Protein AF-0000000066235191 (afdb_homodimer)

Sequence (638 aa):
MLIFVKSGENMLESILKNTSEIVSIEELTELLKKEEKIAYIGFEPSGRIHMGHYLQIRKMIDLQKAGFKIVILLADLHAYLNQKGTMDEVRALGEENRKVFEAMGLVADYVYGSEFQLKDEYTIDVYKLALSTTLNRARRSMEVIAREDENPKVASVVYPLMQVNDIKHLNADVAVGGMEQRKIHMLSREILPSMGYKAPVCIHNPVLTGLDGEGKMSSSKGNFIAVDDDEATIKKKMKNAFCPMKEVSGNPVLEIAKYYLKYPATVKRPEKFGGDLVLESYEALENAFVEGLHPMDVKNLVSEQLIEILRPIREKMNKMLIFVKSGENMLESILKNTSEIVSIEELTELLKKEEKIAYIGFEPSGRIHMGHYLQIRKMIDLQKAGFKIVILLADLHAYLNQKGTMDEVRALGEENRKVFEAMGLVADYVYGSEFQLKDEYTIDVYKLALSTTLNRARRSMEVIAREDENPKVASVVYPLMQVNDIKHLNADVAVGGMEQRKIHMLSREILPSMGYKAPVCIHNPVLTGLDGEGKMSSSKGNFIAVDDDEATIKKKMKNAFCPMKEVSGNPVLEIAKYYLKYPATVKRPEKFGGDLVLESYEALENAFVEGLHPMDVKNLVSEQLIEILRPIREKMNK

Foldseek 3Di:
DCPPPPDLVVLLVQLPAQFPDKDPSVLVSVQLPDQAAAEEEEDELQDFAFPQNVLQLSSQVSVVVSRHAYEYEHALVVCVVVVSDHSVVRVVSVVVVVLLSVLLVDDHHYDYCVVPCPDPVNVVQLVVLVVVDDPVLLQVLAAPVLNPPPDHDPVSSSVLSSVLSVCVVVVHQEYEEAPNNVSSLVVSQVRQVVVVHHRHIYIHGHFAAFQQLHDGHDVVVVRGHGLQDALVVLLVSLQSGDDDFLDQPSGRLLVLCQSPDDPQFWQADDVVVPGIDTAGHSVSVSVVRNVTPDSVSSSVRSSVRSNVSSVSSNVSSVD/DCPCPPDLVVLLVQLPAQFPDKPPSVLVSVQLPDQAAAEEEEDELQDFAFPQNVLQLSSQVSVVVSRHAYEYEHALVVCVVVVSDHSVVRVVSVVVVVLLSVLLVDDHHYDYCVVPCPDPVNVVQLVVLVVVDDPVLLLVLAAPVLNPPPDHDPVSSSVLSSVLSVCVVVVHQEYEEAPNNVSSLVVSQVRQVVVVHHRHIYIHGHFAAFQQLDDGHDPVVVRGHGLQDALVVLLVSLQSGDDDFLDQPSGRLLVLCQSPDDPQFWQADDVVVPGIDTAGHSVSVSVVRNVTPDSVSSSVRSSVRSNVSSVSSNVSSVD

Radius of gyration: 33.91 Å; Cα contacts (8 Å, |Δi|>4): 1060; chains: 2; bounding box: 52×114×78 Å

Nearest PDB structures (foldseek):
  4pbs-assembly1_A-2  TM=9.588E-01  e=9.202E-43  Methanocaldococcus jannaschii DSM 2661
  4nd7-assembly1_A  TM=9.593E-01  e=6.969E-43  Methanocaldococcus jannaschii DSM 2661
  6wrn-assembly1_A-2  TM=9.573E-01  e=2.646E-42  Methanocaldococcus jannaschii DSM 2661
  2pxh-assembly1_A  TM=9.548E-01  e=1.326E-41  Methanocaldococcus jannaschii
  2cyb-assembly1_A  TM=9.123E-01  e=4.137E-35  Archaeoglobus fulgidus

Organism: Methanococcus maripaludis (strain DSM 14266 / JCM 13030 / NBRC 101832 / S2 / LL) (NCBI:txid267377)

pLDDT: mean 93.49, std 11.71, range [24.53, 98.94]

InterPro domains:
  IPR001412 Aminoacyl-tRNA synthetase, class I, conserved site [PS00178] (45-54)
  IPR002305 Aminoacyl-tRNA synthetase, class Ic [PF00579] (34-310)
  IPR002307 Tyrosine-tRNA ligase [PR01040] (48-70)
  IPR002307 Tyrosine-tRNA ligase [PR01040] (151-166)
  IPR002307 Tyrosine-tRNA ligase [PR01040] (168-190)
  IPR002307 Tyrosine-tRNA ligase [PR01040] (201-213)
  IPR002307 Tyrosine-tRNA ligase [TIGR00234] (9-317)
  IPR002307 Tyrosine-tRNA ligase [cd00805] (39-309)
  IPR014729 Rossmann-like alpha/beta/alpha sandwich fold [G3DSA:3.40.50.620] (7-208)
  IPR023617 Tyrosine-tRNA ligase, archaeal/eukaryotic-type [PIRSF006588] (9-319)
  IPR023684 Tyrosine-tRNA ligase, type 3 [MF_02008] (9-318)
  IPR050489 Tyrosine--tRNA ligase [PTHR46264] (9-318)

Structure (mmCIF, N/CA/C/O backbone):
data_AF-0000000066235191-model_v1
#
loop_
_entity.id
_entity.type
_entity.pdbx_description
1 polymer 'Tyrosine--tRNA ligase'
#
loop_
_atom_site.group_PDB
_atom_site.id
_atom_site.type_symbol
_atom_site.label_atom_id
_atom_site.label_alt_id
_atom_site.label_comp_id
_atom_site.label_asym_id
_atom_site.label_entity_id
_atom_site.label_seq_id
_atom_site.pdbx_PDB_ins_code
_atom_site.Cartn_x
_atom_site.Cartn_y
_atom_site.Cartn_z
_atom_site.occupancy
_atom_site.B_iso_or_equiv
_atom_site.auth_seq_id
_atom_site.auth_comp_id
_atom_site.auth_asym_id
_atom_site.auth_atom_id
_atom_site.pdbx_PDB_model_num
ATOM 1 N N . MET A 1 1 ? -26.453 30.875 36.656 1 24.55 1 MET A N 1
ATOM 2 C CA . MET A 1 1 ? -25.156 30.438 36.094 1 24.55 1 MET A CA 1
ATOM 3 C C . MET A 1 1 ? -25.219 30.312 34.594 1 24.55 1 MET A C 1
ATOM 5 O O . MET A 1 1 ? -25.734 29.328 34.062 1 24.55 1 MET A O 1
ATOM 9 N N . LEU A 1 2 ? -25.719 31.297 33.875 1 27.42 2 LEU A N 1
ATOM 10 C CA . LEU A 1 2 ? -26.328 31.625 32.562 1 27.42 2 LEU A CA 1
ATOM 11 C C . LEU A 1 2 ? -25.359 31.344 31.438 1 27.42 2 LEU A C 1
ATOM 13 O O . LEU A 1 2 ? -24.391 32.062 31.234 1 27.42 2 LEU A O 1
ATOM 17 N N . ILE A 1 3 ? -24.828 30.047 31.281 1 32.41 3 ILE A N 1
ATOM 18 C CA . ILE A 1 3 ? -23.953 29.531 30.234 1 32.41 3 ILE A CA 1
ATOM 19 C C . ILE A 1 3 ? -24.391 30.062 28.875 1 32.41 3 ILE A C 1
ATOM 21 O O . ILE A 1 3 ? -25.5 29.766 28.406 1 32.41 3 ILE A O 1
ATOM 25 N N . PHE A 1 4 ? -24.172 31.328 28.5 1 34.72 4 PHE A N 1
ATOM 26 C CA . PHE A 1 4 ? -24.547 32 27.25 1 34.72 4 PHE A CA 1
ATOM 27 C C . PHE A 1 4 ? -24.375 31.047 26.062 1 34.72 4 PHE A C 1
ATOM 29 O O . PHE A 1 4 ? -23.266 30.609 25.766 1 34.72 4 PHE A O 1
ATOM 36 N N . VAL A 1 5 ? -25.25 30.094 25.859 1 36.16 5 VAL A N 1
ATOM 37 C CA . VAL A 1 5 ? -25.469 29.359 24.625 1 36.16 5 VAL A CA 1
ATOM 38 C C . VAL A 1 5 ? -25.219 30.266 23.422 1 36.16 5 VAL A C 1
ATOM 40 O O . VAL A 1 5 ? -25.969 31.219 23.203 1 36.16 5 VAL A O 1
ATOM 43 N N . LYS A 1 6 ? -24.078 30.641 23.188 1 48.03 6 LYS A N 1
ATOM 44 C CA . LYS A 1 6 ? -23.672 31.438 22.047 1 48.03 6 LYS A CA 1
ATOM 45 C C . LYS A 1 6 ? -24.359 30.969 20.766 1 48.03 6 LYS A C 1
ATOM 47 O O . LYS A 1 6 ? -24.312 29.781 20.422 1 48.03 6 LYS A O 1
ATOM 52 N N . SER A 1 7 ? -25.219 31.672 20.172 1 52.88 7 SER A N 1
ATOM 53 C CA . SER A 1 7 ? -26.031 31.391 18.984 1 52.88 7 SER A CA 1
ATOM 54 C C . SER A 1 7 ? -25.203 30.766 17.875 1 52.88 7 SER A C 1
ATOM 56 O O . SER A 1 7 ? -23.984 30.938 17.828 1 52.88 7 SER A O 1
ATOM 58 N N . GLY A 1 8 ? -25.688 29.578 17.234 1 53.72 8 GLY A N 1
ATOM 59 C CA . GLY A 1 8 ? -25.172 28.891 16.062 1 53.72 8 GLY A CA 1
ATOM 60 C C . GLY A 1 8 ? -24.469 29.812 15.086 1 53.72 8 GLY A C 1
ATOM 61 O O . GLY A 1 8 ? -23.422 29.469 14.547 1 53.72 8 GLY A O 1
ATOM 62 N N . GLU A 1 9 ? -24.859 31.016 14.844 1 57.91 9 GLU A N 1
ATOM 63 C CA . GLU A 1 9 ? -24.297 32 13.922 1 57.91 9 GLU A CA 1
ATOM 64 C C . GLU A 1 9 ? -22.938 32.5 14.414 1 57.91 9 GLU A C 1
ATOM 66 O O . GLU A 1 9 ? -22.016 32.688 13.625 1 57.91 9 GLU A O 1
ATOM 71 N N . ASN A 1 10 ? -22.844 32.625 15.719 1 79.5 10 ASN A N 1
ATOM 72 C CA . ASN A 1 10 ? -21.594 33.125 16.297 1 79.5 10 ASN A CA 1
ATOM 73 C C . ASN A 1 10 ? -20.484 32.062 16.234 1 79.5 10 ASN A C 1
ATOM 75 O O . ASN A 1 10 ? -19.344 32.375 15.922 1 79.5 10 ASN A O 1
ATOM 79 N N . MET A 1 11 ? -20.969 30.844 16.266 1 85.56 11 MET A N 1
ATOM 80 C CA . MET A 1 11 ? -20 29.766 16.219 1 85.56 11 MET A CA 1
ATOM 81 C C . MET A 1 11 ? -19.422 29.609 14.812 1 85.56 11 MET A C 1
ATOM 83 O O . MET A 1 11 ? -18.219 29.438 14.641 1 85.56 11 MET A O 1
ATOM 87 N N . LEU A 1 12 ? -20.234 29.75 13.828 1 91.38 12 LEU A N 1
ATOM 88 C CA . LEU A 1 12 ? -19.797 29.641 12.438 1 91.38 12 LEU A CA 1
ATOM 89 C C . LEU A 1 12 ? -18.844 30.766 12.078 1 91.38 12 LEU A C 1
ATOM 91 O O . LEU A 1 12 ? -17.859 30.547 11.375 1 91.38 12 LEU A O 1
ATOM 95 N N . GLU A 1 13 ? -19.094 31.938 12.555 1 91.75 13 GLU A N 1
ATOM 96 C CA . GLU A 1 13 ? -18.234 33.062 12.273 1 91.75 13 GLU A CA 1
ATOM 97 C C . GLU A 1 13 ? -16.828 32.844 12.82 1 91.75 13 GLU A C 1
ATOM 99 O O . GLU A 1 13 ? -15.844 33.188 12.164 1 91.75 13 GLU A O 1
ATOM 104 N N . SER A 1 14 ? -16.812 32.344 13.984 1 93 14 SER A N 1
ATOM 105 C CA . SER A 1 14 ? -15.508 32.062 14.594 1 93 14 SER A CA 1
ATOM 106 C C . SER A 1 14 ? -14.734 31.016 13.789 1 93 14 SER A C 1
ATOM 108 O O . SER A 1 14 ? -13.516 31.141 13.617 1 93 14 SER A O 1
ATOM 110 N N . ILE A 1 15 ? -15.43 30 13.312 1 95.88 15 ILE A N 1
ATOM 111 C CA . ILE A 1 15 ? -14.789 28.938 12.547 1 95.88 15 ILE A CA 1
ATOM 112 C C . ILE A 1 15 ? -14.336 29.484 11.188 1 95.88 15 ILE A C 1
ATOM 114 O O . ILE A 1 15 ? -13.281 29.094 10.68 1 95.88 15 ILE A O 1
ATOM 118 N N . LEU A 1 16 ? -15.016 30.438 10.648 1 94.75 16 LEU A N 1
ATOM 119 C CA . LEU A 1 16 ? -14.719 31 9.336 1 94.75 16 LEU A CA 1
ATOM 120 C C . LEU A 1 16 ? -13.492 31.922 9.398 1 94.75 16 LEU A C 1
ATOM 122 O O . LEU A 1 16 ? -12.758 32.031 8.422 1 94.75 16 LEU A O 1
ATOM 126 N N . LYS A 1 17 ? -13.297 32.469 10.531 1 92.88 17 LYS A N 1
ATOM 127 C CA . LYS A 1 17 ? -12.172 33.375 10.695 1 92.88 17 LYS A CA 1
ATOM 128 C C . LYS A 1 17 ? -10.852 32.656 10.422 1 92.88 17 LYS A C 1
ATOM 130 O O . LYS A 1 17 ? -10.617 31.562 10.914 1 92.88 17 LYS A O 1
ATOM 135 N N . ASN A 1 18 ? -10.023 33.219 9.609 1 93.62 18 ASN A N 1
ATOM 136 C CA . ASN A 1 18 ? -8.695 32.719 9.266 1 93.62 18 ASN A CA 1
ATOM 137 C C . ASN A 1 18 ? -8.758 31.375 8.57 1 93.62 18 ASN A C 1
ATOM 139 O O . ASN A 1 18 ? -7.871 30.531 8.75 1 93.62 18 ASN A O 1
ATOM 143 N N . THR A 1 19 ? -9.922 31.078 7.98 1 97.06 19 THR A N 1
ATOM 144 C CA . THR A 1 19 ? -10.109 29.859 7.195 1 97.06 19 THR A CA 1
ATOM 145 C C . THR A 1 19 ? -10.031 30.156 5.703 1 97.06 19 THR A C 1
ATOM 147 O O . THR A 1 19 ? -10.602 31.141 5.23 1 97.06 19 THR A O 1
ATOM 150 N N . SER A 1 20 ? -9.266 29.391 4.965 1 97.56 20 SER A N 1
ATOM 151 C CA . SER A 1 20 ? -9.141 29.578 3.525 1 97.56 20 SER A CA 1
ATOM 152 C C . SER A 1 20 ? -10.344 29 2.789 1 97.56 20 SER A C 1
ATOM 154 O O . SER A 1 20 ? -10.844 29.609 1.836 1 97.56 20 SER A O 1
ATOM 156 N N . GLU A 1 21 ? -10.734 27.781 3.234 1 97.75 21 GLU A N 1
ATOM 157 C CA . GLU A 1 21 ? -11.836 27.125 2.547 1 97.75 21 GLU A CA 1
ATOM 158 C C . GLU A 1 21 ? -12.531 26.109 3.459 1 97.75 21 GLU A C 1
ATOM 160 O O . GLU A 1 21 ? -11.898 25.516 4.328 1 97.75 21 GLU A O 1
ATOM 165 N N . ILE A 1 22 ? -13.828 26.078 3.33 1 98.25 22 ILE A N 1
ATOM 166 C CA . ILE A 1 22 ? -14.617 25.031 3.961 1 98.25 22 ILE A CA 1
ATOM 167 C C . ILE A 1 22 ? -15.422 24.281 2.898 1 98.25 22 ILE A C 1
ATOM 169 O O . ILE A 1 22 ? -16.141 24.906 2.111 1 98.25 22 ILE A O 1
ATOM 173 N N . VAL A 1 23 ? -15.312 22.984 2.82 1 98.06 23 VAL A N 1
ATOM 174 C CA . VAL A 1 23 ? -16.078 22.156 1.906 1 98.06 23 VAL A CA 1
ATOM 175 C C . VAL A 1 23 ? -16.906 21.141 2.701 1 98.06 23 VAL A C 1
ATOM 177 O O . VAL A 1 23 ? -16.375 20.141 3.174 1 98.06 23 VAL A O 1
ATOM 180 N N . SER A 1 24 ? -18.203 21.375 2.955 1 95.12 24 SER A N 1
ATOM 181 C CA . SER A 1 24 ? -18.922 22.594 2.562 1 95.12 24 SER A CA 1
ATOM 182 C C . SER A 1 24 ? -19.484 23.312 3.777 1 95.12 24 SER A C 1
ATOM 184 O O . SER A 1 24 ? -19.625 22.719 4.852 1 95.12 24 SER A O 1
ATOM 186 N N . ILE A 1 25 ? -19.766 24.5 3.633 1 96.88 25 ILE A N 1
ATOM 187 C CA . ILE A 1 25 ? -20.328 25.328 4.699 1 96.88 25 ILE A CA 1
ATOM 188 C C . ILE A 1 25 ? -21.703 24.797 5.09 1 96.88 25 ILE A C 1
ATOM 190 O O . ILE A 1 25 ? -22.062 24.797 6.27 1 96.88 25 ILE A O 1
ATOM 194 N N . GLU A 1 26 ? -22.5 24.297 4.133 1 96.69 26 GLU A N 1
ATOM 195 C CA . GLU A 1 26 ? -23.828 23.75 4.395 1 96.69 26 GLU A CA 1
ATOM 196 C C . GLU A 1 26 ? -23.734 22.516 5.293 1 96.69 26 GLU A C 1
ATOM 198 O O . GLU A 1 26 ? -24.484 22.391 6.266 1 96.69 26 GLU A O 1
ATOM 203 N N . GLU A 1 27 ? -22.844 21.672 4.996 1 97.62 27 GLU A N 1
ATOM 204 C CA . GLU A 1 27 ? -22.656 20.453 5.785 1 97.62 27 GLU A CA 1
ATOM 205 C C . GLU A 1 27 ? -22.141 20.766 7.188 1 97.62 27 GLU A C 1
ATOM 207 O O . GLU A 1 27 ? -22.531 20.125 8.164 1 97.62 27 GLU A O 1
ATOM 212 N N . LEU A 1 28 ? -21.234 21.734 7.277 1 97.94 28 LEU A N 1
ATOM 213 C CA . LEU A 1 28 ? -20.734 22.156 8.578 1 97.94 28 LEU A CA 1
ATOM 214 C C . LEU A 1 28 ? -21.875 22.688 9.445 1 97.94 28 LEU A C 1
ATOM 216 O O . LEU A 1 28 ? -21.953 22.375 10.633 1 97.94 28 LEU A O 1
ATOM 220 N N . THR A 1 29 ? -22.719 23.469 8.852 1 96.69 29 THR A N 1
ATOM 221 C CA . THR A 1 29 ? -23.844 24.062 9.57 1 96.69 29 THR A CA 1
ATOM 222 C C . THR A 1 29 ? -24.75 22.984 10.141 1 96.69 29 THR A C 1
ATOM 224 O O . THR A 1 29 ? -25.234 23.094 11.266 1 96.69 29 THR A O 1
ATOM 227 N N . GLU A 1 30 ? -24.969 21.922 9.359 1 96.62 30 GLU A N 1
ATOM 228 C CA . GLU A 1 30 ? -25.766 20.797 9.82 1 96.62 30 GLU A CA 1
ATOM 229 C C . GLU A 1 30 ? -25.078 20.062 10.969 1 96.62 30 GLU A C 1
ATOM 231 O O . GLU A 1 30 ? -25.719 19.625 11.922 1 96.62 30 GLU A O 1
ATOM 236 N N . LEU A 1 31 ? -23.766 19.922 10.875 1 96.69 31 LEU A N 1
ATOM 237 C CA . LEU A 1 31 ? -22.984 19.25 11.906 1 96.69 31 LEU A CA 1
ATOM 238 C C . LEU A 1 31 ? -23.047 20.016 13.227 1 96.69 31 LEU A C 1
ATOM 240 O O . LEU A 1 31 ? -23.047 19.422 14.297 1 96.69 31 LEU A O 1
ATOM 244 N N . LEU A 1 32 ? -23.078 21.359 13.141 1 96.31 32 LEU A N 1
ATOM 245 C CA . LEU A 1 32 ? -23.078 22.219 14.328 1 96.31 32 LEU A CA 1
ATOM 246 C C . LEU A 1 32 ? -24.328 21.984 15.172 1 96.31 32 LEU A C 1
ATOM 248 O O . LEU A 1 32 ? -24.344 22.297 16.359 1 96.31 32 LEU A O 1
ATOM 252 N N . LYS A 1 33 ? -25.344 21.391 14.547 1 95.06 33 LYS A N 1
ATOM 253 C CA . LYS A 1 33 ? -26.594 21.125 15.242 1 95.06 33 LYS A CA 1
ATOM 254 C C . LYS A 1 33 ? -26.562 19.797 15.977 1 95.06 33 LYS A C 1
ATOM 256 O O . LYS A 1 33 ? -27.406 19.516 16.828 1 95.06 33 LYS A O 1
ATOM 261 N N . LYS A 1 34 ? -25.594 19 15.656 1 95.88 34 LYS A N 1
ATOM 262 C CA . LYS A 1 34 ? -25.484 17.672 16.25 1 95.88 34 LYS A CA 1
ATOM 263 C C . LYS A 1 34 ? -24.781 17.734 17.609 1 95.88 34 LYS A C 1
ATOM 265 O O . LYS A 1 34 ? -23.938 18.594 17.844 1 95.88 34 LYS A O 1
ATOM 270 N N . GLU A 1 35 ? -25.125 16.812 18.438 1 95 35 GLU A N 1
ATOM 271 C CA . GLU A 1 35 ? -24.5 16.734 19.75 1 95 35 GLU A CA 1
ATOM 272 C C . GLU A 1 35 ? -23.125 16.078 19.672 1 95 35 GLU A C 1
ATOM 274 O O . GLU A 1 35 ? -22.156 16.609 20.234 1 95 35 GLU A O 1
ATOM 279 N N . GLU A 1 36 ? -23.156 14.93 19.047 1 96.81 36 GLU A N 1
ATOM 280 C CA . GLU A 1 36 ? -21.891 14.219 18.891 1 96.81 36 GLU A CA 1
ATOM 281 C C . GLU A 1 36 ? -21.25 14.516 17.547 1 96.81 36 GLU A C 1
ATOM 283 O O . GLU A 1 36 ? -21.797 14.188 16.5 1 96.81 36 GLU A O 1
ATOM 288 N N . LYS A 1 37 ? -20.109 15.156 17.547 1 98.06 37 LYS A N 1
ATOM 289 C CA . LYS A 1 37 ? -19.328 15.539 16.375 1 98.06 37 LYS A CA 1
ATOM 290 C C . LYS A 1 37 ? -17.844 15.602 16.688 1 98.06 37 LYS A C 1
ATOM 292 O O . LYS A 1 37 ? -17.438 16.062 17.75 1 98.06 37 LYS A O 1
ATOM 297 N N . ILE A 1 38 ? -17.031 15.023 15.742 1 98.81 38 ILE A N 1
ATOM 298 C CA . ILE A 1 38 ? -15.594 14.875 15.961 1 98.81 38 ILE A CA 1
ATOM 299 C C . ILE A 1 38 ? -14.828 15.68 14.906 1 98.81 38 ILE A C 1
ATOM 301 O O . ILE A 1 38 ? -15.117 15.586 13.711 1 98.81 38 ILE A O 1
ATOM 305 N N . ALA A 1 39 ? -13.891 16.531 15.336 1 98.88 39 ALA A N 1
ATOM 306 C CA . ALA A 1 39 ? -12.938 17.203 14.453 1 98.88 39 ALA A CA 1
ATOM 307 C C . ALA A 1 39 ? -11.531 16.641 14.641 1 98.88 39 ALA A C 1
ATOM 309 O O . ALA A 1 39 ? -11.086 16.422 15.773 1 98.88 39 ALA A O 1
ATOM 310 N N . TYR A 1 40 ? -10.906 16.422 13.477 1 98.5 40 TYR A N 1
ATOM 311 C CA . TYR A 1 40 ? -9.602 15.758 13.5 1 98.5 40 TYR A CA 1
ATOM 312 C C . TYR A 1 40 ? -8.562 16.594 12.75 1 98.5 40 TYR A C 1
ATOM 314 O O . TYR A 1 40 ? -8.875 17.234 11.75 1 98.5 40 TYR A O 1
ATOM 322 N N . ILE A 1 41 ? -7.336 16.562 13.234 1 98.75 41 ILE A N 1
ATOM 323 C CA . ILE A 1 41 ? -6.168 17.016 12.484 1 98.75 41 ILE A CA 1
ATOM 324 C C . ILE A 1 41 ? -4.965 16.141 12.82 1 98.75 41 ILE A C 1
ATOM 326 O O . ILE A 1 41 ? -4.812 15.695 13.969 1 98.75 41 ILE A O 1
ATOM 330 N N . GLY A 1 42 ? -4.16 15.82 11.828 1 98.31 42 GLY A N 1
ATOM 331 C CA . GLY A 1 42 ? -2.955 15.023 12.031 1 98.31 42 GLY A CA 1
ATOM 332 C C . GLY A 1 42 ? -1.683 15.852 11.945 1 98.31 42 GLY A C 1
ATOM 333 O O . GLY A 1 42 ? -1.587 16.781 11.141 1 98.31 42 GLY A O 1
ATOM 334 N N . PHE A 1 43 ? -0.739 15.484 12.781 1 97.5 43 PHE A N 1
ATOM 335 C CA . PHE A 1 43 ? 0.593 16.078 12.766 1 97.5 43 PHE A CA 1
ATOM 336 C C . PHE A 1 43 ? 1.667 15 12.727 1 97.5 43 PHE A C 1
ATOM 338 O O . PHE A 1 43 ? 1.576 14 13.453 1 97.5 43 PHE A O 1
ATOM 345 N N . GLU A 1 44 ? 2.572 15.125 11.828 1 96.06 44 GLU A N 1
ATOM 346 C CA . GLU A 1 44 ? 3.781 14.305 11.891 1 96.06 44 GLU A CA 1
ATOM 347 C C . GLU A 1 44 ? 4.773 14.859 12.906 1 96.06 44 GLU A C 1
ATOM 349 O O . GLU A 1 44 ? 5.277 15.969 12.75 1 96.06 44 GLU A O 1
ATOM 354 N N . PRO A 1 45 ? 5.023 14.102 14.016 1 95.88 45 PRO A N 1
ATOM 355 C CA . PRO A 1 45 ? 6.02 14.602 14.969 1 95.88 45 PRO A CA 1
ATOM 356 C C . PRO A 1 45 ? 7.43 14.625 14.383 1 95.88 45 PRO A C 1
ATOM 358 O O . PRO A 1 45 ? 8.109 13.594 14.359 1 95.88 45 PRO A O 1
ATOM 361 N N . SER A 1 46 ? 7.883 15.75 13.93 1 89.94 46 SER A N 1
ATOM 362 C CA . SER A 1 46 ? 9.18 15.812 13.266 1 89.94 46 SER A CA 1
ATOM 363 C C . SER A 1 46 ? 9.984 17.016 13.734 1 89.94 46 SER A C 1
ATOM 365 O O . SER A 1 46 ? 11.055 17.297 13.195 1 89.94 46 SER A O 1
ATOM 367 N N . GLY A 1 47 ? 9.516 17.719 14.719 1 91.69 47 GLY A N 1
ATOM 368 C CA . GLY A 1 47 ? 10.234 18.875 15.219 1 91.69 47 GLY A CA 1
ATOM 369 C C . GLY A 1 47 ? 9.414 19.734 16.172 1 91.69 47 GLY A C 1
ATOM 370 O O . GLY A 1 47 ? 8.383 19.281 16.672 1 91.69 47 GLY A O 1
ATOM 371 N N . ARG A 1 48 ? 9.914 20.922 16.391 1 93.88 48 ARG A N 1
ATOM 372 C CA . ARG A 1 48 ? 9.258 21.844 17.312 1 93.88 48 ARG A CA 1
ATOM 373 C C . ARG A 1 48 ? 7.992 22.422 16.703 1 93.88 48 ARG A C 1
ATOM 375 O O . ARG A 1 48 ? 7.91 22.609 15.484 1 93.88 48 ARG A O 1
ATOM 382 N N . ILE A 1 49 ? 7.109 22.703 17.562 1 97.19 49 ILE A N 1
ATOM 383 C CA . ILE A 1 49 ? 5.852 23.312 17.141 1 97.19 49 ILE A CA 1
ATOM 384 C C . ILE A 1 49 ? 6.074 24.797 16.844 1 97.19 49 ILE A C 1
ATOM 386 O O . ILE A 1 49 ? 6.59 25.531 17.672 1 97.19 49 ILE A O 1
ATOM 390 N N . HIS A 1 50 ? 5.746 25.188 15.602 1 97.5 50 HIS A N 1
ATOM 391 C CA . HIS A 1 50 ? 5.961 26.562 15.188 1 97.5 50 HIS A CA 1
ATOM 392 C C . HIS A 1 50 ? 4.637 27.281 14.93 1 97.5 50 HIS A C 1
ATOM 394 O O . HIS A 1 50 ? 3.566 26.703 15.141 1 97.5 50 HIS A O 1
ATOM 400 N N . MET A 1 51 ? 4.691 28.516 14.461 1 97.31 51 MET A N 1
ATOM 401 C CA . MET A 1 51 ? 3.527 29.375 14.297 1 97.31 51 MET A CA 1
ATOM 402 C C . MET A 1 51 ? 2.562 28.797 13.266 1 97.31 51 MET A C 1
ATOM 404 O O . MET A 1 51 ? 1.35 28.984 13.367 1 97.31 51 MET A O 1
ATOM 408 N N . GLY A 1 52 ? 3.113 28.078 12.281 1 96.5 52 GLY A N 1
ATOM 409 C CA . GLY A 1 52 ? 2.25 27.406 11.32 1 96.5 52 GLY A CA 1
ATOM 410 C C . GLY A 1 52 ? 1.349 26.375 11.961 1 96.5 52 GLY A C 1
ATOM 411 O O . GLY A 1 52 ? 0.157 26.312 11.648 1 96.5 52 GLY A O 1
ATOM 412 N N . HIS A 1 53 ? 1.856 25.578 12.836 1 97.31 53 HIS A N 1
ATOM 413 C CA . HIS A 1 53 ? 1.072 24.609 13.602 1 97.31 53 HIS A CA 1
ATOM 414 C C . HIS A 1 53 ? 0.04 25.312 14.477 1 97.31 53 HIS A C 1
ATOM 416 O O . HIS A 1 53 ? -1.095 24.844 14.602 1 97.31 53 HIS A O 1
ATOM 422 N N . TYR A 1 54 ? 0.5 26.391 15.047 1 97.75 54 TYR A N 1
ATOM 423 C CA . TYR A 1 54 ? -0.352 27.125 15.984 1 97.75 54 TYR A CA 1
ATOM 424 C C . TYR A 1 54 ? -1.624 27.609 15.297 1 97.75 54 TYR A C 1
ATOM 426 O O . TYR A 1 54 ? -2.701 27.609 15.898 1 97.75 54 TYR A O 1
ATOM 434 N N . LEU A 1 55 ? -1.445 28.031 14.086 1 97 55 LEU A N 1
ATOM 435 C CA . LEU A 1 55 ? -2.613 28.469 13.328 1 97 55 LEU A CA 1
ATOM 436 C C . LEU A 1 55 ? -3.637 27.344 13.211 1 97 55 LEU A C 1
ATOM 438 O O . LEU A 1 55 ? -4.84 27.578 13.352 1 97 55 LEU A O 1
ATOM 442 N N . GLN A 1 56 ? -3.215 26.141 13.016 1 98 56 GLN A N 1
ATOM 443 C CA . GLN A 1 56 ? -4.094 24.969 12.93 1 98 56 GLN A CA 1
ATOM 444 C C . GLN A 1 56 ? -4.73 24.672 14.281 1 98 56 GLN A C 1
ATOM 446 O O . GLN A 1 56 ? -5.922 24.359 14.359 1 98 56 GLN A O 1
ATOM 451 N N . ILE A 1 57 ? -3.936 24.781 15.297 1 98.31 57 ILE A N 1
ATOM 452 C CA . ILE A 1 57 ? -4.418 24.453 16.641 1 98.31 57 ILE A CA 1
ATOM 453 C C . ILE A 1 57 ? -5.465 25.484 17.078 1 98.31 57 ILE A C 1
ATOM 455 O O . ILE A 1 57 ? -6.445 25.125 17.734 1 98.31 57 ILE A O 1
ATOM 459 N N . ARG A 1 58 ? -5.297 26.766 16.719 1 97.31 58 ARG A N 1
ATOM 460 C CA . ARG A 1 58 ? -6.309 27.781 17.016 1 97.31 58 ARG A CA 1
ATOM 461 C C . ARG A 1 58 ? -7.648 27.406 16.391 1 97.31 58 ARG A C 1
ATOM 463 O O . ARG A 1 58 ? -8.703 27.625 16.984 1 97.31 58 ARG A O 1
ATOM 470 N N . LYS A 1 59 ? -7.555 26.859 15.156 1 98.38 59 LYS A N 1
ATOM 471 C CA . LYS A 1 59 ? -8.781 26.406 14.508 1 98.38 59 LYS A CA 1
ATOM 472 C C . LYS A 1 59 ? -9.43 25.266 15.289 1 98.38 59 LYS A C 1
ATOM 474 O O . LYS A 1 59 ? -10.648 25.234 15.445 1 98.38 59 LYS A O 1
ATOM 479 N N . MET A 1 60 ? -8.648 24.359 15.781 1 98.69 60 MET A N 1
ATOM 480 C CA . MET A 1 60 ? -9.164 23.266 16.594 1 98.69 60 MET A CA 1
ATOM 481 C C . MET A 1 60 ? -9.82 23.781 17.859 1 98.69 60 MET A C 1
ATOM 483 O O . MET A 1 60 ? -10.828 23.234 18.312 1 98.69 60 MET A O 1
ATOM 487 N N . ILE A 1 61 ? -9.227 24.828 18.453 1 97.88 61 ILE A N 1
ATOM 488 C CA . ILE A 1 61 ? -9.797 25.438 19.641 1 97.88 61 ILE A CA 1
ATOM 489 C C . ILE A 1 61 ? -11.148 26.062 19.312 1 97.88 61 ILE A C 1
ATOM 491 O O . ILE A 1 61 ? -12.102 25.953 20.078 1 97.88 61 ILE A O 1
ATOM 495 N N . ASP A 1 62 ? -11.25 26.766 18.141 1 97.56 62 ASP A N 1
ATOM 496 C CA . ASP A 1 62 ? -12.539 27.297 17.703 1 97.56 62 ASP A CA 1
ATOM 497 C C . ASP A 1 62 ? -13.586 26.203 17.594 1 97.56 62 ASP A C 1
ATOM 499 O O . ASP A 1 62 ? -14.727 26.375 18.016 1 97.56 62 ASP A O 1
ATOM 503 N N . LEU A 1 63 ? -13.195 25.062 17.047 1 98.5 63 LEU A N 1
ATOM 504 C CA . LEU A 1 63 ? -14.102 23.922 16.891 1 98.5 63 LEU A CA 1
ATOM 505 C C . LEU A 1 63 ? -14.469 23.328 18.25 1 98.5 63 LEU A C 1
ATOM 507 O O . LEU A 1 63 ? -15.617 22.938 18.469 1 98.5 63 LEU A O 1
ATOM 511 N N . GLN A 1 64 ? -13.477 23.312 19.109 1 98 64 GLN A N 1
ATOM 512 C CA . GLN A 1 64 ? -13.727 22.859 20.469 1 98 64 GLN A CA 1
ATOM 513 C C . GLN A 1 64 ? -14.797 23.719 21.141 1 98 64 GLN A C 1
ATOM 515 O O . GLN A 1 64 ? -15.727 23.188 21.75 1 98 64 GLN A O 1
ATOM 520 N N . LYS A 1 65 ? -14.75 25.016 20.984 1 96.75 65 LYS A N 1
ATOM 521 C CA . LYS A 1 65 ? -15.719 25.953 21.547 1 96.75 65 LYS A CA 1
ATOM 522 C C . LYS A 1 65 ? -17.094 25.766 20.922 1 96.75 65 LYS A C 1
ATOM 524 O O . LYS A 1 65 ? -18.125 26.031 21.562 1 96.75 65 LYS A O 1
ATOM 529 N N . ALA A 1 66 ? -17.078 25.266 19.734 1 96.94 66 ALA A N 1
ATOM 530 C CA . ALA A 1 66 ? -18.328 25.016 19.016 1 96.94 66 ALA A CA 1
ATOM 531 C C . ALA A 1 66 ? -18.906 23.656 19.391 1 96.94 66 ALA A C 1
ATOM 533 O O . ALA A 1 66 ? -19.906 23.234 18.797 1 96.94 66 ALA A O 1
ATOM 534 N N . GLY A 1 67 ? -18.234 22.906 20.234 1 97.12 67 GLY A N 1
ATOM 535 C CA . GLY A 1 67 ? -18.812 21.688 20.781 1 97.12 67 GLY A CA 1
ATOM 536 C C . GLY A 1 67 ? -18.234 20.422 20.172 1 97.12 67 GLY A C 1
ATOM 537 O O . GLY A 1 67 ? -18.703 19.312 20.469 1 97.12 67 GLY A O 1
ATOM 538 N N . PHE A 1 68 ? -17.234 20.5 19.359 1 98.56 68 PHE A N 1
ATOM 539 C CA . PHE A 1 68 ? -16.625 19.312 18.766 1 98.56 68 PHE A CA 1
ATOM 540 C C . PHE A 1 68 ? -15.727 18.609 19.766 1 98.56 68 PHE A C 1
ATOM 542 O O . PHE A 1 68 ? -15.008 19.25 20.531 1 98.56 68 PHE A O 1
ATOM 549 N N . LYS A 1 69 ? -15.812 17.297 19.734 1 98.81 69 LYS A N 1
ATOM 550 C CA . LYS A 1 69 ? -14.703 16.531 20.297 1 98.81 69 LYS A CA 1
ATOM 551 C C . LYS A 1 69 ? -13.469 16.609 19.406 1 98.81 69 LYS A C 1
ATOM 553 O O . LYS A 1 69 ? -13.547 16.375 18.203 1 98.81 69 LYS A O 1
ATOM 558 N N . ILE A 1 70 ? -12.344 16.969 20 1 98.88 70 ILE A N 1
ATOM 559 C CA . ILE A 1 70 ? -11.133 17.203 19.219 1 98.88 70 ILE A CA 1
ATOM 560 C C . ILE A 1 70 ? -10.234 15.961 19.281 1 98.88 70 ILE A C 1
ATOM 562 O O . ILE A 1 70 ? -9.977 15.438 20.375 1 98.88 70 ILE A O 1
ATOM 566 N N . VAL A 1 71 ? -9.82 15.453 18.125 1 98.94 71 VAL A N 1
ATOM 567 C CA . VAL A 1 71 ? -8.867 14.352 18.031 1 98.94 71 VAL A CA 1
ATOM 568 C C . VAL A 1 71 ? -7.602 14.828 17.328 1 98.94 71 VAL A C 1
ATOM 570 O O . VAL A 1 71 ? -7.664 15.352 16.203 1 98.94 71 VAL A O 1
ATOM 573 N N . ILE A 1 72 ? -6.484 14.719 18 1 98.94 72 ILE A N 1
ATOM 574 C CA . ILE A 1 72 ? -5.18 14.984 17.406 1 98.94 72 ILE A CA 1
ATOM 575 C C . ILE A 1 72 ? -4.477 13.664 17.094 1 98.94 72 ILE A C 1
ATOM 577 O O . ILE A 1 72 ? -4.18 12.883 18 1 98.94 72 ILE A O 1
ATOM 581 N N . LEU A 1 73 ? -4.273 13.438 15.828 1 98.88 73 LEU A N 1
ATOM 582 C CA . LEU A 1 73 ? -3.461 12.289 15.43 1 98.88 73 LEU A CA 1
ATOM 583 C C . LEU A 1 73 ? -1.978 12.648 15.445 1 98.88 73 LEU A C 1
ATOM 585 O O . LEU A 1 73 ? -1.538 13.516 14.695 1 98.88 73 LEU A O 1
ATOM 589 N N . LEU A 1 74 ? -1.289 12.094 16.344 1 98.69 74 LEU A N 1
ATOM 590 C CA . LEU A 1 74 ? 0.168 12.109 16.281 1 98.69 74 LEU A CA 1
ATOM 591 C C . LEU A 1 74 ? 0.684 10.969 15.414 1 98.69 74 LEU A C 1
ATOM 593 O O . LEU A 1 74 ? 0.75 9.82 15.852 1 98.69 74 LEU A O 1
ATOM 597 N N . ALA A 1 75 ? 1.058 11.312 14.219 1 98.12 75 ALA A N 1
ATOM 598 C CA . ALA A 1 75 ? 1.354 10.336 13.172 1 98.12 75 ALA A CA 1
ATOM 599 C C . ALA A 1 75 ? 2.76 9.766 13.336 1 98.12 75 ALA A C 1
ATOM 601 O O . ALA A 1 75 ? 3.617 9.945 12.469 1 98.12 75 ALA A O 1
ATOM 602 N N . ASP A 1 76 ? 2.947 9.008 14.375 1 98.06 76 ASP A N 1
ATOM 603 C CA . ASP A 1 76 ? 4.25 8.461 14.742 1 98.06 76 ASP A CA 1
ATOM 604 C C . ASP A 1 76 ? 4.719 7.426 13.719 1 98.06 76 ASP A C 1
ATOM 606 O O . ASP A 1 76 ? 5.891 7.402 13.344 1 98.06 76 ASP A O 1
ATOM 610 N N . LEU A 1 77 ? 3.826 6.617 13.227 1 97.69 77 LEU A N 1
ATOM 611 C CA . LEU A 1 77 ? 4.199 5.625 12.227 1 97.69 77 LEU A CA 1
ATOM 612 C C . LEU A 1 77 ? 4.691 6.297 10.953 1 97.69 77 LEU A C 1
ATOM 614 O O . LEU A 1 77 ? 5.703 5.887 10.383 1 97.69 77 LEU A O 1
ATOM 618 N N . HIS A 1 78 ? 3.959 7.277 10.523 1 96.81 78 HIS A N 1
ATOM 619 C CA . HIS A 1 78 ? 4.371 8.031 9.344 1 96.81 78 HIS A CA 1
ATOM 620 C C . HIS A 1 78 ? 5.746 8.656 9.539 1 96.81 78 HIS A C 1
ATOM 622 O O . HIS A 1 78 ? 6.598 8.586 8.656 1 96.81 78 HIS A O 1
ATOM 628 N N . ALA A 1 79 ? 5.953 9.289 10.695 1 95.94 79 ALA A N 1
ATOM 629 C CA . ALA A 1 79 ? 7.242 9.898 11.008 1 95.94 79 ALA A CA 1
ATOM 630 C C . ALA A 1 79 ? 8.359 8.859 10.984 1 95.94 79 ALA A C 1
ATOM 632 O O . ALA A 1 79 ? 9.438 9.102 10.422 1 95.94 79 ALA A O 1
ATOM 633 N N . TYR A 1 80 ? 8.094 7.688 11.578 1 96.38 80 TYR A N 1
ATOM 634 C CA . TYR A 1 80 ? 9.055 6.594 11.625 1 96.38 80 TYR A CA 1
ATOM 635 C C . TYR A 1 80 ? 9.422 6.133 10.219 1 96.38 80 TYR A C 1
ATOM 637 O O . TYR A 1 80 ? 10.602 6.027 9.875 1 96.38 80 TYR A O 1
ATOM 645 N N . LEU A 1 81 ? 8.414 5.957 9.359 1 93.94 81 LEU A N 1
ATOM 646 C CA . LEU A 1 81 ? 8.609 5.473 7.996 1 93.94 81 LEU A CA 1
ATOM 647 C C . LEU A 1 81 ? 9.328 6.512 7.152 1 93.94 81 LEU A C 1
ATOM 649 O O . LEU A 1 81 ? 10.109 6.164 6.258 1 93.94 81 LEU A O 1
ATOM 653 N N . ASN A 1 82 ? 9.141 7.762 7.449 1 91.88 82 ASN A N 1
ATOM 654 C CA . ASN A 1 82 ? 9.805 8.852 6.754 1 91.88 82 ASN A CA 1
ATOM 655 C C . ASN A 1 82 ? 11.195 9.117 7.324 1 91.88 82 ASN A C 1
ATOM 657 O O . ASN A 1 82 ? 11.805 10.156 7.047 1 91.88 82 ASN A O 1
ATOM 661 N N . GLN A 1 83 ? 11.641 8.266 8.211 1 91.44 83 GLN A N 1
ATOM 662 C CA . GLN A 1 83 ? 13 8.242 8.75 1 91.44 83 GLN A CA 1
ATOM 663 C C . GLN A 1 83 ? 13.297 9.516 9.539 1 91.44 83 GLN A C 1
ATOM 665 O O . GLN A 1 83 ? 14.391 10.078 9.43 1 91.44 83 GLN A O 1
ATOM 670 N N . LYS A 1 84 ? 12.32 9.969 10.297 1 92 84 LYS A N 1
ATOM 671 C CA . LYS A 1 84 ? 12.516 11.125 11.164 1 92 84 LYS A CA 1
ATOM 672 C C . LYS A 1 84 ? 13.148 10.719 12.492 1 92 84 LYS A C 1
ATOM 674 O O . LYS A 1 84 ? 13.516 11.578 13.297 1 92 84 LYS A O 1
ATOM 679 N N . GLY A 1 85 ? 13.312 9.453 12.734 1 93.38 85 GLY A N 1
ATOM 680 C CA . GLY A 1 85 ? 13.883 8.891 13.953 1 93.38 85 GLY A CA 1
ATOM 681 C C . GLY A 1 85 ? 13.359 7.504 14.266 1 93.38 85 GLY A C 1
ATOM 682 O O . GLY A 1 85 ? 12.516 6.973 13.539 1 93.38 85 GLY A O 1
ATOM 683 N N . THR A 1 86 ? 13.906 6.906 15.328 1 96.06 86 THR A N 1
ATOM 684 C CA . THR A 1 86 ? 13.359 5.648 15.812 1 96.06 86 THR A CA 1
ATOM 685 C C . THR A 1 86 ? 11.945 5.844 16.359 1 96.06 86 THR A C 1
ATOM 687 O O . THR A 1 86 ? 11.516 6.977 16.594 1 96.06 86 THR A O 1
ATOM 690 N N . MET A 1 87 ? 11.227 4.793 16.531 1 95.81 87 MET A N 1
ATOM 691 C CA . MET A 1 87 ? 9.875 4.879 17.078 1 95.81 87 MET A CA 1
ATOM 692 C C . MET A 1 87 ? 9.891 5.547 18.453 1 95.81 87 MET A C 1
ATOM 694 O O . MET A 1 87 ? 9.016 6.359 18.766 1 95.81 87 MET A O 1
ATOM 698 N N . ASP A 1 88 ? 10.906 5.266 19.219 1 96.75 88 ASP A N 1
ATOM 699 C CA . ASP A 1 88 ? 11.023 5.859 20.547 1 96.75 88 ASP A CA 1
ATOM 700 C C . ASP A 1 88 ? 11.258 7.363 20.469 1 96.75 88 ASP A C 1
ATOM 702 O O . ASP A 1 88 ? 10.664 8.133 21.219 1 96.75 88 ASP A O 1
ATOM 706 N N . GLU A 1 89 ? 12.125 7.746 19.578 1 97.12 89 GLU A N 1
ATOM 707 C CA . GLU A 1 89 ? 12.422 9.164 19.391 1 97.12 89 GLU A CA 1
ATOM 708 C C . GLU A 1 89 ? 11.188 9.922 18.891 1 97.12 89 GLU A C 1
ATOM 710 O O . GLU A 1 89 ? 10.906 11.023 19.375 1 97.12 89 GLU A O 1
ATOM 715 N N . VAL A 1 90 ? 10.492 9.328 18 1 97.25 90 VAL A N 1
ATOM 716 C CA . VAL A 1 90 ? 9.297 9.938 17.422 1 97.25 90 VAL A CA 1
ATOM 717 C C . VAL A 1 90 ? 8.219 10.07 18.5 1 97.25 90 VAL A C 1
ATOM 719 O O . VAL A 1 90 ? 7.531 11.086 18.578 1 97.25 90 VAL A O 1
ATOM 722 N N . ARG A 1 91 ? 8.078 9.094 19.328 1 97 91 ARG A N 1
ATOM 723 C CA . ARG A 1 91 ? 7.102 9.125 20.406 1 97 91 ARG A CA 1
ATOM 724 C C . ARG A 1 91 ? 7.445 10.211 21.438 1 97 91 ARG A C 1
ATOM 726 O O . ARG A 1 91 ? 6.555 10.898 21.938 1 97 91 ARG A O 1
ATOM 733 N N . ALA A 1 92 ? 8.711 10.297 21.703 1 97.5 92 ALA A N 1
ATOM 734 C CA . ALA A 1 92 ? 9.148 11.344 22.625 1 97.5 92 ALA A CA 1
ATOM 735 C C . ALA A 1 92 ? 8.805 12.727 22.078 1 97.5 92 ALA A C 1
ATOM 737 O O . ALA A 1 92 ? 8.336 13.594 22.812 1 97.5 92 ALA A O 1
ATOM 738 N N . LEU A 1 93 ? 9.055 12.906 20.859 1 96.75 93 LEU A N 1
ATOM 739 C CA . LEU A 1 93 ? 8.711 14.172 20.219 1 96.75 93 LEU A CA 1
ATOM 740 C C . LEU A 1 93 ? 7.207 14.398 20.203 1 96.75 93 LEU A C 1
ATOM 742 O O . LEU A 1 93 ? 6.738 15.516 20.406 1 96.75 93 LEU A O 1
ATOM 746 N N . GLY A 1 94 ? 6.469 13.32 19.953 1 97.88 94 GLY A N 1
ATOM 747 C CA . GLY A 1 94 ? 5.02 13.398 20.031 1 97.88 94 GLY A CA 1
ATOM 748 C C . GLY A 1 94 ? 4.516 13.867 21.375 1 97.88 94 GLY A C 1
ATOM 749 O O . GLY A 1 94 ? 3.6 14.688 21.453 1 97.88 94 GLY A O 1
ATOM 750 N N . GLU A 1 95 ? 5.125 13.367 22.406 1 97.94 95 GLU A N 1
ATOM 751 C CA . GLU A 1 95 ? 4.75 13.766 23.75 1 97.94 95 GLU A CA 1
ATOM 752 C C . GLU A 1 95 ? 5.059 15.234 24 1 97.94 95 GLU A C 1
ATOM 754 O O . GLU A 1 95 ? 4.281 15.945 24.641 1 97.94 95 GLU A O 1
ATOM 759 N N . GLU A 1 96 ? 6.164 15.648 23.484 1 96.75 96 GLU A N 1
ATOM 760 C CA . GLU A 1 96 ? 6.504 17.062 23.594 1 96.75 96 GLU A CA 1
ATOM 761 C C . GLU A 1 96 ? 5.488 17.922 22.844 1 96.75 96 GLU A C 1
ATOM 763 O O . GLU A 1 96 ? 5.062 18.969 23.359 1 96.75 96 GLU A O 1
ATOM 768 N N . ASN A 1 97 ? 5.133 17.5 21.641 1 97.75 97 ASN A N 1
ATOM 769 C CA . ASN A 1 97 ? 4.121 18.234 20.875 1 97.75 97 ASN A CA 1
ATOM 770 C C . ASN A 1 97 ? 2.799 18.312 21.641 1 97.75 97 ASN A C 1
ATOM 772 O O . ASN A 1 97 ? 2.172 19.375 21.688 1 97.75 97 ASN A O 1
ATOM 776 N N . ARG A 1 98 ? 2.4 17.203 22.219 1 98.06 98 ARG A N 1
ATOM 777 C CA . ARG A 1 98 ? 1.17 17.141 23 1 98.06 98 ARG A CA 1
ATOM 778 C C . ARG A 1 98 ? 1.178 18.188 24.109 1 98.06 98 ARG A C 1
ATOM 780 O O . ARG A 1 98 ? 0.203 18.922 24.297 1 98.06 98 ARG A O 1
ATOM 787 N N . LYS A 1 99 ? 2.289 18.266 24.812 1 97.62 99 LYS A N 1
ATOM 788 C CA . LYS A 1 99 ? 2.406 19.234 25.906 1 97.62 99 LYS A CA 1
ATOM 789 C C . LYS A 1 99 ? 2.25 20.656 25.406 1 97.62 99 LYS A C 1
ATOM 791 O O . LYS A 1 99 ? 1.604 21.484 26.047 1 97.62 99 LYS A O 1
ATOM 796 N N . VAL A 1 100 ? 2.816 20.938 24.297 1 97.81 100 VAL A N 1
ATOM 797 C CA . VAL A 1 100 ? 2.746 22.281 23.719 1 97.81 100 VAL A CA 1
ATOM 798 C C . VAL A 1 100 ? 1.307 22.594 23.312 1 97.81 100 VAL A C 1
ATOM 800 O O . VAL A 1 100 ? 0.811 23.688 23.562 1 97.81 100 VAL A O 1
ATOM 803 N N . PHE A 1 101 ? 0.623 21.594 22.672 1 98.38 101 PHE A N 1
ATOM 804 C CA . PHE A 1 101 ? -0.77 21.781 22.281 1 98.38 101 PHE A CA 1
ATOM 805 C C . PHE A 1 101 ? -1.636 22.062 23.5 1 98.38 101 PHE A C 1
ATOM 807 O O . PHE A 1 101 ? -2.496 22.938 23.469 1 98.38 101 PHE A O 1
ATOM 814 N N . GLU A 1 102 ? -1.356 21.344 24.562 1 97.88 102 GLU A N 1
ATOM 815 C CA . GLU A 1 102 ? -2.104 21.547 25.797 1 97.88 102 GLU A CA 1
ATOM 816 C C . GLU A 1 102 ? -1.804 22.922 26.406 1 97.88 102 GLU A C 1
ATOM 818 O O . GLU A 1 102 ? -2.697 23.578 26.938 1 97.88 102 GLU A O 1
ATOM 823 N N . ALA A 1 103 ? -0.579 23.344 26.281 1 97.56 103 ALA A N 1
ATOM 824 C CA . ALA A 1 103 ? -0.188 24.656 26.781 1 97.56 103 ALA A CA 1
ATOM 825 C C . ALA A 1 103 ? -0.892 25.781 26 1 97.56 103 ALA A C 1
ATOM 827 O O . ALA A 1 103 ? -1.062 26.891 26.516 1 97.56 103 ALA A O 1
ATOM 828 N N . MET A 1 104 ? -1.303 25.484 24.797 1 97.31 104 MET A N 1
ATOM 829 C CA . MET A 1 104 ? -2.016 26.438 23.953 1 97.31 104 MET A CA 1
ATOM 830 C C . MET A 1 104 ? -3.48 26.547 24.375 1 97.31 104 MET A C 1
ATOM 832 O O . MET A 1 104 ? -4.215 27.391 23.859 1 97.31 104 MET A O 1
ATOM 836 N N . GLY A 1 105 ? -3.908 25.625 25.219 1 96.06 105 GLY A N 1
ATOM 837 C CA . GLY A 1 105 ? -5.281 25.641 25.688 1 96.06 105 GLY A CA 1
ATOM 838 C C . GLY A 1 105 ? -6.16 24.594 25.031 1 96.06 105 GLY A C 1
ATOM 839 O O . GLY A 1 105 ? -7.379 24.609 25.203 1 96.06 105 GLY A O 1
ATOM 840 N N . LEU A 1 106 ? -5.543 23.672 24.359 1 98.12 106 LEU A N 1
ATOM 841 C CA . LEU A 1 106 ? -6.297 22.641 23.656 1 98.12 106 LEU A CA 1
ATOM 842 C C . LEU A 1 106 ? -6.59 21.469 24.562 1 98.12 106 LEU A C 1
ATOM 844 O O . LEU A 1 106 ? -5.695 20.969 25.266 1 98.12 106 LEU A O 1
ATOM 848 N N . VAL A 1 107 ? -7.824 21.109 24.609 1 98.12 107 VAL A N 1
ATOM 849 C CA . VAL A 1 107 ? -8.242 19.859 25.219 1 98.12 107 VAL A CA 1
ATOM 850 C C . VAL A 1 107 ? -8.648 18.859 24.125 1 98.12 107 VAL A C 1
ATOM 852 O O . VAL A 1 107 ? -9.648 19.062 23.438 1 98.12 107 VAL A O 1
ATOM 855 N N . ALA A 1 108 ? -7.836 17.781 24.016 1 98.69 108 ALA A N 1
ATOM 856 C CA . ALA A 1 108 ? -8.055 16.875 22.891 1 98.69 108 ALA A CA 1
ATOM 857 C C . ALA A 1 108 ? -7.77 15.422 23.281 1 98.69 108 ALA A C 1
ATOM 859 O O . ALA A 1 108 ? -7.137 15.172 24.312 1 98.69 108 ALA A O 1
ATOM 860 N N . ASP A 1 109 ? -8.344 14.469 22.562 1 98.69 109 ASP A N 1
ATOM 861 C CA . ASP A 1 109 ? -7.879 13.086 22.547 1 98.69 109 ASP A CA 1
ATOM 862 C C . ASP A 1 109 ? -6.684 12.914 21.609 1 98.69 109 ASP A C 1
ATOM 864 O O . ASP A 1 109 ? -6.797 13.141 20.406 1 98.69 109 ASP A O 1
ATOM 868 N N . TYR A 1 110 ? -5.586 12.602 22.219 1 98.75 110 TYR A N 1
ATOM 869 C CA . TYR A 1 110 ? -4.387 12.367 21.422 1 98.75 110 TYR A CA 1
ATOM 870 C C . TYR A 1 110 ? -4.242 10.891 21.094 1 98.75 110 TYR A C 1
ATOM 872 O O . TYR A 1 110 ? -4.297 10.031 21.969 1 98.75 110 TYR A O 1
ATOM 880 N N . VAL A 1 111 ? -4.113 10.617 19.781 1 98.62 111 VAL A N 1
ATOM 881 C CA . VAL A 1 111 ? -4.012 9.242 19.312 1 98.62 111 VAL A CA 1
ATOM 882 C C . VAL A 1 111 ? -2.744 9.078 18.484 1 98.62 111 VAL A C 1
ATOM 884 O O . VAL A 1 111 ? -2.465 9.883 17.594 1 98.62 111 VAL A O 1
ATOM 887 N N . TYR A 1 112 ? -1.977 8.062 18.828 1 98.62 112 TYR A N 1
ATOM 888 C CA . TYR A 1 112 ? -0.821 7.734 18 1 98.62 112 TYR A CA 1
ATOM 889 C C . TYR A 1 112 ? -1.217 6.828 16.844 1 98.62 112 TYR A C 1
ATOM 891 O O . TYR A 1 112 ? -2.023 5.91 17.016 1 98.62 112 TYR A O 1
ATOM 899 N N . GLY A 1 113 ? -0.64 7.098 15.648 1 98.44 113 GLY A N 1
ATOM 900 C CA . GLY A 1 113 ? -0.937 6.277 14.492 1 98.44 113 GLY A CA 1
ATOM 901 C C . GLY A 1 113 ? -0.665 4.801 14.719 1 98.44 113 GLY A C 1
ATOM 902 O O . GLY A 1 113 ? -1.471 3.949 14.336 1 98.44 113 GLY A O 1
ATOM 903 N N . SER A 1 114 ? 0.383 4.473 15.406 1 97.75 114 SER A N 1
ATOM 904 C CA . SER A 1 114 ? 0.814 3.096 15.625 1 97.75 114 SER A CA 1
ATOM 905 C C . SER A 1 114 ? -0.199 2.33 16.469 1 97.75 114 SER A C 1
ATOM 907 O O . SER A 1 114 ? -0.163 1.099 16.531 1 97.75 114 SER A O 1
ATOM 909 N N . GLU A 1 115 ? -1.07 3.049 17.156 1 97.75 115 GLU A N 1
ATOM 910 C CA . GLU A 1 115 ? -2.051 2.408 18.031 1 97.75 115 GLU A CA 1
ATOM 911 C C . GLU A 1 115 ? -3.148 1.727 17.219 1 97.75 115 GLU A C 1
ATOM 913 O O . GLU A 1 115 ? -3.842 0.84 17.719 1 97.75 115 GLU A O 1
ATOM 918 N N . PHE A 1 116 ? -3.338 2.146 15.969 1 98.5 116 PHE A N 1
ATOM 919 C CA . PHE A 1 116 ? -4.457 1.549 15.25 1 98.5 116 PHE A CA 1
ATOM 920 C C . PHE A 1 116 ? -4.09 1.302 13.797 1 98.5 116 PHE A C 1
ATOM 922 O O . PHE A 1 116 ? -4.746 0.514 13.109 1 98.5 116 PHE A O 1
ATOM 929 N N . GLN A 1 117 ? -3.018 1.903 13.227 1 98.62 117 GLN A N 1
ATOM 930 C CA . GLN A 1 117 ? -2.713 1.884 11.797 1 98.62 117 GLN A CA 1
ATOM 931 C C . GLN A 1 117 ? -2.07 0.561 11.391 1 98.62 117 GLN A C 1
ATOM 933 O O . GLN A 1 117 ? -1.87 0.3 10.203 1 98.62 117 GLN A O 1
ATOM 938 N N . LEU A 1 118 ? -1.757 -0.299 12.352 1 98.25 118 LEU A N 1
ATOM 939 C CA . LEU A 1 118 ? -1.154 -1.594 12.055 1 98.25 118 LEU A CA 1
ATOM 940 C C . LEU A 1 118 ? -2.117 -2.729 12.383 1 98.25 118 LEU A C 1
ATOM 942 O O . LEU A 1 118 ? -1.786 -3.902 12.203 1 98.25 118 LEU A O 1
ATOM 946 N N . LYS A 1 119 ? -3.295 -2.391 12.867 1 98.25 119 LYS A N 1
ATOM 947 C CA . LYS A 1 119 ? -4.289 -3.408 13.195 1 98.25 119 LYS A CA 1
ATOM 948 C C . LYS A 1 119 ? -4.844 -4.062 11.93 1 98.25 119 LYS A C 1
ATOM 950 O O . LYS A 1 119 ? -4.836 -3.455 10.859 1 98.25 119 LYS A O 1
ATOM 955 N N . ASP A 1 120 ? -5.395 -5.258 12.055 1 97.75 120 ASP A N 1
ATOM 956 C CA . ASP A 1 120 ? -5.898 -6.039 10.93 1 97.75 120 ASP A CA 1
ATOM 957 C C . ASP A 1 120 ? -6.949 -5.254 10.141 1 97.75 120 ASP A C 1
ATOM 959 O O . ASP A 1 120 ? -6.855 -5.137 8.914 1 97.75 120 ASP A O 1
ATOM 963 N N . GLU A 1 121 ? -7.879 -4.707 10.875 1 97.31 121 GLU A N 1
ATOM 964 C CA . GLU A 1 121 ? -8.984 -4.02 10.219 1 97.31 121 GLU A CA 1
ATOM 965 C C . GLU A 1 121 ? -8.492 -2.811 9.43 1 97.31 121 GLU A C 1
ATOM 967 O O . GLU A 1 121 ? -8.977 -2.545 8.328 1 97.31 121 GLU A O 1
ATOM 972 N N . TYR A 1 122 ? -7.547 -2.07 9.992 1 98.56 122 TYR A N 1
ATOM 973 C CA . TYR A 1 122 ? -6.97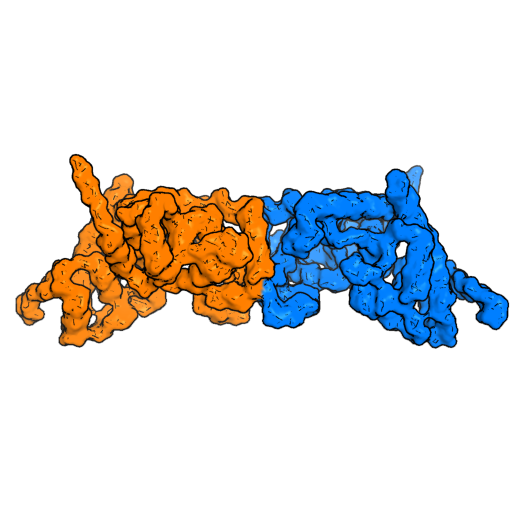7 -0.916 9.312 1 98.56 122 TYR A CA 1
ATOM 974 C C . TYR A 1 122 ? -6.258 -1.337 8.031 1 98.56 122 TYR A C 1
ATOM 976 O O . TYR A 1 122 ? -6.48 -0.757 6.969 1 98.56 122 TYR A O 1
ATOM 984 N N . THR A 1 123 ? -5.445 -2.389 8.148 1 98.5 123 THR A N 1
ATOM 985 C CA . THR A 1 123 ? -4.652 -2.863 7.016 1 98.5 123 THR A CA 1
ATOM 986 C C . THR A 1 123 ? -5.559 -3.367 5.898 1 98.5 123 THR A C 1
ATOM 988 O O . THR A 1 123 ? -5.352 -3.033 4.727 1 98.5 123 THR A O 1
ATOM 991 N N . ILE A 1 124 ? -6.566 -4.09 6.176 1 97.75 124 ILE A N 1
ATOM 992 C CA . ILE A 1 124 ? -7.52 -4.594 5.191 1 97.75 124 ILE A CA 1
ATOM 993 C C . ILE A 1 124 ? -8.195 -3.422 4.477 1 97.75 124 ILE A C 1
ATOM 995 O O . ILE A 1 124 ? -8.336 -3.438 3.254 1 97.75 124 ILE A O 1
ATOM 999 N N . ASP A 1 125 ? -8.523 -2.375 5.234 1 97.5 125 ASP A N 1
ATOM 1000 C CA . ASP A 1 125 ? -9.18 -1.212 4.645 1 97.5 125 ASP A CA 1
ATOM 1001 C C . ASP A 1 125 ? -8.234 -0.46 3.713 1 97.5 125 ASP A C 1
ATOM 1003 O O . ASP A 1 125 ? -8.664 0.094 2.699 1 97.5 125 ASP A O 1
ATOM 1007 N N . VAL A 1 126 ? -6.945 -0.38 4.07 1 98.38 126 VAL A N 1
ATOM 1008 C CA . VAL A 1 126 ? -5.977 0.226 3.164 1 98.38 126 VAL A CA 1
ATOM 1009 C C . VAL A 1 126 ? -5.98 -0.519 1.831 1 98.38 126 VAL A C 1
ATOM 1011 O O . VAL A 1 126 ? -6.004 0.103 0.766 1 98.38 126 VAL A O 1
ATOM 1014 N N . TYR A 1 127 ? -6.016 -1.839 1.913 1 98.19 127 TYR A N 1
ATOM 1015 C CA . TYR A 1 127 ? -5.996 -2.639 0.693 1 98.19 127 TYR A CA 1
ATOM 1016 C C . TYR A 1 127 ? -7.293 -2.467 -0.092 1 98.19 127 TYR A C 1
ATOM 1018 O O . TYR A 1 127 ? -7.273 -2.4 -1.323 1 98.19 127 TYR A O 1
ATOM 1026 N N . LYS A 1 128 ? -8.398 -2.406 0.593 1 97.12 128 LYS A N 1
ATOM 1027 C CA . LYS A 1 128 ? -9.664 -2.16 -0.088 1 97.12 128 LYS A CA 1
ATOM 1028 C C . LYS A 1 128 ? -9.656 -0.808 -0.797 1 97.12 128 LYS A C 1
ATOM 1030 O O . LYS A 1 128 ? -10.125 -0.691 -1.93 1 97.12 128 LYS A O 1
ATOM 1035 N N . LEU A 1 129 ? -9.086 0.181 -0.13 1 97.94 129 LEU A N 1
ATOM 1036 C CA . LEU A 1 129 ? -8.953 1.496 -0.746 1 97.94 129 LEU A CA 1
ATOM 1037 C C . LEU A 1 129 ? -8.039 1.432 -1.967 1 97.94 129 LEU A C 1
ATOM 1039 O O . LEU A 1 129 ? -8.305 2.074 -2.982 1 97.94 129 LEU A O 1
ATOM 1043 N N . ALA A 1 130 ? -6.992 0.674 -1.856 1 97.5 130 ALA A N 1
ATOM 1044 C CA . ALA A 1 130 ? -6.051 0.525 -2.961 1 97.5 130 ALA A CA 1
ATOM 1045 C C . ALA A 1 130 ? -6.715 -0.14 -4.164 1 97.5 130 ALA A C 1
ATOM 1047 O O . ALA A 1 130 ? -6.371 0.157 -5.312 1 97.5 130 ALA A O 1
ATOM 1048 N N . LEU A 1 131 ? -7.668 -1.008 -3.938 1 95.81 131 LEU A N 1
ATOM 1049 C CA . LEU A 1 131 ? -8.398 -1.708 -4.988 1 95.81 131 LEU A CA 1
ATOM 1050 C C . LEU A 1 131 ? -9.406 -0.781 -5.66 1 95.81 131 LEU A C 1
ATOM 1052 O O . LEU A 1 131 ? -9.781 -1.001 -6.812 1 95.81 131 LEU A O 1
ATOM 1056 N N . SER A 1 132 ? -9.773 0.282 -4.969 1 94.75 132 SER A N 1
ATOM 1057 C CA . SER A 1 132 ? -10.875 1.114 -5.449 1 94.75 132 SER A CA 1
ATOM 1058 C C . SER A 1 132 ? -10.359 2.439 -6.008 1 94.75 132 SER A C 1
ATOM 1060 O O . SER A 1 132 ? -11.109 3.188 -6.633 1 94.75 132 SER A O 1
ATOM 1062 N N . THR A 1 133 ? -9.078 2.732 -5.801 1 96.38 133 THR A N 1
ATOM 1063 C CA . THR A 1 133 ? -8.516 4.02 -6.199 1 96.38 133 THR A CA 1
ATOM 1064 C C . THR A 1 133 ? -7.492 3.844 -7.316 1 96.38 133 THR A C 1
ATOM 1066 O O . THR A 1 133 ? -6.609 2.988 -7.223 1 96.38 133 THR A O 1
ATOM 1069 N N . THR A 1 134 ? -7.613 4.625 -8.375 1 95.06 134 THR A N 1
ATOM 1070 C CA . THR A 1 134 ? -6.648 4.543 -9.469 1 95.06 134 THR A CA 1
ATOM 1071 C C . THR A 1 134 ? -5.328 5.191 -9.078 1 95.06 134 THR A C 1
ATOM 1073 O O . THR A 1 134 ? -5.289 6.047 -8.188 1 95.06 134 THR A O 1
ATOM 1076 N N . LEU A 1 135 ? -4.258 4.801 -9.75 1 94.25 135 LEU A N 1
ATOM 1077 C CA . LEU A 1 135 ? -2.945 5.41 -9.555 1 94.25 135 LEU A CA 1
ATOM 1078 C C . LEU A 1 135 ? -2.99 6.906 -9.844 1 94.25 135 LEU A C 1
ATOM 1080 O O . LEU A 1 135 ? -2.461 7.711 -9.078 1 94.25 135 LEU A O 1
ATOM 1084 N N . ASN A 1 136 ? -3.658 7.203 -10.875 1 92.56 136 ASN A N 1
ATOM 1085 C CA . ASN A 1 136 ? -3.742 8.602 -11.273 1 92.56 136 ASN A CA 1
ATOM 1086 C C . ASN A 1 136 ? -4.426 9.453 -10.211 1 92.56 136 ASN A C 1
ATOM 1088 O O . ASN A 1 136 ? -3.939 10.531 -9.867 1 92.56 136 ASN A O 1
ATOM 1092 N N . ARG A 1 137 ? -5.461 8.969 -9.695 1 93.5 137 ARG A N 1
ATOM 1093 C CA . ARG A 1 137 ? -6.223 9.711 -8.703 1 93.5 137 ARG A CA 1
ATOM 1094 C C . ARG A 1 137 ? -5.426 9.875 -7.41 1 93.5 137 ARG A C 1
ATOM 1096 O O . ARG A 1 137 ? -5.406 10.953 -6.82 1 93.5 137 ARG A O 1
ATOM 1103 N N . ALA A 1 138 ? -4.773 8.789 -7.004 1 95.12 138 ALA A N 1
ATOM 1104 C CA . ALA A 1 138 ? -3.949 8.844 -5.801 1 95.12 138 ALA A CA 1
ATOM 1105 C C . ALA A 1 138 ? -2.775 9.797 -5.984 1 95.12 138 ALA A C 1
ATOM 1107 O O . ALA A 1 138 ? -2.49 10.617 -5.105 1 95.12 138 ALA A O 1
ATOM 1108 N N . ARG A 1 139 ? -2.197 9.766 -7.109 1 91.31 139 ARG A N 1
ATOM 1109 C CA . ARG A 1 139 ? -1.034 10.602 -7.391 1 91.31 139 ARG A CA 1
ATOM 1110 C C . ARG A 1 139 ? -1.413 12.078 -7.414 1 91.31 139 ARG A C 1
ATOM 1112 O O . ARG A 1 139 ? -0.668 12.93 -6.914 1 91.31 139 ARG A O 1
ATOM 1119 N N . ARG A 1 140 ? -2.467 12.375 -7.906 1 91.62 140 ARG A N 1
ATOM 1120 C CA . ARG A 1 140 ? -2.924 13.758 -8.023 1 91.62 140 ARG A CA 1
ATOM 1121 C C . ARG A 1 140 ? -3.275 14.336 -6.656 1 91.62 140 ARG A C 1
ATOM 1123 O O . ARG A 1 140 ? -3.373 15.555 -6.5 1 91.62 140 ARG A O 1
ATOM 1130 N N . SER A 1 141 ? -3.502 13.453 -5.75 1 91.25 141 SER A N 1
ATOM 1131 C CA . SER A 1 141 ? -3.893 13.922 -4.426 1 91.25 141 SER A CA 1
ATOM 1132 C C . SER A 1 141 ? -2.676 14.352 -3.611 1 91.25 141 SER A C 1
ATOM 1134 O O . SER A 1 141 ? -2.814 15.008 -2.576 1 91.25 141 SER A O 1
ATOM 1136 N N . MET A 1 142 ? -1.528 13.906 -4.055 1 80.5 142 MET A N 1
ATOM 1137 C CA . MET A 1 142 ? -0.31 14.305 -3.352 1 80.5 142 MET A CA 1
ATOM 1138 C C . MET A 1 142 ? 0.145 15.695 -3.793 1 80.5 142 MET A C 1
ATOM 1140 O O . MET A 1 142 ? -0.235 16.156 -4.867 1 80.5 142 MET A O 1
ATOM 1144 N N . GLU A 1 143 ? 0.78 16.297 -2.77 1 64.06 143 GLU A N 1
ATOM 1145 C CA . GLU A 1 143 ? 1.242 17.656 -3 1 64.06 143 GLU A CA 1
ATOM 1146 C C . GLU A 1 143 ? 2.217 17.719 -4.172 1 64.06 143 GLU A C 1
ATOM 1148 O O . GLU A 1 143 ? 2.828 16.719 -4.531 1 64.06 143 GLU A O 1
ATOM 1153 N N . VAL A 1 144 ? 2.207 18.844 -4.801 1 51.59 144 VAL A N 1
ATOM 1154 C CA . VAL A 1 144 ? 2.885 19.219 -6.039 1 51.59 144 VAL A CA 1
ATOM 1155 C C . VAL A 1 144 ? 4.324 18.719 -6.012 1 51.59 144 VAL A C 1
ATOM 1157 O O . VAL A 1 144 ? 4.82 18.188 -7.008 1 51.59 144 VAL A O 1
ATOM 1160 N N . ILE A 1 145 ? 5.012 18.812 -4.945 1 44.53 145 ILE A N 1
ATOM 1161 C CA . ILE A 1 145 ? 6.43 18.469 -4.941 1 44.53 145 ILE A CA 1
ATOM 1162 C C . ILE A 1 145 ? 6.59 16.953 -5.125 1 44.53 145 ILE A C 1
ATOM 1164 O O . ILE A 1 145 ? 7.48 16.5 -5.852 1 44.53 145 ILE A O 1
ATOM 1168 N N . ALA A 1 146 ? 5.816 16.234 -4.484 1 47.09 146 ALA A N 1
ATOM 1169 C CA . ALA A 1 146 ? 5.883 14.781 -4.656 1 47.09 146 ALA A CA 1
ATOM 1170 C C . ALA A 1 146 ? 5.535 14.391 -6.09 1 47.09 146 ALA A C 1
ATOM 1172 O O . ALA A 1 146 ? 6.102 13.438 -6.633 1 47.09 146 ALA A O 1
ATOM 1173 N N . ARG A 1 147 ? 4.828 15.297 -6.734 1 47.72 147 ARG A N 1
ATOM 1174 C CA . ARG A 1 147 ? 4.352 15.047 -8.094 1 47.72 147 ARG A CA 1
ATOM 1175 C C . ARG A 1 147 ? 5.453 15.297 -9.117 1 47.72 147 ARG A C 1
ATOM 1177 O O . ARG A 1 147 ? 5.43 14.734 -10.211 1 47.72 147 ARG A O 1
ATOM 1184 N N . GLU A 1 148 ? 6.434 16.125 -8.594 1 55.62 148 GLU A N 1
ATOM 1185 C CA . GLU A 1 148 ? 7.477 16.5 -9.539 1 55.62 148 GLU A CA 1
ATOM 1186 C C . GLU A 1 148 ? 8.594 15.461 -9.57 1 55.62 148 GLU A C 1
ATOM 1188 O O . GLU A 1 148 ? 9.531 15.57 -10.367 1 55.62 148 GLU A O 1
ATOM 1193 N N . ASP A 1 149 ? 8.344 14.508 -8.695 1 65.88 149 ASP A N 1
ATOM 1194 C CA . ASP A 1 149 ? 9.352 13.453 -8.711 1 65.88 149 ASP A CA 1
ATOM 1195 C C . ASP A 1 149 ? 9.281 12.641 -10.008 1 65.88 149 ASP A C 1
ATOM 1197 O O . ASP A 1 149 ? 8.219 12.156 -10.383 1 65.88 149 ASP A O 1
ATOM 1201 N N . GLU A 1 150 ? 10.32 12.625 -10.719 1 76.31 150 GLU A N 1
ATOM 1202 C CA . GLU A 1 150 ? 10.406 11.891 -11.977 1 76.31 150 GLU A CA 1
ATOM 1203 C C . GLU A 1 150 ? 10.258 10.391 -11.758 1 76.31 150 GLU A C 1
ATOM 1205 O O . GLU A 1 150 ? 9.797 9.664 -12.641 1 76.31 150 GLU A O 1
ATOM 1210 N N . ASN A 1 151 ? 10.555 10.016 -10.508 1 86.44 151 ASN A N 1
ATOM 1211 C CA . ASN A 1 151 ? 10.461 8.594 -10.188 1 86.44 151 ASN A CA 1
ATOM 1212 C C . ASN A 1 151 ? 9.75 8.359 -8.859 1 86.44 151 ASN A C 1
ATOM 1214 O O . ASN A 1 151 ? 10.367 7.918 -7.891 1 86.44 151 ASN A O 1
ATOM 1218 N N . PRO A 1 152 ? 8.477 8.664 -8.875 1 92.19 152 PRO A N 1
ATOM 1219 C CA . PRO A 1 152 ? 7.734 8.516 -7.621 1 92.19 152 PRO A CA 1
ATOM 1220 C C . PRO A 1 152 ? 7.77 7.09 -7.082 1 92.19 152 PRO A C 1
ATOM 1222 O O . PRO A 1 152 ? 7.809 6.133 -7.859 1 92.19 152 PRO A O 1
ATOM 1225 N N . LYS A 1 153 ? 7.797 6.992 -5.801 1 95.5 153 LYS A N 1
ATOM 1226 C CA . LYS A 1 153 ? 7.777 5.703 -5.117 1 95.5 153 LYS A CA 1
ATOM 1227 C C . LYS A 1 153 ? 6.348 5.203 -4.926 1 95.5 153 LYS A C 1
ATOM 1229 O O . LYS A 1 153 ? 5.398 5.984 -4.984 1 95.5 153 LYS A O 1
ATOM 1234 N N . VAL A 1 154 ? 6.203 3.918 -4.707 1 96.62 154 VAL A N 1
ATOM 1235 C CA . VAL A 1 154 ? 4.895 3.328 -4.457 1 96.62 154 VAL A CA 1
ATOM 1236 C C . VAL A 1 154 ? 4.266 3.973 -3.223 1 96.62 154 VAL A C 1
ATOM 1238 O O . VAL A 1 154 ? 3.049 4.176 -3.174 1 96.62 154 VAL A O 1
ATOM 1241 N N . ALA A 1 155 ? 5.078 4.398 -2.252 1 96.69 155 ALA A N 1
ATOM 1242 C CA . ALA A 1 155 ? 4.598 5.012 -1.016 1 96.69 155 ALA A CA 1
ATOM 1243 C C . ALA A 1 155 ? 3.807 6.285 -1.307 1 96.69 155 ALA A C 1
ATOM 1245 O O . ALA A 1 155 ? 2.881 6.629 -0.567 1 96.69 155 ALA A O 1
ATOM 1246 N N . SER A 1 156 ? 4.109 6.965 -2.404 1 94.88 156 SER A N 1
ATOM 1247 C CA . SER A 1 156 ? 3.465 8.234 -2.738 1 94.88 156 SER A CA 1
ATOM 1248 C C . SER A 1 156 ?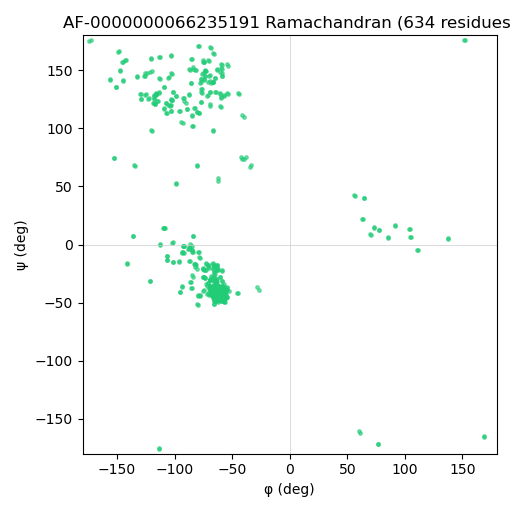 1.985 8.039 -3.049 1 94.88 156 SER A C 1
ATOM 1250 O O . SER A 1 156 ? 1.194 8.977 -2.941 1 94.88 156 SER A O 1
ATOM 1252 N N . VAL A 1 157 ? 1.568 6.809 -3.396 1 96.5 157 VAL A N 1
ATOM 1253 C CA . VAL A 1 157 ? 0.159 6.578 -3.697 1 96.5 157 VAL A CA 1
ATOM 1254 C C . VAL A 1 157 ? -0.496 5.812 -2.553 1 96.5 157 VAL A C 1
ATOM 1256 O O . VAL A 1 157 ? -1.725 5.734 -2.471 1 96.5 157 VAL A O 1
ATOM 1259 N N . VAL A 1 158 ? 0.268 5.273 -1.673 1 97.75 158 VAL A N 1
ATOM 1260 C CA . VAL A 1 158 ? -0.262 4.547 -0.524 1 97.75 158 VAL A CA 1
ATOM 1261 C C . VAL A 1 158 ? -0.574 5.523 0.607 1 97.75 158 VAL A C 1
ATOM 1263 O O . VAL A 1 158 ? -1.613 5.414 1.262 1 97.75 158 VAL A O 1
ATOM 1266 N N . TYR A 1 159 ? 0.23 6.516 0.772 1 95.75 159 TYR A N 1
ATOM 1267 C CA . TYR A 1 159 ? 0.123 7.461 1.876 1 95.75 159 TYR A CA 1
ATOM 1268 C C . TYR A 1 159 ? -1.214 8.195 1.84 1 95.75 159 TYR A C 1
ATOM 1270 O O . TYR A 1 159 ? -1.903 8.289 2.857 1 95.75 159 TYR A O 1
ATOM 1278 N N . PRO A 1 160 ? -1.59 8.695 0.706 1 97 160 PRO A N 1
ATOM 1279 C CA . PRO A 1 160 ? -2.889 9.375 0.68 1 97 160 PRO A CA 1
ATOM 1280 C C . PRO A 1 160 ? -4.039 8.453 1.093 1 97 160 PRO A C 1
ATOM 1282 O O . PRO A 1 160 ? -4.98 8.898 1.757 1 97 160 PRO A O 1
ATOM 1285 N N . LEU A 1 161 ? -3.949 7.199 0.721 1 98.12 161 LEU A N 1
ATOM 1286 C CA . LEU A 1 161 ? -4.992 6.254 1.1 1 98.12 161 LEU A CA 1
ATOM 1287 C C . LEU A 1 161 ? -4.996 6.023 2.607 1 98.12 161 LEU A C 1
ATOM 1289 O O . LEU A 1 161 ? -6.059 5.867 3.213 1 98.12 161 LEU A O 1
ATOM 1293 N N . MET A 1 162 ? -3.816 5.969 3.184 1 98.44 162 MET A N 1
ATOM 1294 C CA . MET A 1 162 ? -3.732 5.816 4.633 1 98.44 162 MET A CA 1
ATOM 1295 C C . MET A 1 162 ? -4.367 7.008 5.344 1 98.44 162 MET A C 1
ATOM 1297 O O . MET A 1 162 ? -5.078 6.84 6.332 1 98.44 162 MET A O 1
ATOM 1301 N N . GLN A 1 163 ? -4.105 8.172 4.828 1 97.94 163 GLN A N 1
ATOM 1302 C CA . GLN A 1 163 ? -4.691 9.359 5.449 1 97.94 163 GLN A CA 1
ATOM 1303 C C . GLN A 1 163 ? -6.211 9.352 5.324 1 97.94 163 GLN A C 1
ATOM 1305 O O . GLN A 1 163 ? -6.918 9.695 6.273 1 97.94 163 GLN A O 1
ATOM 1310 N N . VAL A 1 164 ? -6.715 9 4.125 1 98.31 164 VAL A N 1
ATOM 1311 C CA . VAL A 1 164 ? -8.148 8.82 3.949 1 98.31 164 VAL A CA 1
ATOM 1312 C C . VAL A 1 164 ? -8.68 7.82 4.977 1 98.31 164 VAL A C 1
ATOM 1314 O O . VAL A 1 164 ? -9.703 8.062 5.613 1 98.31 164 VAL A O 1
ATOM 1317 N N . ASN A 1 165 ? -7.945 6.738 5.113 1 98.5 165 ASN A N 1
ATOM 1318 C CA . ASN A 1 165 ? -8.328 5.668 6.031 1 98.5 165 ASN A CA 1
ATOM 1319 C C . ASN A 1 165 ? -8.32 6.141 7.48 1 98.5 165 ASN A C 1
ATOM 1321 O O . ASN A 1 165 ? -9.117 5.676 8.297 1 98.5 165 ASN A O 1
ATOM 1325 N N . ASP A 1 166 ? -7.406 7.07 7.867 1 98.62 166 ASP A N 1
ATOM 1326 C CA . ASP A 1 166 ? -7.383 7.668 9.203 1 98.62 166 ASP A CA 1
ATOM 1327 C C . ASP A 1 166 ? -8.703 8.375 9.508 1 98.62 166 ASP A C 1
ATOM 1329 O O . ASP A 1 166 ? -9.258 8.219 10.602 1 98.62 166 ASP A O 1
ATOM 1333 N N . ILE A 1 167 ? -9.125 9.141 8.547 1 98.62 167 ILE A N 1
ATOM 1334 C CA . ILE A 1 167 ? -10.375 9.883 8.719 1 98.62 167 ILE A CA 1
ATOM 1335 C C . ILE A 1 167 ? -11.516 8.922 9.023 1 98.62 167 ILE A C 1
ATOM 1337 O O . ILE A 1 167 ? -12.32 9.164 9.922 1 98.62 167 ILE A O 1
ATOM 1341 N N . LYS A 1 168 ? -11.539 7.805 8.328 1 98.31 168 LYS A N 1
ATOM 1342 C CA . LYS A 1 168 ? -12.547 6.77 8.555 1 98.31 168 LYS A CA 1
ATOM 1343 C C . LYS A 1 168 ? -12.391 6.145 9.938 1 98.31 168 LYS A C 1
ATOM 1345 O O . LYS A 1 168 ? -13.352 6.086 10.711 1 98.31 168 LYS A O 1
ATOM 1350 N N . HIS A 1 169 ? -11.234 5.715 10.297 1 98.31 169 HIS A N 1
ATOM 1351 C CA . HIS A 1 169 ? -11.016 4.918 11.5 1 98.31 169 HIS A CA 1
ATOM 1352 C C . HIS A 1 169 ? -11.086 5.781 12.758 1 98.31 169 HIS A C 1
ATOM 1354 O O . HIS A 1 169 ? -11.336 5.27 13.852 1 98.31 169 HIS A O 1
ATOM 1360 N N . LEU A 1 170 ? -10.914 7.102 12.641 1 98.44 170 LEU A N 1
ATOM 1361 C CA . LEU A 1 170 ? -11.062 8.023 13.766 1 98.44 170 LEU A CA 1
ATOM 1362 C C . LEU A 1 170 ? -12.484 8.555 13.852 1 98.44 170 LEU A C 1
ATOM 1364 O O . LEU A 1 170 ? -12.797 9.375 14.711 1 98.44 170 LEU A O 1
ATOM 1368 N N . ASN A 1 171 ? -13.328 8.148 12.93 1 97.75 171 ASN A N 1
ATOM 1369 C CA . ASN A 1 171 ? -14.727 8.555 12.859 1 97.75 171 ASN A CA 1
ATOM 1370 C C . ASN A 1 171 ? -14.867 10.07 12.797 1 97.75 171 ASN A C 1
ATOM 1372 O O . ASN A 1 171 ? -15.711 10.648 13.492 1 97.75 171 ASN A O 1
ATOM 1376 N N . ALA A 1 172 ? -14.008 10.727 12 1 98.5 172 ALA A N 1
ATOM 1377 C CA . ALA A 1 172 ? -13.961 12.188 11.938 1 98.5 172 ALA A CA 1
ATOM 1378 C C . ALA A 1 172 ? -15.133 12.734 11.125 1 98.5 172 ALA A C 1
ATOM 1380 O O . ALA A 1 172 ? -15.391 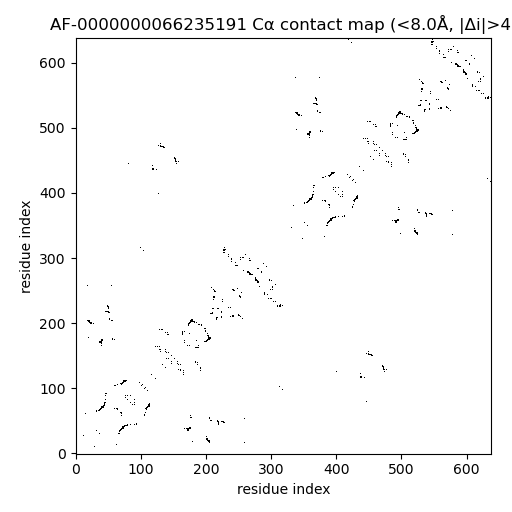12.273 10.016 1 98.5 172 ALA A O 1
ATOM 1381 N N . ASP A 1 173 ? -15.82 13.695 11.672 1 98.75 173 ASP A N 1
ATOM 1382 C CA . ASP A 1 173 ? -16.844 14.438 10.93 1 98.75 173 ASP A CA 1
ATOM 1383 C C . ASP A 1 173 ? -16.219 15.602 10.172 1 98.75 173 ASP A C 1
ATOM 1385 O O . ASP A 1 173 ? -16.719 15.992 9.109 1 98.75 173 ASP A O 1
ATOM 1389 N N . VAL A 1 174 ? -15.156 16.156 10.75 1 98.88 174 VAL A N 1
ATOM 1390 C CA . VAL A 1 174 ? -14.445 17.281 10.156 1 98.88 174 VAL A CA 1
ATOM 1391 C C . VAL A 1 174 ? -12.953 16.984 10.094 1 98.88 174 VAL A C 1
ATOM 1393 O O . VAL A 1 174 ? -12.359 16.562 11.086 1 98.88 174 VAL A O 1
ATOM 1396 N N . ALA A 1 175 ? -12.422 17.094 8.906 1 98.88 175 ALA A N 1
ATOM 1397 C CA . ALA A 1 175 ? -10.969 17.031 8.727 1 98.88 175 ALA A CA 1
ATOM 1398 C C . ALA A 1 175 ? -10.383 18.422 8.523 1 98.88 175 ALA A C 1
ATOM 1400 O O . ALA A 1 175 ? -10.781 19.141 7.613 1 98.88 175 ALA A O 1
ATOM 1401 N N . VAL A 1 176 ? -9.43 18.766 9.367 1 98.81 176 VAL A N 1
ATOM 1402 C CA . VAL A 1 176 ? -8.82 20.094 9.352 1 98.81 176 VAL A CA 1
ATOM 1403 C C . VAL A 1 176 ? -7.359 19.984 8.914 1 98.81 176 VAL A C 1
ATOM 1405 O O . VAL A 1 176 ? -6.688 19 9.219 1 98.81 176 VAL A O 1
ATOM 1408 N N . GLY A 1 177 ? -6.883 20.875 8.188 1 97.25 177 GLY A N 1
ATOM 1409 C CA . GLY A 1 177 ? -5.484 20.953 7.797 1 97.25 177 GLY A CA 1
ATOM 1410 C C . GLY A 1 177 ? -5.145 22.234 7.047 1 97.25 177 GLY A C 1
ATOM 1411 O O . GLY A 1 177 ? -6.012 23.094 6.836 1 97.25 177 GLY A O 1
ATOM 1412 N N . GLY A 1 178 ? -3.869 22.406 6.738 1 96.19 178 GLY A N 1
ATOM 1413 C CA . GLY A 1 178 ? -3.49 23.469 5.805 1 96.19 178 GLY A CA 1
ATOM 1414 C C . GLY A 1 178 ? -3.951 23.188 4.387 1 96.19 178 GLY A C 1
ATOM 1415 O O . GLY A 1 178 ? -4.379 22.078 4.066 1 96.19 178 GLY A O 1
ATOM 1416 N N . MET A 1 179 ? -3.816 24.188 3.604 1 95.44 179 MET A N 1
ATOM 1417 C CA . MET A 1 179 ? -4.238 24.094 2.209 1 95.44 179 MET A CA 1
ATOM 1418 C C . MET A 1 179 ? -3.494 22.969 1.499 1 95.44 179 MET A C 1
ATOM 1420 O O . MET A 1 179 ? -3.996 22.406 0.524 1 95.44 179 MET A O 1
ATOM 1424 N N . GLU A 1 180 ? -2.375 22.578 1.973 1 91.62 180 GLU A N 1
ATOM 1425 C CA . GLU A 1 180 ? -1.58 21.531 1.337 1 91.62 180 GLU A CA 1
ATOM 1426 C C . GLU A 1 180 ? -2.236 20.156 1.495 1 91.62 180 GLU A C 1
ATOM 1428 O O . GLU A 1 180 ? -1.902 19.219 0.774 1 91.62 180 GLU A O 1
ATOM 1433 N N . GLN A 1 181 ? -3.184 20.016 2.441 1 95.12 181 GLN A N 1
ATOM 1434 C CA . GLN A 1 181 ? -3.871 18.766 2.684 1 95.12 181 GLN A CA 1
ATOM 1435 C C . GLN A 1 181 ? -5.164 18.672 1.879 1 95.12 181 GLN A C 1
ATOM 1437 O O . GLN A 1 181 ? -5.848 17.641 1.898 1 95.12 181 GLN A O 1
ATOM 1442 N N . ARG A 1 182 ? -5.48 19.703 1.133 1 96.5 182 ARG A N 1
ATOM 1443 C CA . ARG A 1 182 ? -6.781 19.812 0.486 1 96.5 182 ARG A CA 1
ATOM 1444 C C . ARG A 1 182 ? -7.047 18.641 -0.443 1 96.5 182 ARG A C 1
ATOM 1446 O O . ARG A 1 182 ? -8.125 18.047 -0.4 1 96.5 182 ARG A O 1
ATOM 1453 N N . LYS A 1 183 ? -6.102 18.328 -1.23 1 96.69 183 LYS A N 1
ATOM 1454 C CA . LYS A 1 183 ? -6.32 17.297 -2.248 1 96.69 183 LYS A CA 1
ATOM 1455 C C . LYS A 1 183 ? -6.602 15.945 -1.611 1 96.69 183 LYS A C 1
ATOM 1457 O O . LYS A 1 183 ? -7.461 15.195 -2.086 1 96.69 183 LYS A O 1
ATOM 1462 N N . ILE A 1 184 ? -5.93 15.594 -0.58 1 97.06 184 ILE A N 1
ATOM 1463 C CA . ILE A 1 184 ? -6.172 14.32 0.102 1 97.06 184 ILE A CA 1
ATOM 1464 C C . ILE A 1 184 ? -7.543 14.352 0.773 1 97.06 184 ILE A C 1
ATOM 1466 O O . ILE A 1 184 ? -8.266 13.352 0.765 1 97.06 184 ILE A O 1
ATOM 1470 N N . HIS A 1 185 ? -7.895 15.5 1.372 1 97.88 185 HIS A N 1
ATOM 1471 C CA . HIS A 1 185 ? -9.211 15.633 1.977 1 97.88 185 HIS A CA 1
ATOM 1472 C C . HIS A 1 185 ? -10.312 15.492 0.932 1 97.88 185 HIS A C 1
ATOM 1474 O O . HIS A 1 185 ? -11.328 14.828 1.178 1 97.88 185 HIS A O 1
ATOM 1480 N N . MET A 1 186 ? -10.078 16.078 -0.247 1 97.56 186 MET A N 1
ATOM 1481 C CA . MET A 1 186 ? -11.055 15.93 -1.321 1 97.56 186 MET A CA 1
ATOM 1482 C C . MET A 1 186 ? -11.156 14.469 -1.771 1 97.56 186 MET A C 1
ATOM 1484 O O . MET A 1 186 ? -12.25 13.984 -2.062 1 97.56 186 MET A O 1
ATOM 1488 N N . LEU A 1 187 ? -10.031 13.82 -1.819 1 97.5 187 LEU A N 1
ATOM 1489 C CA . LEU A 1 187 ? -10.031 12.398 -2.129 1 97.5 187 LEU A CA 1
ATOM 1490 C C . LEU A 1 187 ? -10.891 11.625 -1.134 1 97.5 187 LEU A C 1
ATOM 1492 O O . LEU A 1 187 ? -11.648 10.734 -1.522 1 97.5 187 LEU A O 1
ATOM 1496 N N . SER A 1 188 ? -10.797 11.961 0.132 1 98 188 SER A N 1
ATOM 1497 C CA . SER A 1 188 ? -11.594 11.297 1.16 1 98 188 SER A CA 1
ATOM 1498 C C . SER A 1 188 ? -13.086 11.5 0.916 1 98 188 SER A C 1
ATOM 1500 O O . SER A 1 188 ? -13.875 10.57 1.078 1 98 188 SER A O 1
ATOM 1502 N N . ARG A 1 189 ? -13.453 12.703 0.527 1 98.19 189 ARG A N 1
ATOM 1503 C CA . ARG A 1 189 ? -14.859 13 0.268 1 98.19 189 ARG A CA 1
ATOM 1504 C C . ARG A 1 189 ? -15.383 12.195 -0.92 1 98.19 189 ARG A C 1
ATOM 1506 O O . ARG A 1 189 ? -16.562 11.828 -0.962 1 98.19 189 ARG A O 1
ATOM 1513 N N . GLU A 1 190 ? -14.508 11.914 -1.811 1 97.19 190 GLU A N 1
ATOM 1514 C CA . GLU A 1 190 ? -14.875 11.18 -3.02 1 97.19 190 GLU A CA 1
ATOM 1515 C C . GLU A 1 190 ? -14.977 9.688 -2.746 1 97.19 190 GLU A C 1
ATOM 1517 O O . GLU A 1 190 ? -15.938 9.039 -3.176 1 97.19 190 GLU A O 1
ATOM 1522 N N . ILE A 1 191 ? -14.07 9.102 -2.037 1 96.62 191 ILE A N 1
ATOM 1523 C CA . ILE A 1 191 ? -13.867 7.656 -2.002 1 96.62 191 ILE A CA 1
ATOM 1524 C C . ILE A 1 191 ? -14.656 7.055 -0.844 1 96.62 191 ILE A C 1
ATOM 1526 O O . ILE A 1 191 ? -15.227 5.969 -0.972 1 96.62 191 ILE A O 1
ATOM 1530 N N . LEU A 1 192 ? -14.758 7.723 0.292 1 96.94 192 LEU A N 1
ATOM 1531 C CA . LEU A 1 192 ? -15.32 7.133 1.501 1 96.94 192 LEU A CA 1
ATOM 1532 C C . LEU A 1 192 ? -16.797 6.801 1.308 1 96.94 192 LEU A C 1
ATOM 1534 O O . LEU A 1 192 ? -17.25 5.711 1.668 1 96.94 192 LEU A O 1
ATOM 1538 N N . PRO A 1 193 ? -17.594 7.699 0.614 1 96.31 193 PRO A N 1
ATOM 1539 C CA . PRO A 1 193 ? -19 7.352 0.405 1 96.31 193 PRO A CA 1
ATOM 1540 C C . PRO A 1 193 ? -19.188 6.094 -0.442 1 96.31 193 PRO A C 1
ATOM 1542 O O . PRO A 1 193 ? -20.109 5.309 -0.2 1 96.31 193 PRO A O 1
ATOM 1545 N N . SER A 1 194 ? -18.312 5.883 -1.4 1 91.62 194 SER A N 1
ATOM 1546 C CA . SER A 1 194 ? -18.406 4.703 -2.252 1 91.62 194 SER A CA 1
ATOM 1547 C C . SER A 1 194 ? -18.141 3.428 -1.46 1 91.62 194 SER A C 1
ATOM 1549 O O . SER A 1 194 ? -18.516 2.334 -1.886 1 91.62 194 SER A O 1
ATOM 1551 N N . MET A 1 195 ? -17.578 3.596 -0.314 1 90.31 195 MET A N 1
ATOM 1552 C CA . MET A 1 195 ? -17.281 2.465 0.563 1 90.31 195 MET A CA 1
ATOM 1553 C C . MET A 1 195 ? -18.312 2.371 1.686 1 90.31 195 MET A C 1
ATOM 1555 O O . MET A 1 195 ? -18.156 1.572 2.611 1 90.31 195 MET A O 1
ATOM 1559 N N . GLY A 1 196 ? -19.297 3.271 1.672 1 93.44 196 GLY A N 1
ATOM 1560 C CA . GLY A 1 196 ? -20.359 3.227 2.654 1 93.44 196 GLY A CA 1
ATOM 1561 C C . GLY A 1 196 ? -20.078 4.062 3.887 1 93.44 196 GLY A C 1
ATOM 1562 O O . GLY A 1 196 ? -20.734 3.906 4.918 1 93.44 196 GLY A O 1
ATOM 1563 N N . TYR A 1 197 ? -19.109 4.938 3.738 1 95.06 197 TYR A N 1
ATOM 1564 C CA . TYR A 1 197 ? -18.75 5.781 4.875 1 95.06 197 TYR A CA 1
ATOM 1565 C C . TYR A 1 197 ? -19.094 7.238 4.598 1 95.06 197 TYR A C 1
ATOM 1567 O O . TYR A 1 197 ? -19.312 7.625 3.449 1 95.06 197 TYR A O 1
ATOM 1575 N N . LYS A 1 198 ? -19.172 7.98 5.617 1 94.38 198 LYS A N 1
ATOM 1576 C CA . LYS A 1 198 ? -19.531 9.391 5.488 1 94.38 198 LYS A CA 1
ATOM 1577 C C . LYS A 1 198 ? -18.344 10.211 4.988 1 94.38 198 LYS A C 1
ATOM 1579 O O . LYS A 1 198 ? -17.203 9.977 5.383 1 94.38 198 LYS A O 1
ATOM 1584 N N . ALA A 1 199 ? -18.719 11.188 4.125 1 97.62 199 ALA A N 1
ATOM 1585 C CA . ALA A 1 199 ? -17.719 12.172 3.719 1 97.62 199 ALA A CA 1
ATOM 1586 C C . ALA A 1 199 ? -17.469 13.195 4.824 1 97.62 199 ALA A C 1
ATOM 1588 O O . ALA A 1 199 ? -18.422 13.719 5.41 1 97.62 199 ALA A O 1
ATOM 1589 N N . PRO A 1 200 ? -16.25 13.477 5.098 1 98.75 200 PRO A N 1
ATOM 1590 C CA . PRO A 1 200 ? -15.977 14.523 6.09 1 98.75 200 PRO A CA 1
ATOM 1591 C C . PRO A 1 200 ? -16.203 15.93 5.539 1 98.75 200 PRO A C 1
ATOM 1593 O O . PRO A 1 200 ? -16.016 16.156 4.344 1 98.75 200 PRO A O 1
ATOM 1596 N N . VAL A 1 201 ? -16.641 16.828 6.426 1 98.81 201 VAL A N 1
ATOM 1597 C CA . VAL A 1 201 ? -16.438 18.25 6.133 1 98.81 201 VAL A CA 1
ATOM 1598 C C . VAL A 1 201 ? -14.945 18.578 6.191 1 98.81 201 VAL A C 1
ATOM 1600 O O . VAL A 1 201 ? -14.219 18.047 7.035 1 98.81 201 VAL A O 1
ATOM 1603 N N . CYS A 1 202 ? -14.484 19.391 5.262 1 98.81 202 CYS A N 1
ATOM 1604 C CA . CYS A 1 202 ? -13.07 19.734 5.223 1 98.81 202 CYS A CA 1
ATOM 1605 C C . CYS A 1 202 ? -12.859 21.219 5.469 1 98.81 202 CYS A C 1
ATOM 1607 O O . CYS A 1 202 ? -13.523 22.047 4.859 1 98.81 202 CYS A O 1
ATOM 1609 N N . ILE A 1 203 ? -11.984 21.516 6.402 1 98.81 203 ILE A N 1
ATOM 1610 C CA . ILE A 1 203 ? -11.602 22.891 6.699 1 98.81 203 ILE A CA 1
ATOM 1611 C C . ILE A 1 203 ? -10.109 23.078 6.43 1 98.81 203 ILE A C 1
ATOM 1613 O O . ILE A 1 203 ? -9.273 22.375 7.012 1 98.81 203 ILE A O 1
ATOM 1617 N N . HIS A 1 204 ? -9.805 23.984 5.578 1 98.38 204 HIS A N 1
ATOM 1618 C CA . HIS A 1 204 ? -8.414 24.25 5.227 1 98.38 204 HIS A CA 1
ATOM 1619 C C . HIS A 1 204 ? -8 25.656 5.629 1 98.38 204 HIS A C 1
ATOM 1621 O O . HIS A 1 204 ? -8.68 26.641 5.289 1 98.38 204 HIS A O 1
ATOM 1627 N N . ASN A 1 205 ? -6.902 25.719 6.309 1 97.88 205 ASN A N 1
ATOM 1628 C CA . ASN A 1 205 ? -6.34 26.984 6.773 1 97.88 205 ASN A CA 1
ATOM 1629 C C . ASN A 1 205 ? -5.156 27.406 5.91 1 97.88 205 ASN A C 1
ATOM 1631 O O . ASN A 1 205 ? -4.621 26.609 5.137 1 97.88 205 ASN A O 1
ATOM 1635 N N . PRO A 1 206 ? -4.852 28.703 6.051 1 96.62 206 PRO A N 1
ATOM 1636 C CA . PRO A 1 206 ? -3.643 29.141 5.355 1 96.62 206 PRO A CA 1
ATOM 1637 C C . PRO A 1 206 ? -2.377 28.469 5.871 1 96.62 206 PRO A C 1
ATOM 1639 O O . PRO A 1 206 ? -2.338 28.016 7.023 1 96.62 206 PRO A O 1
ATOM 1642 N N . VAL A 1 207 ? -1.425 28.344 4.984 1 95.75 207 VAL A N 1
ATOM 1643 C CA . VAL A 1 207 ? -0.09 27.875 5.332 1 95.75 207 VAL A CA 1
ATOM 1644 C C . VAL A 1 207 ? 0.882 29.047 5.379 1 95.75 207 VAL A C 1
ATOM 1646 O O . VAL A 1 207 ? 1.008 29.797 4.41 1 95.75 207 VAL A O 1
ATOM 1649 N N . LEU A 1 208 ? 1.553 29.234 6.449 1 96.56 208 LEU A N 1
ATOM 1650 C CA . LEU A 1 208 ? 2.434 30.375 6.617 1 96.56 208 LEU A CA 1
ATOM 1651 C C . LEU A 1 208 ? 3.715 30.203 5.805 1 96.56 208 LEU A C 1
ATOM 1653 O O . LEU A 1 208 ? 4.277 29.109 5.75 1 96.56 208 LEU A O 1
ATOM 1657 N N . THR A 1 209 ? 4.145 31.328 5.273 1 96.75 209 THR A N 1
ATOM 1658 C CA . THR A 1 209 ? 5.426 31.359 4.574 1 96.75 209 THR A CA 1
ATOM 1659 C C . THR A 1 209 ? 6.582 31.297 5.562 1 96.75 209 THR A C 1
ATOM 1661 O O . THR A 1 209 ? 6.5 31.859 6.66 1 96.75 209 THR A O 1
ATOM 1664 N N . GLY A 1 210 ? 7.637 30.641 5.164 1 97.5 210 GLY A N 1
ATOM 1665 C CA . GLY A 1 210 ? 8.836 30.641 5.988 1 97.5 210 GLY A CA 1
ATOM 1666 C C . GLY A 1 210 ? 9.391 32.031 6.223 1 97.5 210 GLY A C 1
ATOM 1667 O O . GLY A 1 210 ? 9.234 32.938 5.383 1 97.5 210 GLY A O 1
ATOM 1668 N N . LEU A 1 211 ? 10.133 32.219 7.316 1 98.12 211 LEU A N 1
ATOM 1669 C CA . LEU A 1 211 ? 10.656 33.531 7.672 1 98.12 211 LEU A CA 1
ATOM 1670 C C . LEU A 1 211 ? 11.641 34.031 6.621 1 98.12 211 LEU A C 1
ATOM 1672 O O . LEU A 1 211 ? 11.938 35.219 6.559 1 98.12 211 LEU A O 1
ATOM 1676 N N . ASP A 1 212 ? 12.133 33.125 5.832 1 97.12 212 ASP A N 1
ATOM 1677 C CA . ASP A 1 212 ? 13.078 33.469 4.777 1 97.12 212 ASP A CA 1
ATOM 1678 C C . ASP A 1 212 ? 12.352 33.844 3.49 1 97.12 212 ASP A C 1
ATOM 1680 O O . ASP A 1 212 ? 12.984 34.188 2.484 1 97.12 212 ASP A O 1
ATOM 1684 N N . GLY A 1 213 ? 11.008 33.719 3.541 1 96.19 213 GLY A N 1
ATOM 1685 C CA . GLY A 1 213 ? 10.219 34.094 2.379 1 96.19 213 GLY A CA 1
ATOM 1686 C C . GLY A 1 213 ? 10.094 32.969 1.361 1 96.19 213 GLY A C 1
ATOM 1687 O O . GLY A 1 213 ? 9.57 33.188 0.262 1 96.19 213 GLY A O 1
ATOM 1688 N N . GLU A 1 214 ? 10.594 31.875 1.728 1 93.31 214 GLU A N 1
ATOM 1689 C CA . GLU A 1 214 ? 10.609 30.766 0.782 1 93.31 214 GLU A CA 1
ATOM 1690 C C . GLU A 1 214 ? 9.781 29.578 1.304 1 93.31 214 GLU A C 1
ATOM 1692 O O . GLU A 1 214 ? 10.031 29.094 2.406 1 93.31 214 GLU A O 1
ATOM 1697 N N . GLY A 1 215 ? 8.852 29.172 0.487 1 91.19 215 GLY A N 1
ATOM 1698 C CA . GLY A 1 215 ? 8.094 27.984 0.843 1 91.19 215 GLY A CA 1
ATOM 1699 C C . GLY A 1 215 ? 7.324 28.141 2.141 1 91.19 215 GLY A C 1
ATOM 1700 O O . GLY A 1 215 ? 7.062 29.25 2.588 1 91.19 215 GLY A O 1
ATOM 1701 N N . LYS A 1 216 ? 6.957 27.062 2.664 1 92.5 216 LYS A N 1
ATOM 1702 C CA . LYS A 1 216 ? 6.18 27.047 3.9 1 92.5 216 LYS A CA 1
ATOM 1703 C C . LYS A 1 216 ? 7.094 27.078 5.125 1 92.5 216 LYS A C 1
ATOM 1705 O O . LYS A 1 216 ? 8.266 26.688 5.043 1 92.5 216 LYS A O 1
ATOM 1710 N N . MET A 1 217 ? 6.594 27.656 6.172 1 93.88 217 MET A N 1
ATOM 1711 C CA . MET A 1 217 ? 7.293 27.594 7.449 1 93.88 217 MET A CA 1
ATOM 1712 C C . MET A 1 217 ? 7.477 26.141 7.902 1 93.88 217 MET A C 1
ATOM 1714 O O . MET A 1 217 ? 6.531 25.359 7.867 1 93.88 217 MET A O 1
ATOM 1718 N N . SER A 1 218 ? 8.734 25.797 8.203 1 90.88 218 SER A N 1
ATOM 1719 C CA . SER A 1 218 ? 9.008 24.422 8.586 1 90.88 218 SER A CA 1
ATOM 1720 C C . SER A 1 218 ? 10.148 24.328 9.594 1 90.88 218 SER A C 1
ATOM 1722 O O . SER A 1 218 ? 11.094 25.125 9.531 1 90.88 218 SER A O 1
ATOM 1724 N N . SER A 1 219 ? 10.039 23.359 10.383 1 86.25 219 SER A N 1
ATOM 1725 C CA . SER A 1 219 ? 11.094 23.109 11.359 1 86.25 219 SER A CA 1
ATOM 1726 C C . SER A 1 219 ? 12.359 22.594 10.688 1 86.25 219 SER A C 1
ATOM 1728 O O . SER A 1 219 ? 13.469 22.938 11.102 1 86.25 219 SER A O 1
ATOM 1730 N N . SER A 1 220 ? 12.242 21.875 9.672 1 84.44 220 SER A N 1
ATOM 1731 C CA . SER A 1 220 ? 13.375 21.25 9 1 84.44 220 SER A CA 1
ATOM 1732 C C . SER A 1 220 ? 14.273 22.297 8.336 1 84.44 220 SER A C 1
ATOM 1734 O O . SER A 1 220 ? 15.484 22.109 8.242 1 84.44 220 SER A O 1
ATOM 1736 N N . LYS A 1 221 ? 13.758 23.406 7.949 1 87.88 221 LYS A N 1
ATOM 1737 C CA . LYS A 1 221 ? 14.523 24.453 7.258 1 87.88 221 LYS A CA 1
ATOM 1738 C C . LYS A 1 221 ? 15.016 25.516 8.234 1 87.88 221 LYS A C 1
ATOM 1740 O O . LYS A 1 221 ? 15.789 26.391 7.855 1 87.88 221 LYS A O 1
ATOM 1745 N N . GLY A 1 222 ? 14.438 25.469 9.391 1 91.75 222 GLY A N 1
ATOM 1746 C CA . GLY A 1 222 ? 14.844 26.422 10.414 1 91.75 222 GLY A CA 1
ATOM 1747 C C . GLY A 1 222 ? 14.266 27.812 10.195 1 91.75 222 GLY A C 1
ATOM 1748 O O . GLY A 1 222 ? 14.703 28.766 10.828 1 91.75 222 GLY A O 1
ATOM 1749 N N . ASN A 1 223 ? 13.328 27.969 9.328 1 94.88 223 ASN A N 1
ATOM 1750 C CA . ASN A 1 223 ? 12.734 29.25 8.984 1 94.88 223 ASN A CA 1
ATOM 1751 C C . ASN A 1 223 ? 11.414 29.469 9.711 1 94.88 223 ASN A C 1
ATOM 1753 O O . ASN A 1 223 ? 10.406 29.828 9.094 1 94.88 223 ASN A O 1
ATOM 1757 N N . PHE A 1 224 ? 11.484 29.312 10.992 1 96.75 224 PHE A N 1
ATOM 1758 C CA . PHE A 1 224 ? 10.25 29.344 11.758 1 96.75 224 PHE A CA 1
ATOM 1759 C C . PHE A 1 224 ? 10.461 30.031 13.102 1 96.75 224 PHE A C 1
ATOM 1761 O O . PHE A 1 224 ? 11.602 30.281 13.5 1 96.75 224 PHE A O 1
ATOM 1768 N N . ILE A 1 225 ? 9.398 30.516 13.711 1 97.62 225 ILE A N 1
ATOM 1769 C CA . ILE A 1 225 ? 9.336 30.859 15.133 1 97.62 225 ILE A CA 1
ATOM 1770 C C . ILE A 1 225 ? 8.578 29.766 15.891 1 97.62 225 ILE A C 1
ATOM 1772 O O . ILE A 1 225 ? 7.434 29.453 15.57 1 97.62 225 ILE A O 1
ATOM 1776 N N . ALA A 1 226 ? 9.289 29.156 16.859 1 97.25 226 ALA A N 1
ATOM 1777 C CA . ALA A 1 226 ? 8.617 28.172 17.719 1 97.25 226 ALA A CA 1
ATOM 1778 C C . ALA A 1 226 ? 7.695 28.859 18.719 1 97.25 226 ALA A C 1
ATOM 1780 O O . ALA A 1 226 ? 7.973 29.969 19.172 1 97.25 226 ALA A O 1
ATOM 1781 N N . VAL A 1 227 ? 6.648 28.188 19.078 1 97.56 227 VAL A N 1
ATOM 1782 C CA . VAL A 1 227 ? 5.648 28.812 19.938 1 97.56 227 VAL A CA 1
ATOM 1783 C C . VAL A 1 227 ? 6.199 28.938 21.359 1 97.56 227 VAL A C 1
ATOM 1785 O O . VAL A 1 227 ? 5.656 29.688 22.188 1 97.56 227 VAL A O 1
ATOM 1788 N N . ASP A 1 228 ? 7.266 28.188 21.609 1 95.88 228 ASP A N 1
ATOM 1789 C CA . ASP A 1 228 ? 7.859 28.25 22.938 1 95.88 228 ASP A CA 1
ATOM 1790 C C . ASP A 1 228 ? 9.211 28.969 22.906 1 95.88 228 ASP A C 1
ATOM 1792 O O . ASP A 1 228 ? 10.016 28.828 23.828 1 95.88 228 ASP A O 1
ATOM 1796 N N . ASP A 1 229 ? 9.578 29.688 21.844 1 96.62 229 ASP A N 1
ATOM 1797 C CA . ASP A 1 229 ? 10.797 30.484 21.781 1 96.62 229 ASP A CA 1
ATOM 1798 C C . ASP A 1 229 ? 10.805 31.562 22.859 1 96.62 229 ASP A C 1
ATOM 1800 O O . ASP A 1 229 ? 9.758 32.156 23.172 1 96.62 229 ASP A O 1
ATOM 1804 N N . ASP A 1 230 ? 11.984 31.891 23.344 1 96.94 230 ASP A N 1
ATOM 1805 C CA . ASP A 1 230 ? 12.078 32.969 24.312 1 96.94 230 ASP A CA 1
ATOM 1806 C C . ASP A 1 230 ? 12.023 34.344 23.609 1 96.94 230 ASP A C 1
ATOM 1808 O O . ASP A 1 230 ? 12.086 34.406 22.391 1 96.94 230 ASP A O 1
ATOM 1812 N N . GLU A 1 231 ? 11.906 35.375 24.406 1 98 231 GLU A N 1
ATOM 1813 C CA . GLU A 1 231 ? 11.703 36.719 23.875 1 98 231 GLU A CA 1
ATOM 1814 C C . GLU A 1 231 ? 12.859 37.125 22.969 1 98 231 GLU A C 1
ATOM 1816 O O . GLU A 1 231 ? 12.633 37.656 21.891 1 98 231 GLU A O 1
ATOM 1821 N N . ALA A 1 232 ? 14.062 36.875 23.438 1 98.31 232 ALA A N 1
ATOM 1822 C CA . ALA A 1 232 ? 15.242 37.25 22.672 1 98.31 232 ALA A CA 1
ATOM 1823 C C . ALA A 1 232 ? 15.281 36.531 21.328 1 98.31 232 ALA A C 1
ATOM 1825 O O . ALA A 1 232 ? 15.617 37.156 20.297 1 98.31 232 ALA A O 1
ATOM 1826 N N . THR A 1 233 ? 14.945 35.312 21.359 1 98.19 233 THR A N 1
ATOM 1827 C CA . THR A 1 233 ? 14.93 34.531 20.141 1 98.19 233 THR A CA 1
ATOM 1828 C C . THR A 1 233 ? 13.867 35.031 19.172 1 98.19 233 THR A C 1
ATOM 1830 O O . THR A 1 233 ? 14.125 35.156 17.969 1 98.19 233 THR A O 1
ATOM 1833 N N . ILE A 1 234 ? 12.695 35.344 19.625 1 98.5 234 ILE A N 1
ATOM 1834 C CA . ILE A 1 234 ? 11.617 35.875 18.781 1 98.5 234 ILE A CA 1
ATOM 1835 C C . ILE A 1 234 ? 12.055 37.188 18.125 1 98.5 234 ILE A C 1
ATOM 1837 O O . ILE A 1 234 ? 11.898 37.344 16.922 1 98.5 234 ILE A O 1
ATOM 1841 N N . LYS A 1 235 ? 12.641 38.062 18.906 1 98.31 235 LYS A N 1
ATOM 1842 C CA . LYS A 1 235 ? 13.094 39.344 18.391 1 98.31 235 LYS A CA 1
ATOM 1843 C C . LYS A 1 235 ? 14.164 39.188 17.312 1 98.31 235 LYS A C 1
ATOM 1845 O O . LYS A 1 235 ? 14.125 39.844 16.281 1 98.31 235 LYS A O 1
ATOM 1850 N N . LYS A 1 236 ? 15.07 38.281 17.625 1 98.38 236 LYS A N 1
ATOM 1851 C CA . LYS A 1 236 ? 16.156 38.031 16.688 1 98.38 236 LYS A CA 1
ATOM 1852 C C . LYS A 1 236 ? 15.641 37.469 15.375 1 98.38 236 LYS A C 1
ATOM 1854 O O . LYS A 1 236 ? 16 37.938 14.297 1 98.38 236 LYS A O 1
ATOM 1859 N N . LYS A 1 237 ? 14.797 36.469 15.469 1 98.38 237 LYS A N 1
ATOM 1860 C CA . LYS A 1 237 ? 14.258 35.812 14.273 1 98.38 237 LYS A CA 1
ATOM 1861 C C . LYS A 1 237 ? 13.398 36.781 13.469 1 98.38 237 LYS A C 1
ATOM 1863 O O . LYS A 1 237 ? 13.477 36.844 12.242 1 98.38 237 LYS A O 1
ATOM 1868 N N . MET A 1 238 ? 12.602 37.625 14.125 1 98.38 238 MET A N 1
ATOM 1869 C CA . MET A 1 238 ? 11.758 38.625 13.453 1 98.38 238 MET A CA 1
ATOM 1870 C C . MET A 1 238 ? 12.609 39.688 12.773 1 98.38 238 MET A C 1
ATOM 1872 O O . MET A 1 238 ? 12.32 40.094 11.648 1 98.38 238 MET A O 1
ATOM 1876 N N . LYS A 1 239 ? 13.617 40.094 13.469 1 97.88 239 LYS A N 1
ATOM 1877 C CA . LYS A 1 239 ? 14.523 41.094 12.914 1 97.88 239 LYS A CA 1
ATOM 1878 C C . LYS A 1 239 ? 15.109 40.625 11.586 1 97.88 239 LYS A C 1
ATOM 1880 O O . LYS A 1 239 ? 15.258 41.406 10.656 1 97.88 239 LYS A O 1
ATOM 1885 N N . ASN A 1 240 ? 15.375 39.375 11.5 1 97.75 240 ASN A N 1
ATOM 1886 C CA . ASN A 1 240 ? 16.047 38.812 10.328 1 97.75 240 ASN A CA 1
ATOM 1887 C C . ASN A 1 240 ? 15.039 38.312 9.289 1 97.75 240 ASN A C 1
ATOM 1889 O O . ASN A 1 240 ? 15.43 37.906 8.195 1 97.75 240 ASN A O 1
ATOM 1893 N N . ALA A 1 241 ? 13.773 38.312 9.594 1 98.44 241 ALA A N 1
ATOM 1894 C CA . ALA A 1 241 ? 12.734 37.75 8.734 1 98.44 241 ALA A CA 1
ATOM 1895 C C . ALA A 1 241 ? 12.625 38.531 7.426 1 98.44 241 ALA A C 1
ATOM 1897 O O . ALA A 1 241 ? 12.828 39.75 7.406 1 98.44 241 ALA A O 1
ATOM 1898 N N . PHE A 1 242 ? 12.359 37.844 6.324 1 98.31 242 PHE A N 1
ATOM 1899 C CA . PHE A 1 242 ? 12.133 38.406 5.008 1 98.31 242 PHE A CA 1
ATOM 1900 C C . PHE A 1 242 ? 10.93 39.375 5.031 1 98.31 242 PHE A C 1
ATOM 1902 O O . PHE A 1 242 ? 9.82 38.938 5.371 1 98.31 242 PHE A O 1
ATOM 1909 N N . CYS A 1 243 ? 11.148 40.656 4.715 1 98.25 243 CYS A N 1
ATOM 1910 C CA . CYS A 1 243 ? 10.109 41.656 4.695 1 98.25 243 CYS A CA 1
ATOM 1911 C C . CYS A 1 243 ? 10.453 42.781 3.709 1 98.25 243 CYS A C 1
ATOM 1913 O O . CYS A 1 243 ? 10.742 43.906 4.113 1 98.25 243 CYS A O 1
ATOM 1915 N N . PRO A 1 244 ? 10.312 42.469 2.418 1 97.75 244 PRO A N 1
ATOM 1916 C CA . PRO A 1 244 ? 10.641 43.5 1.425 1 97.75 244 PRO A CA 1
ATOM 1917 C C . PRO A 1 244 ? 9.688 44.688 1.459 1 97.75 244 PRO A C 1
ATOM 1919 O O . PRO A 1 244 ? 8.469 44.5 1.575 1 97.75 244 PRO A O 1
ATOM 1922 N N . MET A 1 245 ? 10.258 45.812 1.302 1 95.94 245 MET A N 1
ATOM 1923 C CA . MET A 1 245 ? 9.492 47.062 1.399 1 95.94 245 MET A CA 1
ATOM 1924 C C . MET A 1 245 ? 8.344 47.062 0.402 1 95.94 245 MET A C 1
ATOM 1926 O O . MET A 1 245 ? 8.523 46.75 -0.77 1 95.94 245 MET A O 1
ATOM 1930 N N . LYS A 1 246 ? 7.168 47.344 0.895 1 96.75 246 LYS A N 1
ATOM 1931 C CA . LYS A 1 246 ? 5.965 47.625 0.111 1 96.75 246 LYS A CA 1
ATOM 1932 C C . LYS A 1 246 ? 5.457 46.344 -0.571 1 96.75 246 LYS A C 1
ATOM 1934 O O . LYS A 1 246 ? 4.578 46.406 -1.432 1 96.75 246 LYS A O 1
ATOM 1939 N N . GLU A 1 247 ? 5.988 45.25 -0.271 1 96.75 247 GLU A N 1
ATOM 1940 C CA . GLU A 1 247 ? 5.555 43.969 -0.832 1 96.75 247 GLU A CA 1
ATOM 1941 C C . GLU A 1 247 ? 4.75 43.188 0.187 1 96.75 247 GLU A C 1
ATOM 1943 O O . GLU A 1 247 ? 5.277 42.781 1.228 1 96.75 247 GLU A O 1
ATOM 1948 N N . VAL A 1 248 ? 3.52 42.875 -0.139 1 96.75 248 VAL A N 1
ATOM 1949 C CA . VAL A 1 248 ? 2.623 42.188 0.8 1 96.75 248 VAL A CA 1
ATOM 1950 C C . VAL A 1 248 ? 2.646 40.688 0.558 1 96.75 248 VAL A C 1
ATOM 1952 O O . VAL A 1 248 ? 2.697 39.906 1.505 1 96.75 248 VAL A O 1
ATOM 1955 N N . SER A 1 249 ? 2.668 40.281 -0.764 1 94.56 249 SER A N 1
ATOM 1956 C CA . SER A 1 249 ? 2.582 38.875 -1.139 1 94.56 249 SER A CA 1
ATOM 1957 C C . SER A 1 249 ? 3.848 38.125 -0.747 1 94.56 249 SER A C 1
ATOM 1959 O O . SER A 1 249 ? 4.957 38.594 -1.022 1 94.56 249 SER A O 1
ATOM 1961 N N . GLY A 1 250 ? 3.613 36.969 -0.08 1 94.81 250 GLY A N 1
ATOM 1962 C CA . GLY A 1 250 ? 4.75 36.125 0.281 1 94.81 250 GLY A CA 1
ATOM 1963 C C . GLY A 1 250 ? 5.57 36.719 1.419 1 94.81 250 GLY A C 1
ATOM 1964 O O . GLY A 1 250 ? 6.734 36.344 1.596 1 94.81 250 GLY A O 1
ATOM 1965 N N . ASN A 1 251 ? 5.027 37.688 2.111 1 97.75 251 ASN A N 1
ATOM 1966 C CA . ASN A 1 251 ? 5.699 38.344 3.229 1 97.75 251 ASN A CA 1
ATOM 1967 C C . ASN A 1 251 ? 5.324 37.719 4.562 1 97.75 251 ASN A C 1
ATOM 1969 O O . ASN A 1 251 ? 4.23 37.938 5.082 1 97.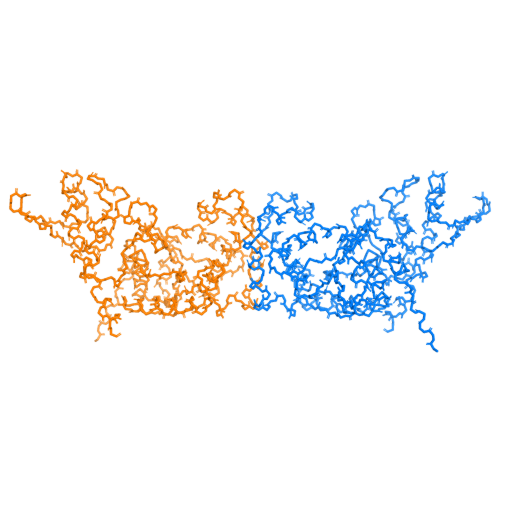75 251 ASN A O 1
ATOM 1973 N N . PRO A 1 252 ? 6.266 36.938 5.117 1 98.25 252 PRO A N 1
ATOM 1974 C CA . PRO A 1 252 ? 5.902 36.188 6.328 1 98.25 252 PRO A CA 1
ATOM 1975 C C . PRO A 1 252 ? 5.578 37.094 7.508 1 98.25 252 PRO A C 1
ATOM 1977 O O . PRO A 1 252 ? 4.77 36.75 8.367 1 98.25 252 PRO A O 1
ATOM 1980 N N . VAL A 1 253 ? 6.164 38.25 7.594 1 98.56 253 VAL A N 1
ATOM 1981 C CA . VAL A 1 253 ? 5.914 39.188 8.68 1 98.56 253 VAL A CA 1
ATOM 1982 C C . VAL A 1 253 ? 4.473 39.688 8.602 1 98.56 253 VAL A C 1
ATOM 1984 O O . VAL A 1 253 ? 3.76 39.719 9.609 1 98.56 253 VAL A O 1
ATOM 1987 N N . LEU A 1 254 ? 4.078 40.031 7.43 1 98.44 254 LEU A N 1
ATOM 1988 C CA . LEU A 1 254 ? 2.713 40.5 7.238 1 98.44 254 LEU A CA 1
ATOM 1989 C C . LEU A 1 254 ? 1.712 39.375 7.43 1 98.44 254 LEU A C 1
ATOM 1991 O O . LEU A 1 254 ? 0.599 39.594 7.91 1 98.44 254 LEU A O 1
ATOM 1995 N N . GLU A 1 255 ? 2.062 38.156 7.031 1 98 255 GLU A N 1
ATOM 1996 C CA . GLU A 1 255 ? 1.187 37 7.266 1 98 255 GLU A CA 1
ATOM 1997 C C . GLU A 1 255 ? 0.953 36.781 8.758 1 98 255 GLU A C 1
ATOM 1999 O O . GLU A 1 255 ? -0.18 36.562 9.188 1 98 255 GLU A O 1
ATOM 2004 N N . ILE A 1 256 ? 2.016 36.844 9.492 1 98.31 256 ILE A N 1
ATOM 2005 C CA . ILE A 1 256 ? 1.887 36.688 10.938 1 98.31 256 ILE A CA 1
ATOM 2006 C C . ILE A 1 256 ? 1.028 37.812 11.508 1 98.31 256 ILE A C 1
ATOM 2008 O O . ILE A 1 256 ? 0.165 37.562 12.352 1 98.31 256 ILE A O 1
ATOM 2012 N N . ALA A 1 257 ? 1.239 39.031 11.039 1 98.31 257 ALA A N 1
ATOM 2013 C CA . ALA A 1 257 ? 0.428 40.156 11.484 1 98.31 257 ALA A CA 1
ATOM 2014 C C . ALA A 1 257 ? -1.049 39.938 11.18 1 98.31 257 ALA A C 1
ATOM 2016 O O . ALA A 1 257 ? -1.916 40.281 11.992 1 98.31 257 ALA A O 1
ATOM 2017 N N . LYS A 1 258 ? -1.305 39.406 10.055 1 97.94 258 LYS A N 1
ATOM 2018 C CA . LYS A 1 258 ? -2.668 39.188 9.586 1 97.94 258 LYS A CA 1
ATOM 2019 C C . LYS A 1 258 ? -3.391 38.156 10.453 1 97.94 258 LYS A C 1
ATOM 2021 O O . LYS A 1 258 ? -4.535 38.375 10.859 1 97.94 258 LYS A O 1
ATOM 2026 N N . TYR A 1 259 ? -2.715 37.125 10.82 1 97.56 259 TYR A N 1
ATOM 2027 C CA . TYR A 1 259 ? -3.426 35.969 11.367 1 97.56 259 TYR A CA 1
ATOM 2028 C C . TYR A 1 259 ? -3.318 35.938 12.883 1 97.56 259 TYR A C 1
ATOM 2030 O O . TYR A 1 259 ? -4.086 35.219 13.547 1 97.56 259 TYR A O 1
ATOM 2038 N N . TYR A 1 260 ? -2.414 36.688 13.484 1 97.44 260 TYR A N 1
ATOM 2039 C CA . TYR A 1 260 ? -2.193 36.5 14.914 1 97.44 260 TYR A CA 1
ATOM 2040 C C . TYR A 1 260 ? -2.443 37.781 15.688 1 97.44 260 TYR A C 1
ATOM 2042 O O . TYR A 1 260 ? -2.869 37.75 16.844 1 97.44 260 TYR A O 1
ATOM 2050 N N . LEU A 1 261 ? -2.189 38.938 15.094 1 97.44 261 LEU A N 1
ATOM 2051 C CA . LEU A 1 261 ? -2.232 40.156 15.875 1 97.44 261 LEU A CA 1
ATOM 2052 C C . LEU A 1 261 ? -3.672 40.562 16.156 1 97.44 261 LEU A C 1
ATOM 2054 O O . LEU A 1 261 ? -4.594 40.156 15.445 1 97.44 261 LEU A O 1
ATOM 2058 N N . LYS A 1 262 ? -3.736 41.344 17.188 1 95.69 262 LYS A N 1
ATOM 2059 C CA . LYS A 1 262 ? -5 42 17.516 1 95.69 262 LYS A CA 1
ATOM 2060 C C . LYS A 1 262 ? -4.984 43.469 17.094 1 95.69 262 LYS A C 1
ATOM 2062 O O . LYS A 1 262 ? -3.941 44.125 17.141 1 95.69 262 LYS A O 1
ATOM 2067 N N . TYR A 1 263 ? -6.043 43.875 16.766 1 96.31 263 TYR A N 1
ATOM 2068 C CA . TYR A 1 263 ? -6.211 45.281 16.359 1 96.31 263 TYR A CA 1
ATOM 2069 C C . TYR A 1 263 ? -7.301 45.938 17.172 1 96.31 263 TYR A C 1
ATOM 2071 O O . TYR A 1 263 ? -8.258 45.312 17.609 1 96.31 263 TYR A O 1
ATOM 2079 N N . PRO A 1 264 ? -7.223 47.188 17.453 1 97.19 264 PRO A N 1
ATOM 2080 C CA . PRO A 1 264 ? -6.215 48.094 16.938 1 97.19 264 PRO A CA 1
ATOM 2081 C C . PRO A 1 264 ? -4.824 47.844 17.5 1 97.19 264 PRO A C 1
ATOM 2083 O O . PRO A 1 264 ? -4.695 47.375 18.641 1 97.19 264 PRO A O 1
ATOM 2086 N N . ALA A 1 265 ? -3.84 48.062 16.656 1 96.69 265 ALA A N 1
ATOM 2087 C CA . ALA A 1 265 ? -2.434 47.938 17.031 1 96.69 265 ALA A CA 1
ATOM 2088 C C . ALA A 1 265 ? -1.691 49.25 16.844 1 96.69 265 ALA A C 1
ATOM 2090 O O . ALA A 1 265 ? -2.006 50.031 15.93 1 96.69 265 ALA A O 1
ATOM 2091 N N . THR A 1 266 ? -0.694 49.469 17.656 1 95.44 266 THR A N 1
ATOM 2092 C CA . THR A 1 266 ? 0.058 50.719 17.594 1 95.44 266 THR A CA 1
ATOM 2093 C C . THR A 1 266 ? 1.503 50.469 17.172 1 95.44 266 THR A C 1
ATOM 2095 O O . THR A 1 266 ? 2.217 49.719 17.828 1 95.44 266 THR A O 1
ATOM 2098 N N . VAL A 1 267 ? 1.88 51.094 16.156 1 93.88 267 VAL A N 1
ATOM 2099 C CA . VAL A 1 267 ? 3.277 51.094 15.727 1 93.88 267 VAL A CA 1
ATOM 2100 C C . VAL A 1 267 ? 4.012 52.25 16.406 1 93.88 267 VAL A C 1
ATOM 2102 O O . VAL A 1 267 ? 3.682 53.438 16.188 1 93.88 267 VAL A O 1
ATOM 2105 N N . LYS A 1 268 ? 4.941 51.906 17.188 1 89.5 268 LYS A N 1
ATOM 2106 C CA . LYS A 1 268 ? 5.73 52.906 17.859 1 89.5 268 LYS A CA 1
ATOM 2107 C C . LYS A 1 268 ? 6.855 53.438 16.969 1 89.5 268 LYS A C 1
ATOM 2109 O O . LYS A 1 268 ? 7.691 52.656 16.5 1 89.5 268 LYS A O 1
ATOM 2114 N N . ARG A 1 269 ? 6.805 54.625 16.688 1 86.81 269 ARG A N 1
ATOM 2115 C CA . ARG A 1 269 ? 7.832 55.281 15.875 1 86.81 269 ARG A CA 1
ATOM 2116 C C . ARG A 1 269 ? 8.289 56.594 16.516 1 86.81 269 ARG A C 1
ATOM 2118 O O . ARG A 1 269 ? 7.512 57.25 17.203 1 86.81 269 ARG A O 1
ATOM 2125 N N . PRO A 1 270 ? 9.539 56.875 16.375 1 84.62 270 PRO A N 1
ATOM 2126 C CA . PRO A 1 270 ? 9.992 58.188 16.875 1 84.62 270 PRO A CA 1
ATOM 2127 C C . PRO A 1 270 ? 9.203 59.344 16.297 1 84.62 270 PRO A C 1
ATOM 2129 O O . PRO A 1 270 ? 8.68 59.25 15.18 1 84.62 270 PRO A O 1
ATOM 2132 N N . GLU A 1 271 ? 9.219 60.406 17.062 1 85.38 271 GLU A N 1
ATOM 2133 C CA . GLU A 1 271 ? 8.492 61.594 16.641 1 85.38 271 GLU A CA 1
ATOM 2134 C C . GLU A 1 271 ? 8.992 62.094 15.289 1 85.38 271 GLU A C 1
ATOM 2136 O O . GLU A 1 271 ? 8.203 62.594 14.469 1 85.38 271 GLU A O 1
ATOM 2141 N N . LYS A 1 272 ? 10.266 61.969 15.102 1 85 272 LYS A N 1
ATOM 2142 C CA . LYS A 1 272 ? 10.891 62.438 13.875 1 85 272 LYS A CA 1
ATOM 2143 C C . LYS A 1 272 ? 10.359 61.656 12.664 1 85 272 LYS A C 1
ATOM 2145 O O . LYS A 1 272 ? 10.438 62.156 11.531 1 85 272 LYS A O 1
ATOM 2150 N N . PHE A 1 273 ? 9.781 60.562 12.898 1 79.31 273 PHE A N 1
ATOM 2151 C CA . PHE A 1 273 ? 9.266 59.75 11.797 1 79.31 273 PHE A CA 1
ATOM 2152 C C . PHE A 1 273 ? 7.746 59.75 11.781 1 79.31 273 PHE A C 1
ATOM 2154 O O . PHE A 1 273 ? 7.125 58.844 11.242 1 79.31 273 PHE A O 1
ATOM 2161 N N . GLY A 1 274 ? 7.051 60.719 12.555 1 80.81 274 GLY A N 1
ATOM 2162 C CA . GLY A 1 274 ? 5.605 60.875 12.484 1 80.81 274 GLY A CA 1
ATOM 2163 C C . GLY A 1 274 ? 4.895 60.438 13.75 1 80.81 274 GLY A C 1
ATOM 2164 O O . GLY A 1 274 ? 3.672 60.562 13.852 1 80.81 274 GLY A O 1
ATOM 2165 N N . GLY A 1 275 ? 5.672 59.875 14.742 1 86.69 275 GLY A N 1
ATOM 2166 C CA . GLY A 1 275 ? 5.062 59.438 15.992 1 86.69 275 GLY A CA 1
ATOM 2167 C C . GLY A 1 275 ? 4.305 58.125 15.867 1 86.69 275 GLY A C 1
ATOM 2168 O O . GLY A 1 275 ? 4.344 57.469 14.82 1 86.69 275 GLY A O 1
ATOM 2169 N N . ASP A 1 276 ? 3.613 57.781 16.906 1 92.19 276 ASP A N 1
ATOM 2170 C CA . ASP A 1 276 ? 2.902 56.531 17 1 92.19 276 ASP A CA 1
ATOM 2171 C C . ASP A 1 276 ? 1.778 56.438 15.969 1 92.19 276 ASP A C 1
ATOM 2173 O O . ASP A 1 276 ? 1.084 57.438 15.727 1 92.19 276 ASP A O 1
ATOM 2177 N N . LEU A 1 277 ? 1.731 55.375 15.289 1 94.31 277 LEU A N 1
ATOM 2178 C CA . LEU A 1 277 ? 0.694 55.125 14.297 1 94.31 277 LEU A CA 1
ATOM 2179 C C . LEU A 1 277 ? -0.265 54.031 14.789 1 94.31 277 LEU A C 1
ATOM 2181 O O . LEU A 1 277 ? 0.155 52.938 15.094 1 94.31 277 LEU A O 1
ATOM 2185 N N . VAL A 1 278 ? -1.519 54.375 14.969 1 96.25 278 VAL A N 1
ATOM 2186 C CA . VAL A 1 278 ? -2.531 53.438 15.391 1 96.25 278 VAL A CA 1
ATOM 2187 C C . VAL A 1 278 ? -3.188 52.781 14.156 1 96.25 278 VAL A C 1
ATOM 2189 O O . VAL A 1 278 ? -3.711 53.5 13.297 1 96.25 278 VAL A O 1
ATOM 2192 N N . LEU A 1 279 ? -3.139 51.562 14.062 1 97.31 279 LEU A N 1
ATOM 2193 C CA . LEU A 1 279 ? -3.727 50.781 12.969 1 97.31 279 LEU A CA 1
ATOM 2194 C C . LEU A 1 279 ? -4.969 50.031 13.43 1 97.31 279 LEU A C 1
ATOM 2196 O O . LEU A 1 279 ? -4.879 49.125 14.266 1 97.31 279 LEU A O 1
ATOM 2200 N N . GLU A 1 280 ? -6.117 50.219 12.852 1 97 280 GLU A N 1
ATOM 2201 C CA . GLU A 1 280 ? -7.402 49.719 13.336 1 97 280 GLU A CA 1
ATOM 2202 C C . GLU A 1 280 ? -7.652 48.312 12.875 1 97 280 GLU A C 1
ATOM 2204 O O . GLU A 1 280 ? -8.492 47.594 13.445 1 97 280 GLU A O 1
ATOM 2209 N N . SER A 1 281 ? -7.078 47.938 11.812 1 97.62 281 SER A N 1
ATOM 2210 C CA . SER A 1 281 ? -7.27 46.625 11.227 1 97.62 281 SER A CA 1
ATOM 2211 C C . SER A 1 281 ? -6.02 46.156 10.484 1 97.62 281 SER A C 1
ATOM 2213 O O . SER A 1 281 ? -5.066 46.938 10.328 1 97.62 281 SER A O 1
ATOM 2215 N N . TYR A 1 282 ? -6 44.906 10.18 1 97.5 282 TYR A N 1
ATOM 2216 C CA . TYR A 1 282 ? -4.902 44.438 9.344 1 97.5 282 TYR A CA 1
ATOM 2217 C C . TYR A 1 282 ? -4.863 45.188 8.016 1 97.5 282 TYR A C 1
ATOM 2219 O O . TYR A 1 282 ? -3.785 45.469 7.488 1 97.5 282 TYR A O 1
ATOM 2227 N N . GLU A 1 283 ? -6.008 45.438 7.395 1 97.88 283 GLU A N 1
ATOM 2228 C CA . GLU A 1 283 ? -6.062 46.219 6.148 1 97.88 283 GLU A CA 1
ATOM 2229 C C . GLU A 1 283 ? -5.359 47.562 6.285 1 97.88 283 GLU A C 1
ATOM 2231 O O . GLU A 1 283 ? -4.656 48 5.375 1 97.88 283 GLU A O 1
ATOM 2236 N N . ALA A 1 284 ? -5.559 48.156 7.434 1 97.94 284 ALA A N 1
ATOM 2237 C CA . ALA A 1 284 ? -4.887 49.406 7.703 1 97.94 284 ALA A CA 1
ATOM 2238 C C . ALA A 1 284 ? -3.371 49.219 7.742 1 97.94 284 ALA A C 1
ATOM 2240 O O . ALA A 1 284 ? -2.627 50.094 7.25 1 97.94 284 ALA A O 1
ATOM 2241 N N . LEU A 1 285 ? -2.951 48.156 8.328 1 97.81 285 LEU A N 1
ATOM 2242 C CA . LEU A 1 285 ? -1.522 47.875 8.375 1 97.81 285 LEU A CA 1
ATOM 2243 C C . LEU A 1 285 ? -0.969 47.656 6.969 1 97.81 285 LEU A C 1
ATOM 2245 O O . LEU A 1 285 ? 0.083 48.188 6.617 1 97.81 285 LEU A O 1
ATOM 2249 N N . GLU A 1 286 ? -1.666 46.812 6.191 1 97.94 286 GLU A N 1
ATOM 2250 C CA . GLU A 1 286 ? -1.243 46.531 4.82 1 97.94 286 GLU A CA 1
ATOM 2251 C C . GLU A 1 286 ? -1.134 47.844 4.008 1 97.94 286 GLU A C 1
ATOM 2253 O O . GLU A 1 286 ? -0.156 48.031 3.283 1 97.94 286 GLU A O 1
ATOM 2258 N N . ASN A 1 287 ? -2.102 48.688 4.098 1 97.69 287 ASN A N 1
ATOM 2259 C CA . ASN A 1 287 ? -2.096 49.969 3.385 1 97.69 287 ASN A CA 1
ATOM 2260 C C . ASN A 1 287 ? -0.917 50.844 3.809 1 97.69 287 ASN A C 1
ATOM 2262 O O . ASN A 1 287 ? -0.226 51.406 2.963 1 97.69 287 ASN A O 1
ATOM 2266 N N . ALA A 1 288 ? -0.731 50.938 5.109 1 96.44 288 ALA A N 1
ATOM 2267 C CA . ALA A 1 288 ? 0.393 51.719 5.617 1 96.44 288 ALA A CA 1
ATOM 2268 C C . ALA A 1 288 ? 1.72 51.188 5.098 1 96.44 288 ALA A C 1
ATOM 2270 O O . ALA A 1 288 ? 2.631 51.938 4.773 1 96.44 288 ALA A O 1
ATOM 2271 N N . PHE A 1 289 ? 1.818 49.844 5.027 1 97.5 289 PHE A N 1
ATOM 2272 C CA . PHE A 1 289 ? 3.039 49.219 4.57 1 97.5 289 PHE A CA 1
ATOM 2273 C C . PHE A 1 289 ? 3.307 49.531 3.104 1 97.5 289 PHE A C 1
ATOM 2275 O O . PHE A 1 289 ? 4.426 49.875 2.734 1 97.5 289 PHE A O 1
ATOM 2282 N N . VAL A 1 290 ? 2.285 49.406 2.256 1 97.69 290 VAL A N 1
ATOM 2283 C CA . VAL A 1 290 ? 2.406 49.688 0.829 1 97.69 290 VAL A CA 1
ATOM 2284 C C . VAL A 1 290 ? 2.719 51.156 0.608 1 97.69 290 VAL A C 1
ATOM 2286 O O . VAL A 1 290 ? 3.443 51.531 -0.323 1 97.69 290 VAL A O 1
ATOM 2289 N N . GLU A 1 291 ? 2.271 52.031 1.497 1 95.25 291 GLU A N 1
ATOM 2290 C CA . GLU A 1 291 ? 2.475 53.469 1.381 1 95.25 291 GLU A CA 1
ATOM 2291 C C . GLU A 1 291 ? 3.854 53.875 1.894 1 95.25 291 GLU A C 1
ATOM 2293 O O . GLU A 1 291 ? 4.305 55 1.661 1 95.25 291 GLU A O 1
ATOM 2298 N N . GLY A 1 292 ? 4.461 52.969 2.658 1 93.44 292 GLY A N 1
ATOM 2299 C CA . GLY A 1 292 ? 5.848 53.312 2.945 1 93.44 292 GLY A CA 1
ATOM 2300 C C . GLY A 1 292 ? 6.234 53.062 4.391 1 93.44 292 GLY A C 1
ATOM 2301 O O . GLY A 1 292 ? 7.328 53.438 4.82 1 93.44 292 GLY A O 1
ATOM 2302 N N . LEU A 1 293 ? 5.348 52.5 5.16 1 94.31 293 LEU A N 1
ATOM 2303 C CA . LEU A 1 293 ? 5.746 52.094 6.504 1 94.31 293 LEU A CA 1
ATOM 2304 C C . LEU A 1 293 ? 6.969 51.188 6.461 1 94.31 293 LEU A C 1
ATOM 2306 O O . LEU A 1 293 ? 7.004 50.219 5.688 1 94.31 293 LEU A O 1
ATOM 2310 N N . HIS A 1 294 ? 7.961 51.5 7.266 1 94.62 294 HIS A N 1
ATOM 2311 C CA . HIS A 1 294 ? 9.234 50.812 7.199 1 94.62 294 HIS A CA 1
ATOM 2312 C C . HIS A 1 294 ? 9.102 49.375 7.73 1 94.62 294 HIS A C 1
ATOM 2314 O O . HIS A 1 294 ? 8.43 49.156 8.742 1 94.62 294 HIS A O 1
ATOM 2320 N N . PRO A 1 295 ? 9.75 48.406 7.09 1 96.62 295 PRO A N 1
ATOM 2321 C CA . PRO A 1 295 ? 9.68 47.031 7.512 1 96.62 295 PRO A CA 1
ATOM 2322 C C . PRO A 1 295 ? 10.062 46.812 8.977 1 96.62 295 PRO A C 1
ATOM 2324 O O . PRO A 1 295 ? 9.453 46 9.672 1 96.62 295 PRO A O 1
ATOM 2327 N N . MET A 1 296 ? 11.039 47.594 9.398 1 95.56 296 MET A N 1
ATOM 2328 C CA . MET A 1 296 ? 11.5 47.406 10.773 1 95.56 296 MET A CA 1
ATOM 2329 C C . MET A 1 296 ? 10.406 47.781 11.766 1 95.56 296 MET A C 1
ATOM 2331 O O . MET A 1 296 ? 10.297 47.188 12.836 1 95.56 296 MET A O 1
ATOM 2335 N N . ASP A 1 297 ? 9.586 48.75 11.43 1 95.5 297 ASP A N 1
ATOM 2336 C CA . ASP A 1 297 ? 8.469 49.125 12.281 1 95.5 297 ASP A CA 1
ATOM 2337 C C . ASP A 1 297 ? 7.449 48 12.398 1 95.5 297 ASP A C 1
ATOM 2339 O O . ASP A 1 297 ? 6.945 47.719 13.492 1 95.5 297 ASP A O 1
ATOM 2343 N N . VAL A 1 298 ? 7.191 47.375 11.297 1 97 298 VAL A N 1
ATOM 2344 C CA . VAL A 1 298 ? 6.246 46.281 11.281 1 97 298 VAL A CA 1
ATOM 2345 C C . VAL A 1 298 ? 6.824 45.094 12.055 1 97 298 VAL A C 1
ATOM 2347 O O . VAL A 1 298 ? 6.125 44.469 12.852 1 97 298 VAL A O 1
ATOM 2350 N N . LYS A 1 299 ? 8.094 44.812 11.82 1 98 299 LYS A N 1
ATOM 2351 C CA . LYS A 1 299 ? 8.773 43.719 12.523 1 98 299 LYS A CA 1
ATOM 2352 C C . LYS A 1 299 ? 8.711 43.906 14.039 1 98 299 LYS A C 1
ATOM 2354 O O . LYS A 1 299 ? 8.469 42.969 14.789 1 98 299 LYS A O 1
ATOM 2359 N N . ASN A 1 300 ? 8.938 45.125 14.445 1 96.81 300 ASN A N 1
ATOM 2360 C CA . ASN A 1 300 ? 8.898 45.438 15.867 1 96.81 300 ASN A CA 1
ATOM 2361 C C . ASN A 1 300 ? 7.496 45.25 16.438 1 96.81 300 ASN A C 1
ATOM 2363 O O . ASN A 1 300 ? 7.336 44.688 17.516 1 96.81 300 ASN A O 1
ATOM 2367 N N . LEU A 1 301 ? 6.539 45.75 15.75 1 97.38 301 LEU A N 1
ATOM 2368 C CA . LEU A 1 301 ? 5.152 45.562 16.172 1 97.38 301 LEU A CA 1
ATOM 2369 C C . LEU A 1 301 ? 4.816 44.062 16.312 1 97.38 301 LEU A C 1
ATOM 2371 O O . LEU A 1 301 ? 4.285 43.656 17.344 1 97.38 301 LEU A O 1
ATOM 2375 N N . VAL A 1 302 ? 5.156 43.281 15.289 1 98.38 302 VAL A N 1
ATOM 2376 C CA . VAL A 1 302 ? 4.84 41.875 15.273 1 98.38 302 VAL A CA 1
ATOM 2377 C C . VAL A 1 302 ? 5.59 41.156 16.391 1 98.38 302 VAL A C 1
ATOM 2379 O O . VAL A 1 302 ? 5.02 40.312 17.109 1 98.38 302 VAL A O 1
ATOM 2382 N N . SER A 1 303 ? 6.859 41.5 16.562 1 98.19 303 SER A N 1
ATOM 2383 C CA . SER A 1 303 ? 7.672 40.875 17.609 1 98.19 303 SER A CA 1
ATOM 2384 C C . SER A 1 303 ? 7.055 41.094 19 1 98.19 303 SER A C 1
ATOM 2386 O O . SER A 1 303 ? 6.918 40.156 19.781 1 98.19 303 SER A O 1
ATOM 2388 N N . GLU A 1 304 ? 6.688 42.312 19.25 1 97.38 304 GLU A N 1
ATOM 2389 C CA . GLU A 1 304 ? 6.137 42.688 20.562 1 97.38 304 GLU A CA 1
ATOM 2390 C C . GLU A 1 304 ? 4.828 41.938 20.828 1 97.38 304 GLU A C 1
ATOM 2392 O O . GLU A 1 304 ? 4.629 41.406 21.906 1 97.38 304 GLU A O 1
ATOM 2397 N N . GLN A 1 305 ? 3.984 41.938 19.906 1 97.69 305 GLN A N 1
ATOM 2398 C CA . GLN A 1 305 ? 2.699 41.281 20.094 1 97.69 305 GLN A CA 1
ATOM 2399 C C . GLN A 1 305 ? 2.871 39.75 20.172 1 97.69 305 GLN A C 1
ATOM 2401 O O . GLN A 1 305 ? 2.188 39.094 20.953 1 97.69 305 GLN A O 1
ATOM 2406 N N . LEU A 1 306 ? 3.768 39.25 19.344 1 98 306 LEU A N 1
ATOM 2407 C CA . LEU A 1 306 ? 4.008 37.812 19.375 1 98 306 LEU A CA 1
ATOM 2408 C C . LEU A 1 306 ? 4.527 37.375 20.734 1 98 306 LEU A C 1
ATOM 2410 O O . LEU A 1 306 ? 4.164 36.281 21.234 1 98 306 LEU A O 1
ATOM 2414 N N . ILE A 1 307 ? 5.43 38.156 21.297 1 98.06 307 ILE A N 1
ATOM 2415 C CA . ILE A 1 307 ? 5.973 37.875 22.625 1 98.06 307 ILE A CA 1
ATOM 2416 C C . ILE A 1 307 ? 4.836 37.75 23.641 1 98.06 307 ILE A C 1
ATOM 2418 O O . ILE A 1 307 ? 4.816 36.844 24.453 1 98.06 307 ILE A O 1
ATOM 2422 N N . GLU A 1 308 ? 3.869 38.656 23.516 1 97.62 308 GLU A N 1
ATOM 2423 C CA . GLU A 1 308 ? 2.732 38.625 24.438 1 97.62 308 GLU A CA 1
ATOM 2424 C C . GLU A 1 308 ? 1.824 37.438 24.172 1 97.62 308 GLU A C 1
ATOM 2426 O O . GLU A 1 308 ? 1.364 36.781 25.109 1 97.62 308 GLU A O 1
ATOM 2431 N N . ILE A 1 309 ? 1.589 37.156 22.938 1 97.31 309 ILE A N 1
ATOM 2432 C CA . ILE A 1 309 ? 0.696 36.094 22.531 1 97.31 309 ILE A CA 1
ATOM 2433 C C . ILE A 1 309 ? 1.265 34.75 23 1 97.31 309 ILE A C 1
ATOM 2435 O O . ILE A 1 309 ? 0.52 33.875 23.438 1 97.31 309 ILE A O 1
ATOM 2439 N N . LEU A 1 310 ? 2.596 34.562 22.953 1 98 310 LEU A N 1
ATOM 2440 C CA . LEU A 1 310 ? 3.23 33.25 23.203 1 98 310 LEU A CA 1
ATOM 2441 C C . LEU A 1 310 ? 3.637 33.125 24.656 1 98 310 LEU A C 1
ATOM 2443 O O . LEU A 1 310 ? 4.023 32.031 25.094 1 98 310 LEU A O 1
ATOM 2447 N N . ARG A 1 311 ? 3.506 34.188 25.422 1 97.38 311 ARG A N 1
ATOM 2448 C CA . ARG A 1 311 ? 3.947 34.219 26.812 1 97.38 311 ARG A CA 1
ATOM 2449 C C . ARG A 1 311 ? 3.273 33.125 27.625 1 97.38 311 ARG A C 1
ATOM 2451 O O . ARG A 1 311 ? 3.945 32.344 28.312 1 97.38 311 ARG A O 1
ATOM 2458 N N . PRO A 1 312 ? 1.932 32.969 27.531 1 96.25 312 PRO A N 1
ATOM 2459 C CA . PRO A 1 312 ? 1.287 31.938 28.328 1 96.25 312 PRO A CA 1
ATOM 2460 C C . PRO A 1 312 ? 1.789 30.531 27.969 1 96.25 312 PRO A C 1
ATOM 2462 O O . PRO A 1 312 ? 1.853 29.672 28.844 1 96.25 312 PRO A O 1
ATOM 2465 N N . ILE A 1 313 ? 2.092 30.266 26.719 1 97.12 313 ILE A N 1
ATOM 2466 C CA . ILE A 1 313 ? 2.596 28.969 26.281 1 97.12 313 ILE A CA 1
ATOM 2467 C C . ILE A 1 313 ? 3.977 28.719 26.891 1 97.12 313 ILE A C 1
ATOM 2469 O O . ILE A 1 313 ? 4.223 27.672 27.484 1 97.12 313 ILE A O 1
ATOM 2473 N N . ARG A 1 314 ? 4.863 29.734 26.812 1 95.62 314 ARG A N 1
ATOM 2474 C CA . ARG A 1 314 ? 6.211 29.641 27.359 1 95.62 314 ARG A CA 1
ATOM 2475 C C . ARG A 1 314 ? 6.168 29.391 28.859 1 95.62 314 ARG A C 1
ATOM 2477 O O . ARG A 1 314 ? 6.938 28.578 29.391 1 95.62 314 ARG A O 1
ATOM 2484 N N . GLU A 1 315 ? 5.344 30.109 29.5 1 95.81 315 GLU A N 1
ATOM 2485 C CA . GLU A 1 315 ? 5.25 29.984 30.953 1 95.81 315 GLU A CA 1
ATOM 2486 C C . GLU A 1 315 ? 4.801 28.594 31.375 1 95.81 315 GLU A C 1
ATOM 2488 O O . GLU A 1 315 ? 5.301 28.047 32.344 1 95.81 315 GLU A O 1
ATOM 2493 N N . LYS A 1 316 ? 3.904 28.031 30.641 1 94.75 316 LYS A N 1
ATOM 2494 C CA . LYS A 1 316 ? 3.42 26.688 30.938 1 94.75 316 LYS A CA 1
ATOM 2495 C C . LYS A 1 316 ? 4.473 25.641 30.609 1 94.75 316 LYS A C 1
ATOM 2497 O O . LYS A 1 316 ? 4.57 24.609 31.281 1 94.75 316 LYS A O 1
ATOM 2502 N N . MET A 1 317 ? 5.234 25.844 29.578 1 93.19 317 MET A N 1
ATOM 2503 C CA . MET A 1 317 ? 6.246 24.891 29.141 1 93.19 317 MET A CA 1
ATOM 2504 C C . MET A 1 317 ? 7.441 24.906 30.094 1 93.19 317 MET A C 1
ATOM 2506 O O . MET A 1 317 ? 8.172 23.906 30.188 1 93.19 317 MET A O 1
ATOM 2510 N N . ASN A 1 318 ? 7.77 25.969 30.75 1 86.81 318 ASN A N 1
ATOM 2511 C CA . ASN A 1 318 ? 8.883 26.094 31.688 1 86.81 318 ASN A CA 1
ATOM 2512 C C . ASN A 1 318 ? 8.508 25.625 33.094 1 86.81 318 ASN A C 1
ATOM 2514 O O . ASN A 1 318 ? 9.352 25.562 33.969 1 86.81 318 ASN A O 1
ATOM 2518 N N . LYS A 1 319 ? 7.324 25.281 33.312 1 75.19 319 LYS A N 1
ATOM 2519 C CA . LYS A 1 319 ? 6.93 24.656 34.594 1 75.19 319 LYS A CA 1
ATOM 2520 C C . LYS A 1 319 ? 7.066 23.141 34.531 1 75.19 319 LYS A C 1
ATOM 2522 O O . LYS A 1 319 ? 6.902 22.547 33.469 1 75.19 319 LYS A O 1
ATOM 2527 N N . MET B 1 1 ? 20.125 -50.688 4.953 1 24.53 1 MET B N 1
ATOM 2528 C CA . MET B 1 1 ? 19.031 -49.75 4.676 1 24.53 1 MET B CA 1
ATOM 2529 C C . MET B 1 1 ? 19.531 -48.594 3.824 1 24.53 1 MET B C 1
ATOM 2531 O O . MET B 1 1 ? 20.156 -47.656 4.336 1 24.53 1 MET B O 1
ATOM 2535 N N . LEU B 1 2 ? 20.203 -48.812 2.717 1 27.52 2 LEU B N 1
ATOM 2536 C CA . LEU B 1 2 ? 21.125 -48.219 1.762 1 27.52 2 LEU B CA 1
ATOM 2537 C C . LEU B 1 2 ? 20.484 -47 1.093 1 27.52 2 LEU B C 1
ATOM 2539 O O . LEU B 1 2 ? 19.609 -47.156 0.239 1 27.52 2 LEU B O 1
ATOM 2543 N N . ILE B 1 3 ? 20 -46 1.877 1 33 3 ILE B N 1
ATOM 2544 C CA . ILE B 1 3 ? 19.406 -44.719 1.473 1 33 3 ILE B CA 1
ATOM 2545 C C . ILE B 1 3 ? 20.203 -44.125 0.33 1 33 3 ILE B C 1
ATOM 2547 O O . ILE B 1 3 ? 21.375 -43.75 0.507 1 33 3 ILE B O 1
ATOM 2551 N N . PHE B 1 4 ? 20.141 -44.562 -0.94 1 35.38 4 PHE B N 1
ATOM 2552 C CA . PHE B 1 4 ? 20.828 -44.125 -2.146 1 35.38 4 PHE B CA 1
ATOM 2553 C C . PHE B 1 4 ? 20.922 -42.594 -2.18 1 35.38 4 PHE B C 1
ATOM 2555 O O . PHE B 1 4 ? 19.906 -41.906 -2.275 1 35.38 4 PHE B O 1
ATOM 2562 N N . VAL B 1 5 ? 21.766 -42 -1.381 1 36.56 5 VAL B N 1
ATOM 2563 C CA . VAL B 1 5 ? 22.234 -40.625 -1.532 1 36.56 5 VAL B CA 1
ATOM 2564 C C . VAL B 1 5 ? 22.359 -40.281 -3.014 1 36.56 5 VAL B C 1
ATOM 2566 O O . VAL B 1 5 ? 23.219 -40.844 -3.709 1 36.56 5 VAL B O 1
ATOM 2569 N N . LYS B 1 6 ? 21.328 -40.219 -3.682 1 48.84 6 LYS B N 1
ATOM 2570 C CA . LYS B 1 6 ? 21.281 -39.812 -5.086 1 48.84 6 LYS B CA 1
ATOM 2571 C C . LYS B 1 6 ? 22.219 -38.656 -5.363 1 48.84 6 LYS B C 1
ATOM 2573 O O . LYS B 1 6 ? 22.141 -37.625 -4.699 1 48.84 6 LYS B O 1
ATOM 2578 N N . SER B 1 7 ? 23.281 -38.75 -6.047 1 52.88 7 SER B N 1
ATOM 2579 C CA . SER B 1 7 ? 24.328 -37.781 -6.371 1 52.88 7 SER B CA 1
ATOM 2580 C C . SER B 1 7 ? 23.734 -36.438 -6.766 1 52.88 7 SER B C 1
ATOM 2582 O O . SER B 1 7 ? 22.578 -36.375 -7.215 1 52.88 7 SER B O 1
ATOM 2584 N N . GLY B 1 8 ? 24.203 -35.25 -6.145 1 53.22 8 GLY B N 1
ATOM 2585 C CA . GLY B 1 8 ? 23.922 -33.844 -6.461 1 53.22 8 GLY B CA 1
ATOM 2586 C C . GLY B 1 8 ? 23.562 -33.625 -7.922 1 53.22 8 GLY B C 1
ATOM 2587 O O . GLY B 1 8 ? 22.656 -32.875 -8.234 1 53.22 8 GLY B O 1
ATOM 2588 N N . GLU B 1 9 ? 24.141 -34.25 -8.875 1 57.59 9 GLU B N 1
ATOM 2589 C CA . GLU B 1 9 ? 23.938 -34.125 -10.312 1 57.59 9 GLU B CA 1
ATOM 2590 C C . GLU B 1 9 ? 22.562 -34.656 -10.727 1 57.59 9 GLU B C 1
ATOM 2592 O O . GLU B 1 9 ? 21.875 -34.062 -11.555 1 57.59 9 GLU B O 1
ATOM 2597 N N . ASN B 1 10 ? 22.172 -35.719 -10.031 1 79.44 10 ASN B N 1
ATOM 2598 C CA . ASN B 1 10 ? 20.875 -36.344 -10.352 1 79.44 10 ASN B CA 1
ATOM 2599 C C . ASN B 1 10 ? 19.719 -35.5 -9.844 1 79.44 10 ASN B C 1
ATOM 2601 O O . ASN B 1 10 ? 18.703 -35.344 -10.539 1 79.44 10 ASN B O 1
ATOM 2605 N N . MET B 1 11 ? 20.031 -34.781 -8.805 1 85.44 11 MET B N 1
ATOM 2606 C CA . MET B 1 11 ? 18.984 -33.938 -8.234 1 85.44 11 MET B CA 1
ATOM 2607 C C . MET B 1 11 ? 18.75 -32.719 -9.109 1 85.44 11 MET B C 1
ATOM 2609 O O . MET B 1 11 ? 17.609 -32.344 -9.367 1 85.44 11 MET B O 1
ATOM 2613 N N . LEU B 1 12 ? 19.781 -32.156 -9.625 1 91.31 12 LEU B N 1
ATOM 2614 C CA . LEU B 1 12 ? 19.688 -30.984 -10.484 1 91.31 12 LEU B CA 1
ATOM 2615 C C . LEU B 1 12 ? 18.969 -31.312 -11.781 1 91.31 12 LEU B C 1
ATOM 2617 O O . LEU B 1 12 ? 18.156 -30.531 -12.273 1 91.31 12 LEU B O 1
ATOM 2621 N N . GLU B 1 13 ? 19.219 -32.469 -12.305 1 91.75 13 GLU B N 1
ATOM 2622 C CA . GLU B 1 13 ? 18.594 -32.875 -13.547 1 91.75 13 GLU B CA 1
ATOM 2623 C C . GLU B 1 13 ? 17.078 -33 -13.383 1 91.75 13 GLU B C 1
ATOM 2625 O O . GLU B 1 13 ? 16.312 -32.594 -14.258 1 91.75 13 GLU B O 1
ATOM 2630 N N . SER B 1 14 ? 16.719 -33.531 -12.281 1 93.06 14 SER B N 1
ATOM 2631 C CA . SER B 1 14 ? 15.289 -33.688 -12 1 93.06 14 SER B CA 1
ATOM 2632 C C . SER B 1 14 ? 14.617 -32.312 -11.891 1 93.06 14 SER B C 1
ATOM 2634 O O . SER B 1 14 ? 13.5 -32.125 -12.375 1 93.06 14 SER B O 1
ATOM 2636 N N . ILE B 1 15 ? 15.297 -31.391 -11.25 1 95.88 15 ILE B N 1
ATOM 2637 C CA . ILE B 1 15 ? 14.742 -30.047 -11.055 1 95.88 15 ILE B CA 1
ATOM 2638 C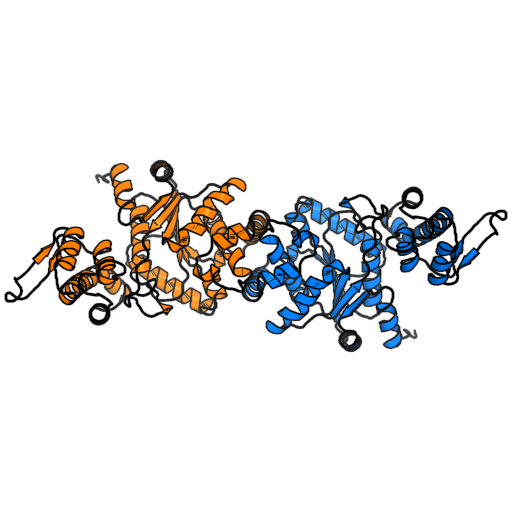 C . ILE B 1 15 ? 14.688 -29.312 -12.398 1 95.88 15 ILE B C 1
ATOM 2640 O O . ILE B 1 15 ? 13.75 -28.562 -12.656 1 95.88 15 ILE B O 1
ATOM 2644 N N . LEU B 1 16 ? 15.57 -29.594 -13.289 1 94.69 16 LEU B N 1
ATOM 2645 C CA . LEU B 1 16 ? 15.656 -28.938 -14.586 1 94.69 16 LEU B CA 1
ATOM 2646 C C . LEU B 1 16 ? 14.555 -29.438 -15.523 1 94.69 16 LEU B C 1
ATOM 2648 O O . LEU B 1 16 ? 14.094 -28.703 -16.391 1 94.69 16 LEU B O 1
ATOM 2652 N N . LYS B 1 17 ? 14.156 -30.625 -15.297 1 92.88 17 LYS B N 1
ATOM 2653 C CA . LYS B 1 17 ? 13.133 -31.203 -16.156 1 92.88 17 LYS B CA 1
ATOM 2654 C C . LYS B 1 17 ? 11.836 -30.391 -16.094 1 92.88 17 LYS B C 1
ATOM 2656 O O . LYS B 1 17 ? 11.375 -30.031 -15.008 1 92.88 17 LYS B O 1
ATOM 2661 N N . ASN B 1 18 ? 11.289 -30.031 -17.219 1 93.81 18 ASN B N 1
ATOM 2662 C CA . ASN B 1 18 ? 10.031 -29.312 -17.359 1 93.81 18 ASN B CA 1
ATOM 2663 C C . ASN B 1 18 ? 10.109 -27.922 -16.734 1 93.81 18 ASN B C 1
ATOM 2665 O O . ASN B 1 18 ? 9.125 -27.422 -16.172 1 93.81 18 ASN B O 1
ATOM 2669 N N . THR B 1 19 ? 11.344 -27.406 -16.594 1 97.12 19 THR B N 1
ATOM 2670 C CA . THR B 1 19 ? 11.578 -26.047 -16.094 1 97.12 19 THR B CA 1
ATOM 2671 C C . THR B 1 19 ? 11.891 -25.094 -17.234 1 97.12 19 THR B C 1
ATOM 2673 O O . THR B 1 19 ? 12.664 -25.438 -18.141 1 97.12 19 THR B O 1
ATOM 2676 N N . SER B 1 20 ? 11.234 -23.953 -17.281 1 97.56 20 SER B N 1
ATOM 2677 C CA . SER B 1 20 ? 11.469 -22.969 -18.328 1 97.56 20 SER B CA 1
ATOM 2678 C C . SER B 1 20 ? 12.75 -22.172 -18.047 1 97.56 20 SER B C 1
ATOM 2680 O O . SER B 1 20 ? 13.516 -21.891 -18.969 1 97.56 20 SER B O 1
ATOM 2682 N N . GLU B 1 21 ? 12.891 -21.781 -16.766 1 97.81 21 GLU B N 1
ATOM 2683 C CA . GLU B 1 21 ? 14.047 -20.969 -16.406 1 97.81 21 GLU B CA 1
ATOM 2684 C C . GLU B 1 21 ? 14.383 -21.094 -14.93 1 97.81 21 GLU B C 1
ATOM 2686 O O . GLU B 1 21 ? 13.492 -21.297 -14.102 1 97.81 21 GLU B O 1
ATOM 2691 N N . ILE B 1 22 ? 15.664 -21.109 -14.68 1 98.25 22 ILE B N 1
ATOM 2692 C CA . ILE B 1 22 ? 16.156 -21.016 -13.312 1 98.25 22 ILE B CA 1
ATOM 2693 C C . ILE B 1 22 ? 17.109 -19.812 -13.195 1 98.25 22 ILE B C 1
ATOM 2695 O O . ILE B 1 22 ? 18.062 -19.688 -13.969 1 98.25 22 ILE B O 1
ATOM 2699 N N . VAL B 1 23 ? 16.859 -18.906 -12.281 1 98.12 23 VAL B N 1
ATOM 2700 C CA . VAL B 1 23 ? 17.719 -17.75 -12.016 1 98.12 23 VAL B CA 1
ATOM 2701 C C . VAL B 1 23 ? 18.219 -17.797 -10.57 1 98.12 23 VAL B C 1
ATOM 2703 O O . VAL B 1 23 ? 17.484 -17.453 -9.641 1 98.12 23 VAL B O 1
ATOM 2706 N N . SER B 1 24 ? 19.453 -18.297 -10.289 1 95.25 24 SER B N 1
ATOM 2707 C CA . SER B 1 24 ? 20.375 -18.844 -11.281 1 95.25 24 SER B CA 1
ATOM 2708 C C . SER B 1 24 ? 20.719 -20.297 -10.961 1 95.25 24 SER B C 1
ATOM 2710 O O . SER B 1 24 ? 20.547 -20.75 -9.828 1 95.25 24 SER B O 1
ATOM 2712 N N . ILE B 1 25 ? 21.156 -20.984 -11.875 1 96.88 25 ILE B N 1
ATOM 2713 C CA . ILE B 1 25 ? 21.531 -22.391 -11.727 1 96.88 25 ILE B CA 1
ATOM 2714 C C . ILE B 1 25 ? 22.719 -22.516 -10.773 1 96.88 25 ILE B C 1
ATOM 2716 O O . ILE B 1 25 ? 22.781 -23.438 -9.969 1 96.88 25 ILE B O 1
ATOM 2720 N N . GLU B 1 26 ? 23.641 -21.547 -10.781 1 96.69 26 GLU B N 1
ATOM 2721 C CA . GLU B 1 26 ? 24.797 -21.531 -9.883 1 96.69 26 GLU B CA 1
ATOM 2722 C C . GLU B 1 26 ? 24.359 -21.422 -8.422 1 96.69 26 GLU B C 1
ATOM 2724 O O . GLU B 1 26 ? 24.844 -22.172 -7.566 1 96.69 26 GLU B O 1
ATOM 2729 N N . GLU B 1 27 ? 23.469 -20.547 -8.172 1 97.62 27 GLU B N 1
ATOM 2730 C CA . GLU B 1 27 ? 22.984 -20.359 -6.809 1 97.62 27 GLU B CA 1
ATOM 2731 C C . GLU B 1 27 ? 22.188 -21.578 -6.328 1 97.62 27 GLU B C 1
ATOM 2733 O O . GLU B 1 27 ? 22.266 -21.953 -5.156 1 97.62 27 GLU B O 1
ATOM 2738 N N . LEU B 1 28 ? 21.406 -22.156 -7.23 1 98 28 LEU B N 1
ATOM 2739 C CA . LEU B 1 28 ? 20.656 -23.359 -6.875 1 98 28 LEU B CA 1
ATOM 2740 C C . LEU B 1 28 ? 21.609 -24.5 -6.492 1 98 28 LEU B C 1
ATOM 2742 O O . LEU B 1 28 ? 21.375 -25.203 -5.508 1 98 28 LEU B O 1
ATOM 2746 N N . THR B 1 29 ? 22.656 -24.625 -7.254 1 96.69 29 THR B N 1
ATOM 2747 C CA . THR B 1 29 ? 23.641 -25.672 -7 1 96.69 29 THR B CA 1
ATOM 2748 C C . THR B 1 29 ? 24.266 -25.516 -5.617 1 96.69 29 THR B C 1
ATOM 2750 O O . THR B 1 29 ? 24.469 -26.5 -4.906 1 96.69 29 THR B O 1
ATOM 2753 N N . GLU B 1 30 ? 24.531 -24.266 -5.234 1 96.56 30 GLU B N 1
ATOM 2754 C CA . GLU B 1 30 ? 25.062 -24 -3.902 1 96.56 30 GLU B CA 1
ATOM 2755 C C . GLU B 1 30 ? 24.047 -24.312 -2.818 1 96.56 30 GLU B C 1
ATOM 2757 O O . GLU B 1 30 ? 24.406 -24.844 -1.759 1 96.56 30 GLU B O 1
ATOM 2762 N N . LEU B 1 31 ? 22.797 -24.016 -3.086 1 96.69 31 LEU B N 1
ATOM 2763 C CA . LEU B 1 31 ? 21.734 -24.281 -2.129 1 96.69 31 LEU B CA 1
ATOM 2764 C C . LEU B 1 31 ? 21.562 -25.781 -1.898 1 96.69 31 LEU B C 1
ATOM 2766 O O . LEU B 1 31 ? 21.234 -26.219 -0.791 1 96.69 31 LEU B O 1
ATOM 2770 N N . LEU B 1 32 ? 21.766 -26.594 -2.961 1 96.31 32 LEU B N 1
ATOM 2771 C CA . LEU B 1 32 ? 21.578 -28.031 -2.895 1 96.31 32 LEU B CA 1
ATOM 2772 C C . LEU B 1 32 ? 22.562 -28.672 -1.915 1 96.31 32 LEU B C 1
ATOM 2774 O O . LEU B 1 32 ? 22.328 -29.766 -1.426 1 96.31 32 LEU B O 1
ATOM 2778 N N . LYS B 1 33 ? 23.625 -27.906 -1.595 1 95 33 LYS B N 1
ATOM 2779 C CA . LYS B 1 33 ? 24.641 -28.422 -0.68 1 95 33 LYS B CA 1
ATOM 2780 C C . LYS B 1 33 ? 24.266 -28.125 0.771 1 95 33 LYS B C 1
ATOM 2782 O O . LYS B 1 33 ? 24.859 -28.672 1.694 1 95 33 LYS B O 1
ATOM 2787 N N . LYS B 1 34 ? 23.328 -27.266 0.951 1 95.81 34 LYS B N 1
ATOM 2788 C CA . LYS B 1 34 ? 22.938 -26.859 2.301 1 95.81 34 LYS B CA 1
ATOM 2789 C C . LYS B 1 34 ? 21.953 -27.844 2.904 1 95.81 34 LYS B C 1
ATOM 2791 O O . LYS B 1 34 ? 21.172 -28.484 2.184 1 95.81 34 LYS B O 1
ATOM 2796 N N . GLU B 1 35 ? 21.953 -27.922 4.184 1 94.88 35 GLU B N 1
ATOM 2797 C CA . GLU B 1 35 ? 21.031 -28.812 4.898 1 94.88 35 GLU B CA 1
ATOM 2798 C C . GLU B 1 35 ? 19.656 -28.172 5.02 1 94.88 35 GLU B C 1
ATOM 2800 O O . GLU B 1 35 ? 18.641 -28.812 4.711 1 94.88 35 GLU B O 1
ATOM 2805 N N . GLU B 1 36 ? 19.719 -26.953 5.512 1 96.81 36 GLU B N 1
ATOM 2806 C CA . GLU B 1 36 ? 18.453 -26.234 5.664 1 96.81 36 GLU B CA 1
ATOM 2807 C C . GLU B 1 36 ? 18.188 -25.328 4.465 1 96.81 36 GLU B C 1
ATOM 2809 O O . GLU B 1 36 ? 18.938 -24.391 4.207 1 96.81 36 GLU B O 1
ATOM 2814 N N . LYS B 1 37 ? 17.156 -25.625 3.713 1 98.06 37 LYS B N 1
ATOM 2815 C CA . LYS B 1 37 ? 16.734 -24.891 2.523 1 98.06 37 LYS B CA 1
ATOM 2816 C C . LYS B 1 37 ? 15.227 -25 2.314 1 98.06 37 LYS B C 1
ATOM 2818 O O . LYS B 1 37 ? 14.641 -26.062 2.521 1 98.06 37 LYS B O 1
ATOM 2823 N N . ILE B 1 38 ? 14.594 -23.828 1.986 1 98.81 38 ILE B N 1
ATOM 2824 C CA . ILE B 1 38 ? 13.141 -23.734 1.892 1 98.81 38 ILE B CA 1
ATOM 2825 C C . ILE B 1 38 ? 12.742 -23.359 0.466 1 98.81 38 ILE B C 1
ATOM 2827 O O . ILE B 1 38 ? 13.297 -22.438 -0.12 1 98.81 38 ILE B O 1
ATOM 2831 N N . ALA B 1 39 ? 11.828 -24.141 -0.142 1 98.88 39 ALA B N 1
ATOM 2832 C CA . ALA B 1 39 ? 11.195 -23.781 -1.409 1 98.88 39 ALA B CA 1
ATOM 2833 C C . ALA B 1 39 ? 9.727 -23.406 -1.201 1 98.88 39 ALA B C 1
ATOM 2835 O O . ALA B 1 39 ? 9.008 -24.078 -0.466 1 98.88 39 ALA B O 1
ATOM 2836 N N . TYR B 1 40 ? 9.375 -22.312 -1.88 1 98.5 40 TYR B N 1
ATOM 2837 C CA . TYR B 1 40 ? 8.039 -21.766 -1.674 1 98.5 40 TYR B CA 1
ATOM 2838 C C . TYR B 1 40 ? 7.305 -21.609 -3 1 98.5 40 TYR B C 1
ATOM 2840 O O . TYR B 1 40 ? 7.922 -21.297 -4.023 1 98.5 40 TYR B O 1
ATOM 2848 N N . ILE B 1 41 ? 5.996 -21.828 -2.982 1 98.81 41 ILE B N 1
ATOM 2849 C CA . ILE B 1 41 ? 5.098 -21.391 -4.055 1 98.81 41 ILE B CA 1
ATOM 2850 C C . ILE B 1 41 ? 3.76 -20.969 -3.465 1 98.81 41 ILE B C 1
ATOM 2852 O O . ILE B 1 41 ? 3.295 -21.531 -2.475 1 98.81 41 ILE B O 1
ATOM 2856 N N . GLY B 1 42 ? 3.188 -19.906 -4.016 1 98.31 42 GLY B N 1
ATOM 2857 C CA . GLY B 1 42 ? 1.89 -19.422 -3.576 1 98.31 42 GLY B CA 1
ATOM 2858 C C . GLY B 1 42 ? 0.771 -19.75 -4.551 1 98.31 42 GLY B C 1
ATOM 2859 O O . GLY B 1 42 ? 0.971 -19.703 -5.766 1 98.31 42 GLY B O 1
ATOM 2860 N N . PHE B 1 43 ? -0.383 -20.031 -3.986 1 97.5 43 PHE B N 1
ATOM 2861 C CA . PHE B 1 43 ? -1.599 -20.25 -4.762 1 97.5 43 PHE B CA 1
ATOM 2862 C C . PHE B 1 43 ? -2.748 -19.422 -4.215 1 97.5 43 PHE B C 1
ATOM 2864 O O . PHE B 1 43 ? -2.939 -19.328 -2.998 1 97.5 43 PHE B O 1
ATOM 2871 N N . GLU B 1 44 ? -3.395 -18.719 -5.074 1 96.12 44 GLU B N 1
ATOM 2872 C CA . GLU B 1 44 ? -4.668 -18.109 -4.703 1 96.12 44 GLU B CA 1
ATOM 2873 C C . GLU B 1 44 ? -5.801 -19.125 -4.738 1 96.12 44 GLU B C 1
ATOM 2875 O O . GLU B 1 44 ? -6.133 -19.656 -5.797 1 96.12 44 GLU B O 1
ATOM 2880 N N . PRO B 1 45 ? -6.391 -19.453 -3.562 1 95.88 45 PRO B N 1
ATOM 2881 C CA . PRO B 1 45 ? -7.523 -20.375 -3.596 1 95.88 45 PRO B CA 1
ATOM 2882 C C . PRO B 1 45 ? -8.742 -19.797 -4.293 1 95.88 45 PRO B C 1
ATOM 2884 O O . PRO B 1 45 ? -9.508 -19.031 -3.682 1 95.88 45 PRO B O 1
ATOM 2887 N N . SER B 1 46 ? -8.945 -20.109 -5.535 1 89.88 46 SER B N 1
ATOM 2888 C CA . SER B 1 46 ? -10.039 -19.5 -6.289 1 89.88 46 SER B CA 1
ATOM 2889 C C . SER B 1 46 ? -10.789 -20.531 -7.113 1 89.88 46 SER B C 1
ATOM 2891 O O . SER B 1 46 ? -11.672 -20.188 -7.902 1 89.88 46 SER B O 1
ATOM 2893 N N . GLY B 1 47 ? -10.484 -21.781 -6.938 1 91.62 47 GLY B N 1
ATOM 2894 C CA . GLY B 1 47 ? -11.164 -22.828 -7.695 1 91.62 47 GLY B CA 1
ATOM 2895 C C . GLY B 1 47 ? -10.5 -24.188 -7.578 1 91.62 47 GLY B C 1
ATOM 2896 O O . GLY B 1 47 ? -9.672 -24.406 -6.695 1 91.62 47 GLY B O 1
ATOM 2897 N N . ARG B 1 48 ? -10.914 -25.062 -8.469 1 93.81 48 ARG B N 1
ATOM 2898 C CA . ARG B 1 48 ? -10.398 -26.438 -8.453 1 93.81 48 ARG B CA 1
ATOM 2899 C C . ARG B 1 48 ? -8.961 -26.484 -8.969 1 93.81 48 ARG B C 1
ATOM 2901 O O . ARG B 1 48 ? -8.578 -25.688 -9.828 1 93.81 48 ARG B O 1
ATOM 2908 N N . ILE B 1 49 ? -8.289 -27.422 -8.438 1 97.25 49 ILE B N 1
ATOM 2909 C CA . ILE B 1 49 ? -6.906 -27.625 -8.859 1 97.25 49 ILE B CA 1
ATOM 2910 C C . ILE B 1 49 ? -6.887 -28.328 -10.227 1 97.25 49 ILE B C 1
ATOM 2912 O O . ILE B 1 49 ? -7.5 -29.375 -10.398 1 97.25 49 ILE B O 1
ATOM 2916 N N . HIS B 1 50 ? -6.23 -27.672 -11.188 1 97.5 50 HIS B N 1
ATOM 2917 C CA . HIS B 1 50 ? -6.188 -28.219 -12.539 1 97.5 50 HIS B CA 1
ATOM 2918 C C . HIS B 1 50 ? -4.77 -28.625 -12.922 1 97.5 50 HIS B C 1
ATOM 2920 O O . HIS B 1 50 ? -3.854 -28.547 -12.102 1 97.5 50 HIS B O 1
ATOM 2926 N N . MET B 1 51 ? -4.578 -29.047 -14.156 1 97.38 51 MET B N 1
ATOM 2927 C CA . MET B 1 51 ? -3.32 -29.594 -14.633 1 97.38 51 MET B CA 1
ATOM 2928 C C . MET B 1 51 ? -2.209 -28.562 -14.586 1 97.38 51 MET B C 1
ATOM 2930 O O . MET B 1 51 ? -1.043 -28.891 -14.375 1 97.38 51 MET B O 1
ATOM 2934 N N . GLY B 1 52 ? -2.58 -27.281 -14.781 1 96.62 52 GLY B N 1
ATOM 2935 C CA . GLY B 1 52 ? -1.595 -26.234 -14.641 1 96.62 52 GLY B CA 1
ATOM 2936 C C . GLY B 1 52 ? -0.991 -26.156 -13.25 1 96.62 52 GLY B C 1
ATOM 2937 O O . GLY B 1 52 ? 0.225 -26.016 -13.102 1 96.62 52 GLY B O 1
ATOM 2938 N N . HIS B 1 53 ? -1.78 -26.25 -12.242 1 97.38 53 HIS B N 1
ATOM 2939 C CA . HIS B 1 53 ? -1.312 -26.312 -10.859 1 97.38 53 HIS B CA 1
ATOM 2940 C C . HIS B 1 53 ? -0.45 -27.547 -10.617 1 97.38 53 HIS B C 1
ATOM 2942 O O . HIS B 1 53 ? 0.567 -27.469 -9.922 1 97.38 53 HIS B O 1
ATOM 2948 N N . TYR B 1 54 ? -0.908 -28.609 -11.203 1 97.81 54 TYR B N 1
ATOM 2949 C CA . TYR B 1 54 ? -0.228 -29.875 -10.992 1 97.81 54 TYR B CA 1
ATOM 2950 C C . TYR B 1 54 ? 1.215 -29.812 -11.477 1 97.81 54 TYR B C 1
ATOM 2952 O O . TYR B 1 54 ? 2.111 -30.391 -10.852 1 97.81 54 TYR B O 1
ATOM 2960 N N . LEU B 1 55 ? 1.383 -29.156 -12.57 1 97.12 55 LEU B N 1
ATOM 2961 C CA . LEU B 1 55 ? 2.738 -28.984 -13.086 1 97.12 55 LEU B CA 1
ATOM 2962 C C . LEU B 1 55 ? 3.629 -28.297 -12.062 1 97.12 55 LEU B C 1
ATOM 2964 O O . LEU B 1 55 ? 4.781 -28.688 -11.867 1 97.12 55 LEU B O 1
ATOM 2968 N N . GLN B 1 56 ? 3.133 -27.328 -11.367 1 98 56 GLN B N 1
ATOM 2969 C CA . GLN B 1 56 ? 3.873 -26.609 -10.328 1 98 56 GLN B CA 1
ATOM 2970 C C . GLN B 1 56 ? 4.133 -27.516 -9.125 1 98 56 GLN B C 1
ATOM 2972 O O . GLN B 1 56 ? 5.23 -27.516 -8.562 1 98 56 GLN B O 1
ATOM 2977 N N . ILE B 1 57 ? 3.143 -28.266 -8.773 1 98.38 57 ILE B N 1
ATOM 2978 C CA . ILE B 1 57 ? 3.256 -29.141 -7.605 1 98.38 57 ILE B CA 1
ATOM 2979 C C . ILE B 1 57 ? 4.277 -30.234 -7.875 1 98.38 57 ILE B C 1
ATOM 2981 O O . ILE B 1 57 ? 5.031 -30.625 -6.98 1 98.38 57 ILE B O 1
ATOM 2985 N N . ARG B 1 58 ? 4.336 -30.781 -9.102 1 97.31 58 ARG B N 1
ATOM 2986 C CA . ARG B 1 58 ? 5.355 -31.766 -9.453 1 97.31 58 ARG B CA 1
ATOM 2987 C C . ARG B 1 58 ? 6.754 -31.203 -9.242 1 97.31 58 ARG B C 1
ATOM 2989 O O . ARG B 1 58 ? 7.652 -31.906 -8.789 1 97.31 58 ARG B O 1
ATOM 2996 N N . LYS B 1 59 ? 6.898 -29.906 -9.594 1 98.38 59 LYS B N 1
ATOM 2997 C CA . LYS B 1 59 ? 8.18 -29.25 -9.359 1 98.38 59 LYS B CA 1
ATOM 2998 C C . LYS B 1 59 ? 8.5 -29.188 -7.863 1 98.38 59 LYS B C 1
ATOM 3000 O O . LYS B 1 59 ? 9.633 -29.438 -7.453 1 98.38 59 LYS B O 1
ATOM 3005 N N . MET B 1 60 ? 7.531 -28.906 -7.055 1 98.69 60 MET B N 1
ATOM 3006 C CA . MET B 1 60 ? 7.723 -28.859 -5.609 1 98.69 60 MET B CA 1
ATOM 3007 C C . MET B 1 60 ? 8.109 -30.234 -5.074 1 98.69 60 MET B C 1
ATOM 3009 O O . MET B 1 60 ? 8.922 -30.344 -4.16 1 98.69 60 MET B O 1
ATOM 3013 N N . ILE B 1 61 ? 7.516 -31.281 -5.656 1 97.88 61 ILE B N 1
ATOM 3014 C CA . ILE B 1 61 ? 7.852 -32.656 -5.262 1 97.88 61 ILE B CA 1
ATOM 3015 C C . ILE B 1 61 ? 9.305 -32.938 -5.621 1 97.88 61 ILE B C 1
ATOM 3017 O O . ILE B 1 61 ? 10.031 -33.562 -4.844 1 97.88 61 ILE B O 1
ATOM 3021 N N . ASP B 1 62 ? 9.758 -32.5 -6.848 1 97.56 62 ASP B N 1
ATOM 3022 C CA . ASP B 1 62 ? 11.164 -32.656 -7.219 1 97.56 62 ASP B CA 1
ATOM 3023 C C . ASP B 1 62 ? 12.078 -32 -6.203 1 97.56 62 ASP B C 1
ATOM 3025 O O . ASP B 1 62 ? 13.102 -32.562 -5.812 1 97.56 62 ASP B O 1
ATOM 3029 N N . LEU B 1 63 ? 11.695 -30.812 -5.746 1 98.5 63 LEU B N 1
ATOM 3030 C CA . LEU B 1 63 ? 12.492 -30.078 -4.77 1 98.5 63 LEU B CA 1
ATOM 3031 C C . LEU B 1 63 ? 12.461 -30.766 -3.41 1 98.5 63 LEU B C 1
ATOM 3033 O O . LEU B 1 63 ? 13.469 -30.812 -2.705 1 98.5 63 LEU B O 1
ATOM 3037 N N . GLN B 1 64 ? 11.297 -31.297 -3.107 1 98 64 GLN B N 1
ATOM 3038 C CA . GLN B 1 64 ? 11.172 -32.062 -1.881 1 98 64 GLN B CA 1
ATOM 3039 C C . GLN B 1 64 ? 12.141 -33.25 -1.873 1 98 64 GLN B C 1
ATOM 3041 O O . GLN B 1 64 ? 12.836 -33.469 -0.883 1 98 64 GLN B O 1
ATOM 3046 N N . LYS B 1 65 ? 12.273 -33.969 -2.971 1 96.69 65 LYS B N 1
ATOM 3047 C CA . LYS B 1 65 ? 13.18 -35.094 -3.111 1 96.69 65 LYS B CA 1
ATOM 3048 C C . LYS B 1 65 ? 14.633 -34.656 -3.018 1 96.69 65 LYS B C 1
ATOM 3050 O O . LYS B 1 65 ? 15.5 -35.438 -2.598 1 96.69 65 LYS B O 1
ATOM 3055 N N . ALA B 1 66 ? 14.836 -33.406 -3.363 1 96.94 66 ALA B N 1
ATOM 3056 C CA . ALA B 1 66 ? 16.188 -32.875 -3.316 1 96.94 66 ALA B CA 1
ATOM 3057 C C . ALA B 1 66 ? 16.516 -32.344 -1.924 1 96.94 66 ALA B C 1
ATOM 3059 O O . ALA B 1 66 ? 17.562 -31.719 -1.716 1 96.94 66 ALA B O 1
ATOM 3060 N N . GLY B 1 67 ? 15.578 -32.438 -0.993 1 97.12 67 GLY B N 1
ATOM 3061 C CA . GLY B 1 67 ? 15.867 -32.125 0.401 1 97.12 67 GLY B CA 1
ATOM 3062 C C . GLY B 1 67 ? 15.32 -30.797 0.853 1 97.12 67 GLY B C 1
ATOM 3063 O O . GLY B 1 67 ? 15.578 -30.359 1.976 1 97.12 67 GLY B O 1
ATOM 3064 N N . PHE B 1 68 ? 14.555 -30.109 0.08 1 98.56 68 PHE B N 1
ATOM 3065 C CA . PHE B 1 68 ? 13.977 -28.828 0.472 1 98.56 68 PHE B CA 1
ATOM 3066 C C . PHE B 1 68 ? 12.789 -29.031 1.402 1 98.56 68 PHE B C 1
ATOM 3068 O O . PHE B 1 68 ? 11.984 -29.938 1.2 1 98.56 68 PHE B O 1
ATOM 3075 N N . LYS B 1 69 ? 12.727 -28.188 2.402 1 98.81 69 LYS B N 1
ATOM 3076 C CA . LYS B 1 69 ? 11.438 -28 3.064 1 98.81 69 LYS B CA 1
ATOM 3077 C C . LYS B 1 69 ? 10.469 -27.234 2.166 1 98.81 69 LYS B C 1
ATOM 3079 O O . LYS B 1 69 ? 10.797 -26.172 1.643 1 98.81 69 LYS B O 1
ATOM 3084 N N . ILE B 1 70 ? 9.266 -27.797 1.995 1 98.88 70 ILE B N 1
ATOM 3085 C CA . ILE B 1 70 ? 8.305 -27.203 1.064 1 98.88 70 ILE B CA 1
ATOM 3086 C C . ILE B 1 70 ? 7.293 -26.359 1.834 1 98.88 70 ILE B C 1
ATOM 3088 O O . ILE B 1 70 ? 6.723 -26.812 2.828 1 98.88 70 ILE B O 1
ATOM 3092 N N . VAL B 1 71 ? 7.117 -25.109 1.411 1 98.94 71 VAL B N 1
ATOM 3093 C CA . VAL B 1 71 ? 6.098 -24.219 1.966 1 98.94 71 VAL B CA 1
ATOM 3094 C C . VAL B 1 71 ? 5.094 -23.844 0.878 1 98.94 71 VAL B C 1
ATOM 3096 O O . VAL B 1 71 ? 5.477 -23.344 -0.181 1 98.94 71 VAL B O 1
ATOM 3099 N N . ILE B 1 72 ? 3.848 -24.156 1.102 1 98.94 72 ILE B N 1
ATOM 3100 C CA . ILE B 1 72 ? 2.754 -23.734 0.234 1 98.94 72 ILE B CA 1
ATOM 3101 C C . ILE B 1 72 ? 2.002 -22.578 0.883 1 98.94 72 ILE B C 1
ATOM 3103 O O . ILE B 1 72 ? 1.415 -22.734 1.956 1 98.94 72 ILE B O 1
ATOM 3107 N N . LEU B 1 73 ? 2.082 -21.438 0.242 1 98.88 73 LEU B N 1
ATOM 3108 C CA . LEU B 1 73 ? 1.265 -20.312 0.684 1 98.88 73 LEU B CA 1
ATOM 3109 C C . LEU B 1 73 ? -0.131 -20.391 0.072 1 98.88 73 LEU B C 1
ATOM 3111 O O . LEU B 1 73 ? -0.281 -20.328 -1.151 1 98.88 73 LEU B O 1
ATOM 3115 N N . LEU B 1 74 ? -1.066 -20.641 0.874 1 98.69 74 LEU B N 1
ATOM 3116 C CA . LEU B 1 74 ? -2.459 -20.438 0.488 1 98.69 74 LEU B CA 1
ATOM 3117 C C . LEU B 1 74 ? -2.875 -18.984 0.7 1 98.69 74 LEU B C 1
ATOM 3119 O O . LEU B 1 74 ? -3.17 -18.578 1.826 1 98.69 74 LEU B O 1
ATOM 3123 N N . ALA B 1 75 ? -2.914 -18.266 -0.373 1 98.12 75 ALA B N 1
ATOM 3124 C CA . ALA B 1 75 ? -3.062 -16.812 -0.337 1 98.12 75 ALA B CA 1
ATOM 3125 C C . ALA B 1 75 ? -4.52 -16.406 -0.13 1 98.12 75 ALA B C 1
ATOM 3127 O O . ALA B 1 75 ? -5.121 -15.758 -0.989 1 98.12 75 ALA B O 1
ATOM 3128 N N . ASP B 1 76 ? -5.035 -16.688 1.03 1 98.06 76 ASP B N 1
ATOM 3129 C CA . ASP B 1 76 ? -6.441 -16.469 1.36 1 98.06 76 ASP B CA 1
ATOM 3130 C C . ASP B 1 76 ? -6.762 -14.984 1.416 1 98.06 76 ASP B C 1
ATOM 3132 O O . ASP B 1 76 ? -7.812 -14.555 0.933 1 98.06 76 ASP B O 1
ATOM 3136 N N . LEU B 1 77 ? -5.883 -14.188 1.939 1 97.75 77 LEU B N 1
ATOM 3137 C CA . LEU B 1 77 ? -6.117 -12.75 2.004 1 97.75 77 LEU B CA 1
ATOM 3138 C C . LEU B 1 77 ? -6.215 -12.156 0.604 1 97.75 77 LEU B C 1
ATOM 3140 O O . LEU B 1 77 ? -7.105 -11.344 0.333 1 97.75 77 LEU B O 1
ATOM 3144 N N . HIS B 1 78 ? -5.297 -12.539 -0.224 1 96.88 78 HIS B N 1
ATOM 3145 C CA . HIS B 1 78 ? -5.332 -12.078 -1.607 1 96.88 78 HIS B CA 1
ATOM 3146 C C . HIS B 1 78 ? -6.641 -12.477 -2.287 1 96.88 78 HIS B C 1
ATOM 3148 O O . HIS B 1 78 ? -7.262 -11.656 -2.965 1 96.88 78 HIS B O 1
ATOM 3154 N N . ALA B 1 79 ? -7.035 -13.734 -2.119 1 96.06 79 ALA B N 1
ATOM 3155 C CA . ALA B 1 79 ? -8.289 -14.219 -2.697 1 96.06 79 ALA B CA 1
ATOM 3156 C C . ALA B 1 79 ? -9.477 -13.406 -2.186 1 96.06 79 ALA B C 1
ATOM 3158 O O . ALA B 1 79 ? -10.352 -13.023 -2.963 1 96.06 79 ALA B O 1
ATOM 3159 N N . TYR B 1 80 ? -9.492 -13.148 -0.868 1 96.5 80 TYR B N 1
ATOM 3160 C CA . TYR B 1 80 ? -10.555 -12.375 -0.235 1 96.5 80 TYR B CA 1
ATOM 3161 C C . TYR B 1 80 ? -10.617 -10.969 -0.817 1 96.5 80 TYR B C 1
ATOM 3163 O O . TYR B 1 80 ? -11.688 -10.508 -1.222 1 96.5 80 TYR B O 1
ATOM 3171 N N . LEU B 1 81 ? -9.461 -10.312 -0.974 1 94.12 81 LEU B N 1
ATOM 3172 C CA . LEU B 1 81 ? -9.383 -8.945 -1.477 1 94.12 81 LEU B CA 1
ATOM 3173 C C . LEU B 1 81 ? -9.766 -8.883 -2.951 1 94.12 81 LEU B C 1
ATOM 3175 O O . LEU B 1 81 ? -10.344 -7.895 -3.408 1 94.12 81 LEU B O 1
ATOM 3179 N N . ASN B 1 82 ? -9.516 -9.938 -3.674 1 92.06 82 ASN B N 1
ATOM 3180 C CA . ASN B 1 82 ? -9.875 -10.031 -5.082 1 92.06 82 ASN B CA 1
ATOM 3181 C C . ASN B 1 82 ? -11.328 -10.477 -5.266 1 92.06 82 ASN B C 1
ATOM 3183 O O . ASN B 1 82 ? -11.727 -10.867 -6.363 1 92.06 82 ASN B O 1
ATOM 3187 N N . GLN B 1 83 ? -12.055 -10.555 -4.18 1 91.56 83 GLN B N 1
ATOM 3188 C CA . GLN B 1 83 ? -13.492 -10.797 -4.164 1 91.56 83 GLN B CA 1
ATOM 3189 C C . GLN B 1 83 ? -13.828 -12.18 -4.719 1 91.56 83 GLN B C 1
ATOM 3191 O O . GLN B 1 83 ? -14.797 -12.328 -5.473 1 91.56 83 GLN B O 1
ATOM 3196 N N . LYS B 1 84 ? -13.023 -13.156 -4.371 1 92.25 84 LYS B N 1
ATOM 3197 C CA . LYS B 1 84 ? -13.289 -14.531 -4.777 1 92.25 84 LYS B CA 1
ATOM 3198 C C . LYS B 1 84 ? -14.258 -15.211 -3.811 1 92.25 84 LYS B C 1
ATOM 3200 O O . LYS B 1 84 ? -14.703 -16.328 -4.059 1 92.25 84 LYS B O 1
ATOM 3205 N N . GLY B 1 85 ? -14.609 -14.578 -2.734 1 93.62 85 GLY B N 1
ATOM 3206 C CA . GLY B 1 85 ? -15.508 -15.078 -1.704 1 93.62 85 GLY B CA 1
ATOM 3207 C C . GLY B 1 85 ? -15.234 -14.484 -0.335 1 93.62 85 GLY B C 1
ATOM 3208 O O . GLY B 1 85 ? -14.312 -13.688 -0.172 1 93.62 85 GLY B O 1
ATOM 3209 N N . THR B 1 86 ? -16.078 -14.852 0.626 1 96.12 86 THR B N 1
ATOM 3210 C CA . THR B 1 86 ? -15.805 -14.469 2.008 1 96.12 86 THR B CA 1
ATOM 3211 C C . THR B 1 86 ? -14.547 -15.164 2.52 1 96.12 86 THR B C 1
ATOM 3213 O O . THR B 1 86 ? -14.062 -16.125 1.903 1 96.12 86 THR B O 1
ATOM 3216 N N . MET B 1 87 ? -14.016 -14.711 3.596 1 95.88 87 MET B N 1
ATOM 3217 C CA . MET B 1 87 ? -12.836 -15.328 4.18 1 95.88 87 MET B CA 1
ATOM 3218 C C . MET B 1 87 ? -13.094 -16.797 4.496 1 95.88 87 MET B C 1
ATOM 3220 O O . MET B 1 87 ? -12.227 -17.656 4.27 1 95.88 87 MET B O 1
ATOM 3224 N N . ASP B 1 88 ? -14.281 -17.078 4.941 1 96.75 88 ASP B N 1
ATOM 3225 C CA . ASP B 1 88 ? -14.641 -18.469 5.273 1 96.75 88 ASP B CA 1
ATOM 3226 C C . ASP B 1 88 ? -14.688 -19.328 4.02 1 96.75 88 ASP B C 1
ATOM 3228 O O . ASP B 1 88 ? -14.203 -20.469 4.027 1 96.75 88 ASP B O 1
ATOM 3232 N N . GLU B 1 89 ? -15.266 -18.812 2.975 1 97.12 89 GLU B N 1
ATOM 3233 C CA . GLU B 1 89 ? -15.352 -19.547 1.713 1 97.12 89 GLU B CA 1
ATOM 3234 C C . GLU B 1 89 ? -13.961 -19.797 1.127 1 97.12 89 GLU B C 1
ATOM 3236 O O . GLU B 1 89 ? -13.68 -20.891 0.649 1 97.12 89 GLU B O 1
ATOM 3241 N N . VAL B 1 90 ? -13.141 -18.797 1.208 1 97.31 90 VAL B N 1
ATOM 3242 C CA . VAL B 1 90 ? -11.781 -18.891 0.681 1 97.31 90 VAL B CA 1
ATOM 3243 C C . VAL B 1 90 ? -10.984 -19.922 1.482 1 97.31 90 VAL B C 1
ATOM 3245 O O . VAL B 1 90 ? -10.227 -20.703 0.913 1 97.31 90 VAL B O 1
ATOM 3248 N N . ARG B 1 91 ? -11.156 -19.938 2.75 1 97.06 91 ARG B N 1
ATOM 3249 C CA . ARG B 1 91 ? -10.453 -20.891 3.611 1 97.06 91 ARG B CA 1
ATOM 3250 C C . ARG B 1 91 ? -10.906 -22.328 3.324 1 97.06 91 ARG B C 1
ATOM 3252 O O . ARG B 1 91 ? -10.086 -23.25 3.314 1 97.06 91 ARG B O 1
ATOM 3259 N N . ALA B 1 92 ? -12.195 -22.453 3.127 1 97.44 92 ALA B N 1
ATOM 3260 C CA . ALA B 1 92 ? -12.719 -23.766 2.781 1 97.44 92 ALA B CA 1
ATOM 3261 C C . ALA B 1 92 ? -12.102 -24.281 1.48 1 97.44 92 ALA B C 1
ATOM 3263 O O . ALA B 1 92 ? -11.719 -25.438 1.385 1 97.44 92 ALA B O 1
ATOM 3264 N N . LEU B 1 93 ? -12.023 -23.438 0.551 1 96.75 93 LEU B N 1
ATOM 3265 C CA . LEU B 1 93 ? -11.406 -23.797 -0.721 1 96.75 93 LEU B CA 1
ATOM 3266 C C . LEU B 1 93 ? -9.93 -24.094 -0.537 1 96.75 93 LEU B C 1
ATOM 3268 O O . LEU B 1 93 ? -9.398 -25.016 -1.159 1 96.75 93 LEU B O 1
ATOM 3272 N N . GLY B 1 94 ? -9.281 -23.297 0.3 1 97.88 94 GLY B N 1
ATOM 3273 C CA . GLY B 1 94 ? -7.883 -23.562 0.621 1 97.88 94 GLY B CA 1
ATOM 3274 C C . GLY B 1 94 ? -7.664 -24.953 1.205 1 97.88 94 GLY B C 1
ATOM 3275 O O . GLY B 1 94 ? -6.707 -25.641 0.84 1 97.88 94 GLY B O 1
ATOM 3276 N N . GLU B 1 95 ? -8.555 -25.344 2.064 1 97.88 95 GLU B N 1
ATOM 3277 C CA . GLU B 1 95 ? -8.461 -26.672 2.668 1 97.88 95 GLU B CA 1
ATOM 3278 C C . GLU B 1 95 ? -8.656 -27.766 1.623 1 97.88 95 GLU B C 1
ATOM 3280 O O . GLU B 1 95 ? -7.977 -28.797 1.66 1 97.88 95 GLU B O 1
ATOM 3285 N N . GLU B 1 96 ? -9.555 -27.516 0.741 1 96.75 96 GLU B N 1
ATOM 3286 C CA . GLU B 1 96 ? -9.75 -28.469 -0.355 1 96.75 96 GLU B CA 1
ATOM 3287 C C . GLU B 1 96 ? -8.5 -28.562 -1.223 1 96.75 96 GLU B C 1
ATOM 3289 O O . GLU B 1 96 ? -8.086 -29.672 -1.602 1 96.75 96 GLU B O 1
ATOM 3294 N N . ASN B 1 97 ? -7.922 -27.422 -1.542 1 97.69 97 ASN B N 1
ATOM 3295 C CA . ASN B 1 97 ? -6.688 -27.406 -2.316 1 97.69 97 ASN B CA 1
ATOM 3296 C C . ASN B 1 97 ? -5.578 -28.188 -1.611 1 97.69 97 ASN B C 1
ATOM 3298 O O . ASN B 1 97 ? -4.867 -28.969 -2.24 1 97.69 97 ASN B O 1
ATOM 3302 N N . ARG B 1 98 ? -5.457 -27.969 -0.322 1 98.06 98 ARG B N 1
ATOM 3303 C CA . ARG B 1 98 ? -4.461 -28.672 0.487 1 98.06 98 ARG B CA 1
ATOM 3304 C C . ARG B 1 98 ? -4.617 -30.172 0.364 1 98.06 98 ARG B C 1
ATOM 3306 O O . ARG B 1 98 ? -3.635 -30.891 0.143 1 98.06 98 ARG B O 1
ATOM 3313 N N . LYS B 1 99 ? -5.84 -30.641 0.465 1 97.56 99 LYS B N 1
ATOM 3314 C CA . LYS B 1 99 ? -6.102 -32.062 0.367 1 97.56 99 LYS B CA 1
ATOM 3315 C C . LYS B 1 99 ? -5.676 -32.625 -0.992 1 97.56 99 LYS B C 1
ATOM 3317 O O . LYS B 1 99 ? -5.105 -33.719 -1.077 1 97.56 99 LYS B O 1
ATOM 3322 N N . VAL B 1 100 ? -5.934 -31.891 -2.002 1 97.81 100 VAL B N 1
ATOM 3323 C CA . VAL B 1 100 ? -5.578 -32.312 -3.355 1 97.81 100 VAL B CA 1
ATOM 3324 C C . VAL B 1 100 ? -4.059 -32.375 -3.498 1 97.81 100 VAL B C 1
ATOM 3326 O O . VAL B 1 100 ? -3.518 -33.312 -4.059 1 97.81 100 VAL B O 1
ATOM 3329 N N . PHE B 1 101 ? -3.357 -31.312 -2.965 1 98.38 101 PHE B N 1
ATOM 3330 C CA . PHE B 1 101 ? -1.899 -31.297 -3.018 1 98.38 101 PHE B CA 1
ATOM 3331 C C . PHE B 1 101 ? -1.321 -32.5 -2.287 1 98.38 101 PHE B C 1
ATOM 3333 O O . PHE B 1 101 ? -0.387 -33.156 -2.775 1 98.38 101 PHE B O 1
ATOM 3340 N N . GLU B 1 102 ? -1.914 -32.812 -1.169 1 97.81 102 GLU B N 1
ATOM 3341 C CA . GLU B 1 102 ? -1.461 -33.969 -0.4 1 97.81 102 GLU B CA 1
ATOM 3342 C C . GLU B 1 102 ? -1.741 -35.281 -1.146 1 97.81 102 GLU B C 1
ATOM 3344 O O . GLU B 1 102 ? -0.929 -36.219 -1.112 1 97.81 102 GLU B O 1
ATOM 3349 N N . ALA B 1 103 ? -2.852 -35.312 -1.839 1 97.5 103 ALA B N 1
ATOM 3350 C CA . ALA B 1 103 ? -3.199 -36.5 -2.631 1 97.5 103 ALA B CA 1
ATOM 3351 C C . ALA B 1 103 ? -2.213 -36.688 -3.775 1 97.5 103 ALA B C 1
ATOM 3353 O O . ALA B 1 103 ? -2.049 -37.812 -4.273 1 97.5 103 ALA B O 1
ATOM 3354 N N . MET B 1 104 ? -1.559 -35.656 -4.195 1 97.38 104 MET B N 1
ATOM 3355 C CA . MET B 1 104 ? -0.564 -35.719 -5.262 1 97.38 104 MET B CA 1
ATOM 3356 C C . MET B 1 104 ? 0.761 -36.25 -4.742 1 97.38 104 MET B C 1
ATOM 3358 O O . MET B 1 104 ? 1.683 -36.5 -5.52 1 97.38 104 MET B O 1
ATOM 3362 N N . GLY B 1 105 ? 0.868 -36.344 -3.426 1 96.19 105 GLY B N 1
ATOM 3363 C CA . GLY B 1 105 ? 2.078 -36.875 -2.822 1 96.19 105 GLY B CA 1
ATOM 3364 C C . GLY B 1 105 ? 2.967 -35.812 -2.221 1 96.19 105 GLY B C 1
ATOM 3365 O O . GLY B 1 105 ? 4.105 -36.094 -1.839 1 96.19 105 GLY B O 1
ATOM 3366 N N . LEU B 1 106 ? 2.434 -34.625 -2.074 1 98.12 106 LEU B N 1
ATOM 3367 C CA . LEU B 1 106 ? 3.215 -33.531 -1.538 1 98.12 106 LEU B CA 1
ATOM 3368 C C . LEU B 1 106 ? 3.146 -33.5 -0.015 1 98.12 106 LEU B C 1
ATOM 3370 O O . LEU B 1 106 ? 2.064 -33.625 0.565 1 98.12 106 LEU B O 1
ATOM 3374 N N . VAL B 1 107 ? 4.289 -33.438 0.572 1 98.12 107 VAL B N 1
ATOM 3375 C CA . VAL B 1 107 ? 4.406 -33.156 1.996 1 98.12 107 VAL B CA 1
ATOM 3376 C C . VAL B 1 107 ? 4.941 -31.719 2.188 1 98.12 107 VAL B C 1
ATOM 3378 O O . VAL B 1 107 ? 6.094 -31.438 1.856 1 98.12 107 VAL B O 1
ATOM 3381 N N . ALA B 1 108 ? 4.066 -30.844 2.754 1 98.69 108 ALA B N 1
ATOM 3382 C CA . ALA B 1 108 ? 4.445 -29.438 2.812 1 98.69 108 ALA B CA 1
ATOM 3383 C C . ALA B 1 108 ? 3.91 -28.781 4.082 1 98.69 108 ALA B C 1
ATOM 3385 O O . ALA B 1 108 ? 3.025 -29.328 4.746 1 98.69 108 ALA B O 1
ATOM 3386 N N . ASP B 1 109 ? 4.539 -27.688 4.504 1 98.69 109 ASP B N 1
ATOM 3387 C CA . ASP B 1 109 ? 3.934 -26.734 5.438 1 98.69 109 ASP B CA 1
ATOM 3388 C C . ASP B 1 109 ? 2.984 -25.781 4.715 1 98.69 109 ASP B C 1
ATOM 3390 O O . ASP B 1 109 ? 3.408 -25.016 3.848 1 98.69 109 ASP B O 1
ATOM 3394 N N . TYR B 1 110 ? 1.753 -25.922 5.055 1 98.75 110 TYR B N 1
ATOM 3395 C CA . TYR B 1 110 ? 0.755 -25.031 4.477 1 98.75 110 TYR B CA 1
ATOM 3396 C C . TYR B 1 110 ? 0.539 -23.812 5.359 1 98.75 110 TYR B C 1
ATOM 3398 O O . TYR B 1 110 ? 0.302 -23.938 6.562 1 98.75 110 TYR B O 1
ATOM 3406 N N . VAL B 1 111 ? 0.678 -22.625 4.746 1 98.69 111 VAL B N 1
ATOM 3407 C CA . VAL B 1 111 ? 0.542 -21.375 5.48 1 98.69 111 VAL B CA 1
ATOM 3408 C C . VAL B 1 111 ? -0.506 -20.484 4.805 1 98.69 111 VAL B C 1
ATOM 3410 O O . VAL B 1 111 ? -0.477 -20.297 3.586 1 98.69 111 VAL B O 1
ATOM 3413 N N . TYR B 1 112 ? -1.44 -20.016 5.605 1 98.62 112 TYR B N 1
ATOM 3414 C CA . TYR B 1 112 ? -2.398 -19.062 5.078 1 98.62 112 TYR B CA 1
ATOM 3415 C C . TYR B 1 112 ? -1.843 -17.641 5.16 1 98.62 112 TYR B C 1
ATOM 3417 O O . TYR B 1 112 ? -1.206 -17.266 6.148 1 98.62 112 TYR B O 1
ATOM 3425 N N . GLY B 1 113 ? -2.088 -16.844 4.094 1 98.44 113 GLY B N 1
ATOM 3426 C CA . GLY B 1 113 ? -1.62 -15.461 4.082 1 98.44 113 GLY B CA 1
ATOM 3427 C C . GLY B 1 113 ? -2.1 -14.656 5.277 1 98.44 113 GLY B C 1
ATOM 3428 O O . GLY B 1 113 ? -1.325 -13.914 5.879 1 98.44 113 GLY B O 1
ATOM 3429 N N . SER B 1 114 ? -3.311 -14.852 5.703 1 97.75 114 SER B N 1
ATOM 3430 C CA . SER B 1 114 ? -3.93 -14.094 6.785 1 97.75 114 SER B CA 1
ATOM 3431 C C . SER B 1 114 ? -3.234 -14.359 8.117 1 97.75 114 SER B C 1
ATOM 3433 O O . SER B 1 114 ? -3.416 -13.609 9.078 1 97.75 114 SER B O 1
ATOM 3435 N N . GLU B 1 115 ? -2.477 -15.438 8.188 1 97.75 115 GLU B N 1
ATOM 3436 C CA . GLU B 1 115 ? -1.804 -15.797 9.43 1 97.75 115 GLU B CA 1
ATOM 3437 C C . GLU B 1 115 ? -0.629 -14.867 9.719 1 97.75 115 GLU B C 1
ATOM 3439 O O . GLU B 1 115 ? -0.176 -14.766 10.859 1 97.75 115 GLU B O 1
ATOM 3444 N N . PHE B 1 116 ? -0.105 -14.211 8.688 1 98.5 116 PHE B N 1
ATOM 3445 C CA . PHE B 1 116 ? 1.078 -13.406 8.977 1 98.5 116 PHE B CA 1
ATOM 3446 C C . PHE B 1 116 ? 1.043 -12.102 8.195 1 98.5 116 PHE B C 1
ATOM 3448 O O . PHE B 1 116 ? 1.755 -11.156 8.531 1 98.5 116 PHE B O 1
ATOM 3455 N N . GLN B 1 117 ? 0.203 -11.938 7.141 1 98.62 117 GLN B N 1
ATOM 3456 C CA . GLN B 1 117 ? 0.242 -10.805 6.223 1 98.62 117 GLN B CA 1
ATOM 3457 C C . GLN B 1 117 ? -0.433 -9.578 6.828 1 98.62 117 GLN B C 1
ATOM 3459 O O . GLN B 1 117 ? -0.377 -8.492 6.262 1 98.62 117 GLN B O 1
ATOM 3464 N N . LEU B 1 118 ? -1.059 -9.719 7.992 1 98.25 118 LEU B N 1
ATOM 3465 C CA . LEU B 1 118 ? -1.717 -8.602 8.656 1 98.25 118 LEU B CA 1
ATOM 3466 C C . LEU B 1 118 ? -0.991 -8.234 9.945 1 98.25 118 LEU B C 1
ATOM 3468 O O . LEU B 1 118 ? -1.397 -7.305 10.648 1 98.25 118 LEU B O 1
ATOM 3472 N N . LYS B 1 119 ? 0.073 -8.938 10.25 1 98.25 119 LYS B N 1
ATOM 3473 C CA . LYS B 1 119 ? 0.843 -8.648 11.453 1 98.25 119 LYS B CA 1
ATOM 3474 C C . LYS B 1 119 ? 1.605 -7.332 11.32 1 98.25 119 LYS B C 1
ATOM 3476 O O . LYS B 1 119 ? 1.916 -6.902 10.203 1 98.25 119 LYS B O 1
ATOM 3481 N N . ASP B 1 120 ? 1.977 -6.727 12.438 1 97.75 120 ASP B N 1
ATOM 3482 C CA . ASP B 1 120 ? 2.643 -5.43 12.469 1 97.75 120 ASP B CA 1
ATOM 3483 C C . ASP B 1 120 ? 3.928 -5.449 11.641 1 97.75 120 ASP B C 1
ATOM 3485 O O . ASP B 1 120 ? 4.133 -4.586 10.789 1 97.75 120 ASP B O 1
ATOM 3489 N N . GLU B 1 121 ? 4.711 -6.457 11.898 1 97.25 121 GLU B N 1
ATOM 3490 C CA . GLU B 1 121 ? 6.012 -6.52 11.234 1 97.25 121 GLU B CA 1
ATOM 3491 C C . GLU B 1 121 ? 5.852 -6.637 9.719 1 97.25 121 GLU B C 1
ATOM 3493 O O . GLU B 1 121 ? 6.602 -6.016 8.961 1 97.25 121 GLU B O 1
ATOM 3498 N N . TYR B 1 122 ? 4.898 -7.438 9.281 1 98.62 122 TYR B N 1
ATOM 3499 C CA . TYR B 1 122 ? 4.641 -7.594 7.852 1 98.62 122 TYR B CA 1
ATOM 3500 C C . TYR B 1 122 ? 4.199 -6.277 7.23 1 98.62 122 TYR B C 1
ATOM 3502 O O . TYR B 1 122 ? 4.727 -5.863 6.195 1 98.62 122 TYR B O 1
ATOM 3510 N N . THR B 1 123 ? 3.268 -5.594 7.906 1 98.5 123 THR B N 1
ATOM 3511 C CA . THR B 1 123 ? 2.719 -4.344 7.398 1 98.5 123 THR B CA 1
ATOM 3512 C C . THR B 1 123 ? 3.801 -3.271 7.312 1 98.5 123 THR B C 1
ATOM 3514 O O . THR B 1 123 ? 3.914 -2.576 6.301 1 98.5 123 THR B O 1
ATOM 3517 N N . ILE B 1 124 ? 4.625 -3.135 8.258 1 97.81 124 ILE B N 1
ATOM 3518 C CA . ILE B 1 124 ? 5.719 -2.17 8.273 1 97.81 124 ILE B CA 1
ATOM 3519 C C . ILE B 1 124 ? 6.672 -2.453 7.113 1 97.81 124 ILE B C 1
ATOM 3521 O O . ILE B 1 124 ? 7.102 -1.529 6.418 1 97.81 124 ILE B O 1
ATOM 3525 N N . ASP B 1 125 ? 6.938 -3.736 6.855 1 97.5 125 ASP B N 1
ATOM 3526 C CA . ASP B 1 125 ? 7.84 -4.109 5.77 1 97.5 125 ASP B CA 1
ATOM 3527 C C . ASP B 1 125 ? 7.234 -3.773 4.41 1 97.5 125 ASP B C 1
ATOM 3529 O O . ASP B 1 125 ? 7.953 -3.404 3.479 1 97.5 125 ASP B O 1
ATOM 3533 N N . VAL B 1 126 ? 5.918 -3.957 4.258 1 98.38 126 VAL B N 1
ATOM 3534 C CA . VAL B 1 126 ? 5.266 -3.547 3.02 1 98.38 126 VAL B CA 1
ATOM 3535 C C . VAL B 1 126 ? 5.496 -2.057 2.781 1 98.38 126 VAL B C 1
ATOM 3537 O O . VAL B 1 126 ? 5.84 -1.646 1.669 1 98.38 126 VAL B O 1
ATOM 3540 N N . TYR B 1 127 ? 5.352 -1.272 3.846 1 98.19 127 TYR B N 1
ATOM 3541 C CA . TYR B 1 127 ? 5.531 0.169 3.711 1 98.19 127 TYR B CA 1
ATOM 3542 C C . TYR B 1 127 ? 6.984 0.514 3.41 1 98.19 127 TYR B C 1
ATOM 3544 O O . TYR B 1 127 ? 7.266 1.41 2.611 1 98.19 127 TYR B O 1
ATOM 3552 N N . LYS B 1 128 ? 7.902 -0.179 4.039 1 97.19 128 LYS B N 1
ATOM 3553 C CA . LYS B 1 128 ? 9.312 0.043 3.738 1 97.19 128 LYS B CA 1
ATOM 3554 C C . LYS B 1 128 ? 9.625 -0.282 2.279 1 97.19 128 LYS B C 1
ATOM 3556 O O . LYS B 1 128 ? 10.359 0.454 1.615 1 97.19 128 LYS B O 1
ATOM 3561 N N . LEU B 1 129 ? 9.039 -1.358 1.796 1 97.94 129 LEU B N 1
ATOM 3562 C CA . LEU B 1 129 ? 9.195 -1.716 0.391 1 97.94 129 LEU B CA 1
ATOM 3563 C C . LEU B 1 129 ? 8.602 -0.646 -0.515 1 97.94 129 LEU B C 1
ATOM 3565 O O . LEU B 1 129 ? 9.172 -0.314 -1.555 1 97.94 129 LEU B O 1
ATOM 3569 N N . ALA B 1 130 ? 7.473 -0.128 -0.115 1 97.5 130 ALA B N 1
ATOM 3570 C CA . ALA B 1 130 ? 6.805 0.913 -0.893 1 97.5 130 ALA B CA 1
ATOM 3571 C C . ALA B 1 130 ? 7.652 2.18 -0.956 1 97.5 130 ALA B C 1
ATOM 3573 O O . ALA B 1 130 ? 7.629 2.902 -1.955 1 97.5 130 ALA B O 1
ATOM 3574 N N . LEU B 1 131 ? 8.422 2.457 0.066 1 95.81 131 LEU B N 1
ATOM 3575 C CA . LEU B 1 131 ? 9.297 3.623 0.137 1 95.81 131 LEU B CA 1
ATOM 3576 C C . LEU B 1 131 ? 10.531 3.434 -0.74 1 95.81 131 LEU B C 1
ATOM 3578 O O . LEU B 1 131 ? 11.141 4.41 -1.18 1 95.81 131 LEU B O 1
ATOM 3582 N N . SER B 1 132 ? 10.844 2.184 -1.045 1 94.81 132 SER B N 1
ATOM 3583 C CA . SER B 1 132 ? 12.109 1.897 -1.711 1 94.81 132 SER B CA 1
ATOM 3584 C C . SER B 1 132 ? 11.898 1.531 -3.176 1 94.81 132 SER B C 1
ATOM 3586 O O . SER B 1 132 ? 12.852 1.449 -3.949 1 94.81 132 SER B O 1
ATOM 3588 N N . THR B 1 133 ? 10.641 1.325 -3.578 1 96.44 133 THR B N 1
ATOM 3589 C CA . THR B 1 133 ? 10.344 0.866 -4.93 1 96.44 133 THR B CA 1
ATOM 3590 C C . THR B 1 133 ? 9.594 1.941 -5.715 1 96.44 133 THR B C 1
ATOM 3592 O O . THR B 1 133 ? 8.625 2.516 -5.219 1 96.44 133 THR B O 1
ATOM 3595 N N . THR B 1 134 ? 10.047 2.229 -6.922 1 95.12 134 THR B N 1
ATOM 3596 C CA . THR B 1 134 ? 9.367 3.223 -7.746 1 95.12 134 THR B CA 1
ATOM 3597 C C . THR B 1 134 ? 8.07 2.656 -8.312 1 95.12 134 THR B C 1
ATOM 3599 O O . THR B 1 134 ? 7.914 1.438 -8.438 1 95.12 134 THR B O 1
ATOM 3602 N N . LEU B 1 135 ? 7.152 3.543 -8.672 1 94.25 135 LEU B N 1
ATOM 3603 C CA . LEU B 1 135 ? 5.906 3.15 -9.328 1 94.25 135 LEU B CA 1
ATOM 3604 C C . LEU B 1 135 ? 6.188 2.412 -10.633 1 94.25 135 LEU B C 1
ATOM 3606 O O . LEU B 1 135 ? 5.586 1.369 -10.898 1 94.25 135 LEU B O 1
ATOM 3610 N N . ASN B 1 136 ? 7.113 2.928 -11.312 1 92.5 136 ASN B N 1
ATOM 3611 C CA . ASN B 1 136 ? 7.445 2.332 -12.602 1 92.5 136 ASN B CA 1
ATOM 3612 C C . ASN B 1 136 ? 7.945 0.899 -12.445 1 92.5 136 ASN B C 1
ATOM 3614 O O . ASN B 1 136 ? 7.512 0.003 -13.172 1 92.5 136 ASN B O 1
ATOM 3618 N N . ARG B 1 137 ? 8.773 0.709 -11.523 1 93.56 137 ARG B N 1
ATOM 3619 C CA . ARG B 1 137 ? 9.352 -0.612 -11.312 1 93.56 137 ARG B CA 1
ATOM 3620 C C . ARG B 1 137 ? 8.297 -1.606 -10.836 1 93.56 137 ARG B C 1
ATOM 3622 O O . ARG B 1 137 ? 8.258 -2.746 -11.305 1 93.56 137 ARG B O 1
ATOM 3629 N N . ALA B 1 138 ? 7.461 -1.154 -9.922 1 95.12 138 ALA B N 1
ATOM 3630 C CA . ALA B 1 138 ? 6.387 -2.016 -9.43 1 95.12 138 ALA B CA 1
ATOM 3631 C C . ALA B 1 138 ? 5.402 -2.354 -10.547 1 95.12 138 ALA B C 1
ATOM 3633 O O . ALA B 1 138 ? 5.008 -3.512 -10.703 1 95.12 138 ALA B O 1
ATOM 3634 N N . ARG B 1 139 ? 5.098 -1.418 -11.352 1 91.38 139 ARG B N 1
ATOM 3635 C CA . ARG B 1 139 ? 4.137 -1.606 -12.43 1 91.38 139 ARG B CA 1
ATOM 3636 C C . ARG B 1 139 ? 4.672 -2.58 -13.477 1 91.38 139 ARG B C 1
ATOM 3638 O O . ARG B 1 139 ? 3.926 -3.416 -13.992 1 91.38 139 ARG B O 1
ATOM 3645 N N . ARG B 1 140 ? 5.848 -2.51 -13.734 1 91.69 140 ARG B N 1
ATOM 3646 C CA . ARG B 1 140 ? 6.465 -3.361 -14.75 1 91.69 140 ARG B CA 1
ATOM 3647 C C . ARG B 1 140 ? 6.543 -4.809 -14.273 1 91.69 140 ARG B C 1
ATOM 3649 O O . ARG B 1 140 ? 6.742 -5.723 -15.078 1 91.69 140 ARG B O 1
ATOM 3656 N N . SER B 1 141 ? 6.438 -4.965 -13.008 1 91.31 141 SER B N 1
ATOM 3657 C CA . SER B 1 141 ? 6.551 -6.312 -12.469 1 91.31 141 SER B CA 1
ATOM 3658 C C . SER B 1 141 ? 5.23 -7.066 -12.586 1 91.31 141 SER B C 1
ATOM 3660 O O . SER B 1 141 ? 5.188 -8.289 -12.414 1 91.31 141 SER B O 1
ATOM 3662 N N . MET B 1 142 ? 4.172 -6.32 -12.805 1 80.19 142 MET B N 1
ATOM 3663 C CA . MET B 1 142 ? 2.873 -6.969 -12.969 1 80.19 142 MET B CA 1
ATOM 3664 C C . MET B 1 142 ? 2.695 -7.473 -14.398 1 80.19 142 MET B C 1
ATOM 3666 O O . MET B 1 142 ? 3.379 -7.012 -15.312 1 80.19 142 MET B O 1
ATOM 3670 N N . GLU B 1 143 ? 1.901 -8.547 -14.383 1 63.88 143 GLU B N 1
ATOM 3671 C CA . GLU B 1 143 ? 1.664 -9.195 -15.672 1 63.88 143 GLU B CA 1
ATOM 3672 C C . GLU B 1 143 ? 1.009 -8.234 -16.656 1 63.88 143 GLU B C 1
ATOM 3674 O O . GLU B 1 143 ? 0.395 -7.246 -16.266 1 63.88 143 GLU B O 1
ATOM 3679 N N . VAL B 1 144 ? 1.266 -8.484 -17.891 1 51.47 144 VAL B N 1
ATOM 3680 C CA . VAL B 1 144 ? 0.954 -7.707 -19.094 1 51.47 144 VAL B CA 1
ATOM 3681 C C . VAL B 1 144 ? -0.495 -7.227 -19.031 1 51.47 144 VAL B C 1
ATOM 3683 O O . VAL B 1 144 ? -0.786 -6.066 -19.344 1 51.47 144 VAL B O 1
ATOM 3686 N N . ILE B 1 145 ? -1.392 -8.039 -18.609 1 43.88 145 ILE B N 1
ATOM 3687 C CA . ILE B 1 145 ? -2.795 -7.656 -18.688 1 43.88 145 ILE B CA 1
ATOM 3688 C C . ILE B 1 145 ? -3.076 -6.535 -17.688 1 43.88 145 ILE B C 1
ATOM 3690 O O . ILE B 1 145 ? -3.811 -5.594 -17.984 1 43.88 145 ILE B O 1
ATOM 3694 N N . ALA B 1 146 ? -2.578 -6.668 -16.594 1 47.22 146 ALA B N 1
ATOM 3695 C CA . ALA B 1 146 ? -2.752 -5.613 -15.602 1 47.22 146 ALA B CA 1
ATOM 3696 C C . ALA B 1 146 ? -2.117 -4.309 -16.062 1 47.22 146 ALA B C 1
ATOM 3698 O O . ALA B 1 146 ? -2.635 -3.225 -15.789 1 47.22 146 ALA B O 1
ATOM 3699 N N . ARG B 1 147 ? -1.188 -4.457 -16.984 1 47.59 147 ARG B N 1
ATOM 3700 C CA . ARG B 1 147 ? -0.437 -3.312 -17.484 1 47.59 147 ARG B CA 1
ATOM 3701 C C . ARG B 1 147 ? -1.23 -2.57 -18.562 1 47.59 147 ARG B C 1
ATOM 3703 O O . ARG B 1 147 ? -1.006 -1.38 -18.797 1 47.59 147 ARG B O 1
ATOM 3710 N N . GLU B 1 148 ? -2.209 -3.371 -19.078 1 55.06 148 GLU B N 1
ATOM 3711 C CA . GLU B 1 148 ? -2.951 -2.771 -20.172 1 55.06 148 GLU B CA 1
ATOM 3712 C C . GLU B 1 148 ? -4.137 -1.957 -19.672 1 55.06 148 GLU B C 1
ATOM 3714 O O . GLU B 1 148 ? -4.836 -1.311 -20.453 1 55.06 148 GLU B O 1
ATOM 3719 N N . ASP B 1 149 ? -4.203 -2.041 -18.359 1 65.56 149 ASP B N 1
ATOM 3720 C CA . ASP B 1 149 ? -5.293 -1.236 -17.812 1 65.56 149 ASP B CA 1
ATOM 3721 C C . ASP B 1 149 ? -5.004 0.255 -17.953 1 65.56 149 ASP B C 1
ATOM 3723 O O . ASP B 1 149 ? -3.941 0.732 -17.547 1 65.56 149 ASP B O 1
ATOM 3727 N N . GLU B 1 150 ? -5.82 0.92 -18.641 1 76.19 150 GLU B N 1
ATOM 3728 C CA . GLU B 1 150 ? -5.676 2.355 -18.859 1 76.19 150 GLU B CA 1
ATOM 3729 C C . GLU B 1 150 ? -5.75 3.129 -17.547 1 76.19 150 GLU B C 1
ATOM 3731 O O . GLU B 1 150 ? -5.172 4.211 -17.422 1 76.19 150 GLU B O 1
ATOM 3736 N N . ASN B 1 151 ? -6.387 2.441 -16.578 1 86.56 151 ASN B N 1
ATOM 3737 C CA . ASN B 1 151 ? -6.531 3.1 -15.281 1 86.56 151 ASN B CA 1
ATOM 3738 C C . ASN B 1 151 ? -6.18 2.158 -14.133 1 86.56 151 ASN B C 1
ATOM 3740 O O . ASN B 1 151 ? -7.055 1.772 -13.352 1 86.56 151 ASN B O 1
ATOM 3744 N N . PRO B 1 152 ? -4.91 1.832 -14.078 1 92.12 152 PRO B N 1
ATOM 3745 C CA . PRO B 1 152 ? -4.504 0.89 -13.039 1 92.12 152 PRO B CA 1
ATOM 3746 C C . PRO B 1 152 ? -4.82 1.393 -11.633 1 92.12 152 PRO B C 1
ATOM 3748 O O . PRO B 1 152 ? -4.777 2.6 -11.375 1 92.12 152 PRO B O 1
ATOM 3751 N N . LYS B 1 153 ? -5.168 0.486 -10.789 1 95.5 153 LYS B N 1
ATOM 3752 C CA . LYS B 1 153 ? -5.457 0.784 -9.391 1 95.5 153 LYS B CA 1
ATOM 3753 C C . LYS B 1 153 ? -4.176 0.8 -8.555 1 95.5 153 LYS B C 1
ATOM 3755 O O . LYS B 1 153 ? -3.156 0.238 -8.961 1 95.5 153 LYS B O 1
ATOM 3760 N N . VAL B 1 154 ? -4.238 1.446 -7.418 1 96.62 154 VAL B N 1
ATOM 3761 C CA . VAL B 1 154 ? -3.098 1.484 -6.508 1 96.62 154 VAL B CA 1
ATOM 3762 C C . VAL B 1 154 ? -2.709 0.063 -6.105 1 96.62 154 VAL B C 1
ATOM 3764 O O . VAL B 1 154 ? -1.525 -0.241 -5.945 1 96.62 154 VAL B O 1
ATOM 3767 N N . ALA B 1 155 ? -3.674 -0.857 -6.035 1 96.69 155 ALA B N 1
ATOM 3768 C CA . ALA B 1 155 ? -3.434 -2.244 -5.641 1 96.69 155 ALA B CA 1
ATOM 3769 C C . ALA B 1 155 ? -2.461 -2.926 -6.598 1 96.69 155 ALA B C 1
ATOM 3771 O O . ALA B 1 155 ? -1.706 -3.814 -6.195 1 96.69 155 ALA B O 1
ATOM 3772 N N . SER B 1 156 ? -2.422 -2.49 -7.844 1 94.94 156 SER B N 1
ATOM 3773 C CA . SER B 1 156 ? -1.583 -3.121 -8.859 1 94.94 156 SER B CA 1
ATOM 3774 C C . SER B 1 156 ? -0.102 -2.932 -8.547 1 94.94 156 SER B C 1
ATOM 3776 O O . SER B 1 156 ? 0.738 -3.709 -9.008 1 94.94 156 SER B O 1
ATOM 3778 N N . VAL B 1 157 ? 0.259 -1.933 -7.727 1 96.5 157 VAL B N 1
ATOM 3779 C CA . VAL B 1 157 ? 1.666 -1.719 -7.402 1 96.5 157 VAL B CA 1
ATOM 3780 C C . VAL B 1 157 ? 1.942 -2.172 -5.973 1 96.5 157 VAL B C 1
ATOM 3782 O O . VAL B 1 157 ? 3.1 -2.332 -5.578 1 96.5 157 VAL B O 1
ATOM 3785 N N . VAL B 1 158 ? 0.934 -2.4 -5.211 1 97.81 158 VAL B N 1
ATOM 3786 C CA . VAL B 1 158 ? 1.093 -2.869 -3.838 1 97.81 158 VAL B CA 1
ATOM 3787 C C . VAL B 1 158 ? 1.234 -4.391 -3.822 1 97.81 158 VAL B C 1
ATOM 3789 O O . VAL B 1 158 ? 2.07 -4.934 -3.098 1 97.81 158 VAL B O 1
ATOM 3792 N N . TYR B 1 159 ? 0.531 -5.059 -4.664 1 95.81 159 TYR B N 1
ATOM 3793 C CA . TYR B 1 159 ? 0.479 -6.516 -4.691 1 95.81 159 TYR B CA 1
ATOM 3794 C C . TYR B 1 159 ? 1.859 -7.105 -4.953 1 95.81 159 TYR B C 1
ATOM 3796 O O . TYR B 1 159 ? 2.299 -8.016 -4.242 1 95.81 159 TYR B O 1
ATOM 3804 N N . PRO B 1 160 ? 2.545 -6.613 -5.941 1 97.06 160 PRO B N 1
ATOM 3805 C CA . PRO B 1 160 ? 3.881 -7.172 -6.164 1 97.06 160 PRO B CA 1
ATOM 3806 C C . PRO B 1 160 ? 4.789 -7.027 -4.945 1 97.06 160 PRO B C 1
ATOM 3808 O O . PRO B 1 160 ? 5.586 -7.922 -4.656 1 97.06 160 PRO B O 1
ATOM 3811 N N . LEU B 1 161 ? 4.652 -5.93 -4.234 1 98.12 161 LEU B N 1
ATOM 3812 C CA . LEU B 1 161 ? 5.465 -5.727 -3.041 1 98.12 161 LEU B CA 1
ATOM 3813 C C . LEU B 1 161 ? 5.086 -6.723 -1.95 1 98.12 161 LEU B C 1
ATOM 3815 O O . LEU B 1 161 ? 5.953 -7.203 -1.216 1 98.12 161 LEU B O 1
ATOM 3819 N N . MET B 1 162 ? 3.809 -6.992 -1.839 1 98.5 162 MET B N 1
ATOM 3820 C CA . MET B 1 162 ? 3.367 -7.988 -0.866 1 98.5 162 MET B CA 1
ATOM 3821 C C . MET B 1 162 ? 3.941 -9.359 -1.193 1 98.5 162 MET B C 1
ATOM 3823 O O . MET B 1 162 ? 4.375 -10.086 -0.297 1 98.5 162 MET B O 1
ATOM 3827 N N . GLN B 1 163 ? 3.941 -9.688 -2.447 1 98 163 GLN B N 1
ATOM 3828 C CA . GLN B 1 163 ? 4.488 -10.984 -2.832 1 98 163 GLN B CA 1
ATOM 3829 C C . GLN B 1 163 ? 5.984 -11.055 -2.545 1 98 163 GLN B C 1
ATOM 3831 O O . GLN B 1 163 ? 6.484 -12.078 -2.064 1 98 163 GLN B O 1
ATOM 3836 N N . VAL B 1 164 ? 6.715 -9.977 -2.885 1 98.31 164 VAL B N 1
ATOM 3837 C CA . VAL B 1 164 ? 8.125 -9.891 -2.518 1 98.31 164 VAL B CA 1
ATOM 3838 C C . VAL B 1 164 ? 8.281 -10.094 -1.012 1 98.31 164 VAL B C 1
ATOM 3840 O O . VAL B 1 164 ? 9.148 -10.844 -0.565 1 98.31 164 VAL B O 1
ATOM 3843 N N . ASN B 1 165 ? 7.418 -9.422 -0.271 1 98.5 165 ASN B N 1
ATOM 3844 C CA . ASN B 1 165 ? 7.453 -9.477 1.187 1 98.5 165 ASN B CA 1
ATOM 3845 C C . ASN B 1 165 ? 7.152 -10.883 1.701 1 98.5 165 ASN B C 1
ATOM 3847 O O . ASN B 1 165 ? 7.676 -11.289 2.74 1 98.5 165 ASN B O 1
ATOM 3851 N N . ASP B 1 166 ? 6.285 -11.672 1.008 1 98.69 166 ASP B N 1
ATOM 3852 C CA . ASP B 1 166 ? 6.016 -13.062 1.356 1 98.69 166 ASP B CA 1
ATOM 3853 C C . ASP B 1 166 ? 7.293 -13.898 1.317 1 98.69 166 ASP B C 1
ATOM 3855 O O . ASP B 1 166 ? 7.555 -14.688 2.227 1 98.69 166 ASP B O 1
ATOM 3859 N N . ILE B 1 167 ? 8.023 -13.703 0.25 1 98.62 167 ILE B N 1
ATOM 3860 C CA . ILE B 1 167 ? 9.266 -14.453 0.081 1 98.62 167 ILE B CA 1
ATOM 3861 C C . ILE B 1 167 ? 10.188 -14.195 1.271 1 98.62 167 ILE B C 1
ATOM 3863 O O . ILE B 1 167 ? 10.781 -15.125 1.814 1 98.62 167 ILE B O 1
ATOM 3867 N N . LYS B 1 168 ? 10.25 -12.961 1.707 1 98.31 168 LYS B N 1
ATOM 3868 C CA . LYS B 1 168 ? 11.055 -12.578 2.867 1 98.31 168 LYS B CA 1
ATOM 3869 C C . LYS B 1 168 ? 10.508 -13.211 4.145 1 98.31 168 LYS B C 1
ATOM 3871 O O . LYS B 1 168 ? 11.242 -13.867 4.883 1 98.31 168 LYS B O 1
ATOM 3876 N N . HIS B 1 169 ? 9.258 -13.086 4.418 1 98.31 169 HIS B N 1
ATOM 3877 C CA . HIS B 1 169 ? 8.664 -13.469 5.695 1 98.31 169 HIS B CA 1
ATOM 3878 C C . HIS B 1 169 ? 8.547 -14.984 5.816 1 98.31 169 HIS B C 1
ATOM 3880 O O . HIS B 1 169 ? 8.469 -15.516 6.926 1 98.31 169 HIS B O 1
ATOM 3886 N N . LEU B 1 170 ? 8.547 -15.719 4.703 1 98.44 170 LEU B N 1
ATOM 3887 C CA . LEU B 1 170 ? 8.523 -17.172 4.715 1 98.44 170 LEU B CA 1
ATOM 3888 C C . LEU B 1 170 ? 9.938 -17.734 4.695 1 98.44 170 LEU B C 1
ATOM 3890 O O . LEU B 1 170 ? 10.125 -18.953 4.672 1 98.44 170 LEU B O 1
ATOM 3894 N N . ASN B 1 171 ? 10.922 -16.875 4.641 1 97.75 171 ASN B N 1
ATOM 3895 C CA . ASN B 1 171 ? 12.328 -17.25 4.621 1 97.75 171 ASN B CA 1
ATOM 3896 C C . ASN B 1 171 ? 12.648 -18.188 3.461 1 97.75 171 ASN B C 1
ATOM 3898 O O . ASN B 1 171 ? 13.367 -19.172 3.637 1 97.75 171 ASN B O 1
ATOM 3902 N N . ALA B 1 172 ? 12.078 -17.891 2.287 1 98.5 172 ALA B N 1
ATOM 3903 C CA . ALA B 1 172 ? 12.219 -18.781 1.133 1 98.5 172 ALA B CA 1
ATOM 3904 C C . ALA B 1 172 ? 13.594 -18.641 0.495 1 98.5 172 ALA B C 1
ATOM 3906 O O . ALA B 1 172 ? 14.055 -17.531 0.233 1 98.5 172 ALA B O 1
ATOM 3907 N N . ASP B 1 173 ? 14.242 -19.75 0.255 1 98.75 173 ASP B N 1
ATOM 3908 C CA . ASP B 1 173 ? 15.477 -19.781 -0.514 1 98.75 173 ASP B CA 1
ATOM 3909 C C . ASP B 1 173 ? 15.195 -19.875 -2.012 1 98.75 173 ASP B C 1
ATOM 3911 O O . ASP B 1 173 ? 15.977 -19.375 -2.828 1 98.75 173 ASP B O 1
ATOM 3915 N N . VAL B 1 174 ? 14.094 -20.547 -2.32 1 98.88 174 VAL B N 1
ATOM 3916 C CA . VAL B 1 174 ? 13.672 -20.734 -3.705 1 98.88 174 VAL B CA 1
ATOM 3917 C C . VAL B 1 174 ? 12.211 -20.328 -3.865 1 98.88 174 VAL B C 1
ATOM 3919 O O . VAL B 1 174 ? 11.352 -20.734 -3.08 1 98.88 174 VAL B O 1
ATOM 3922 N N . ALA B 1 175 ? 11.992 -19.438 -4.797 1 98.88 175 ALA B N 1
ATOM 3923 C CA . ALA B 1 175 ? 10.633 -19.094 -5.203 1 98.88 175 ALA B CA 1
ATOM 3924 C C . ALA B 1 175 ? 10.266 -19.766 -6.52 1 98.88 175 ALA B C 1
ATOM 3926 O O . ALA B 1 175 ? 10.945 -19.594 -7.531 1 98.88 175 ALA B O 1
ATOM 3927 N N . VAL B 1 176 ? 9.18 -20.516 -6.5 1 98.81 176 VAL B N 1
ATOM 3928 C CA . VAL B 1 176 ? 8.742 -21.281 -7.664 1 98.81 176 VAL B CA 1
ATOM 3929 C C . VAL B 1 176 ? 7.426 -20.719 -8.188 1 98.81 176 VAL B C 1
ATOM 3931 O O . VAL B 1 176 ? 6.598 -20.234 -7.41 1 98.81 176 VAL B O 1
ATOM 3934 N N . GLY B 1 177 ? 7.242 -20.703 -9.43 1 97.31 177 GLY B N 1
ATOM 3935 C CA . GLY B 1 177 ? 5.996 -20.297 -10.062 1 97.31 177 GLY B CA 1
ATOM 3936 C C . GLY B 1 177 ? 5.984 -20.5 -11.562 1 97.31 177 GLY B C 1
ATOM 3937 O O . GLY B 1 177 ? 6.965 -20.984 -12.133 1 97.31 177 GLY B O 1
ATOM 3938 N N . GLY B 1 178 ? 4.84 -20.234 -12.18 1 96.31 178 GLY B N 1
ATOM 3939 C CA . GLY B 1 178 ? 4.812 -20.156 -13.633 1 96.31 178 GLY B CA 1
ATOM 3940 C C . GLY B 1 178 ? 5.562 -18.953 -14.18 1 96.31 178 GLY B C 1
ATOM 3941 O O . GLY B 1 178 ? 5.918 -18.047 -13.43 1 96.31 178 GLY B O 1
ATOM 3942 N N . MET B 1 179 ? 5.734 -18.984 -15.43 1 95.56 179 MET B N 1
ATOM 3943 C CA . MET B 1 179 ? 6.457 -17.906 -16.094 1 95.56 179 MET B CA 1
ATOM 3944 C C . MET B 1 179 ? 5.777 -16.562 -15.852 1 95.56 179 MET B C 1
ATOM 3946 O O . MET B 1 179 ? 6.43 -15.508 -15.891 1 95.56 179 MET B O 1
ATOM 3950 N N . GLU B 1 180 ? 4.543 -16.547 -15.531 1 91.75 180 GLU B N 1
ATOM 3951 C CA . GLU B 1 180 ? 3.805 -15.312 -15.312 1 91.75 180 GLU B CA 1
ATOM 3952 C C . GLU B 1 180 ? 4.246 -14.625 -14.023 1 91.75 180 GLU B C 1
ATOM 3954 O O . GLU B 1 180 ? 3.986 -13.438 -13.828 1 91.75 180 GLU B O 1
ATOM 3959 N N . GLN B 1 181 ? 4.922 -15.359 -13.125 1 95.25 181 GLN B N 1
ATOM 3960 C CA . GLN B 1 181 ? 5.391 -14.805 -11.859 1 95.25 181 GLN B CA 1
ATOM 3961 C C . GLN B 1 181 ? 6.816 -14.281 -11.977 1 95.25 181 GLN B C 1
ATOM 3963 O O . GLN B 1 181 ? 7.363 -13.719 -11.023 1 95.25 181 GLN B O 1
ATOM 3968 N N . ARG B 1 182 ? 7.418 -14.406 -13.125 1 96.62 182 ARG B N 1
ATOM 3969 C CA . ARG B 1 182 ? 8.844 -14.141 -13.312 1 96.62 182 ARG B CA 1
ATOM 3970 C C . ARG B 1 182 ? 9.188 -12.719 -12.906 1 96.62 182 ARG B C 1
ATOM 3972 O O . ARG B 1 182 ? 10.156 -12.484 -12.18 1 96.62 182 ARG B O 1
ATOM 3979 N N . LYS B 1 183 ? 8.422 -11.805 -13.359 1 96.81 183 LYS B N 1
ATOM 3980 C CA . LYS B 1 183 ? 8.766 -10.398 -13.148 1 96.81 183 LYS B CA 1
ATOM 3981 C C . LYS B 1 183 ? 8.734 -10.047 -11.664 1 96.81 183 LYS B C 1
ATOM 3983 O O . LYS B 1 183 ? 9.594 -9.305 -11.18 1 96.81 183 LYS B O 1
ATOM 3988 N N . ILE B 1 184 ? 7.801 -10.531 -10.93 1 97.12 184 ILE B N 1
ATOM 3989 C CA . ILE B 1 184 ? 7.734 -10.266 -9.492 1 97.12 184 ILE B CA 1
ATOM 3990 C C . ILE B 1 184 ? 8.898 -10.953 -8.789 1 97.12 184 ILE B C 1
ATOM 3992 O O . ILE B 1 184 ? 9.492 -10.391 -7.863 1 97.12 184 ILE B O 1
ATOM 3996 N N . HIS B 1 185 ? 9.227 -12.172 -9.211 1 97.94 185 HIS B N 1
ATOM 3997 C CA . HIS B 1 185 ? 10.375 -12.867 -8.641 1 97.94 185 HIS B CA 1
ATOM 3998 C C . HIS B 1 185 ? 11.672 -12.109 -8.898 1 97.94 185 HIS B C 1
ATOM 4000 O O . HIS B 1 185 ? 12.516 -11.984 -8.008 1 97.94 185 HIS B O 1
ATOM 4006 N N . MET B 1 186 ? 11.781 -11.562 -10.117 1 97.56 186 MET B N 1
ATOM 4007 C CA . MET B 1 186 ? 12.961 -10.758 -10.422 1 97.56 186 MET B CA 1
ATOM 4008 C C . MET B 1 186 ? 13.008 -9.5 -9.562 1 97.56 186 MET B C 1
ATOM 4010 O O . MET B 1 186 ? 14.078 -9.094 -9.102 1 97.56 186 MET B O 1
ATOM 4014 N N . LEU B 1 187 ? 11.852 -8.914 -9.367 1 97.56 187 LEU B N 1
ATOM 4015 C CA . LEU B 1 187 ? 11.773 -7.773 -8.469 1 97.56 187 LEU B CA 1
ATOM 4016 C C . LEU B 1 187 ? 12.281 -8.133 -7.074 1 97.56 187 LEU B C 1
ATOM 4018 O O . LEU B 1 187 ? 13.008 -7.355 -6.453 1 97.56 187 LEU B O 1
ATOM 4022 N N . SER B 1 188 ? 11.93 -9.297 -6.586 1 98 188 SER B N 1
ATOM 4023 C CA . SER B 1 188 ? 12.383 -9.75 -5.277 1 98 188 SER B CA 1
ATOM 4024 C C . SER B 1 188 ? 13.906 -9.859 -5.223 1 98 188 SER B C 1
ATOM 4026 O O . SER B 1 188 ? 14.523 -9.484 -4.23 1 98 188 SER B O 1
ATOM 4028 N N . ARG B 1 189 ? 14.484 -10.367 -6.281 1 98.19 189 ARG B N 1
ATOM 4029 C CA . ARG B 1 189 ? 15.938 -10.523 -6.328 1 98.19 189 ARG B CA 1
ATOM 4030 C C . ARG B 1 189 ? 16.625 -9.164 -6.316 1 98.19 189 ARG B C 1
ATOM 4032 O O . ARG B 1 189 ? 17.734 -9.031 -5.785 1 98.19 189 ARG B O 1
ATOM 4039 N N . GLU B 1 190 ? 15.969 -8.219 -6.852 1 97.19 190 GLU B N 1
ATOM 4040 C CA . GLU B 1 190 ? 16.531 -6.871 -6.941 1 97.19 190 GLU B CA 1
ATOM 4041 C C . GLU B 1 190 ? 16.391 -6.129 -5.613 1 97.19 190 GLU B C 1
ATOM 4043 O O . GLU B 1 190 ? 17.344 -5.504 -5.148 1 97.19 190 GLU B O 1
ATOM 4048 N N . ILE B 1 191 ? 15.281 -6.191 -4.949 1 96.69 191 ILE B N 1
ATOM 4049 C CA . ILE B 1 191 ? 14.922 -5.266 -3.881 1 96.69 191 ILE B CA 1
ATOM 4050 C C . ILE B 1 191 ? 15.336 -5.852 -2.531 1 96.69 191 ILE B C 1
ATOM 4052 O O . ILE B 1 191 ? 15.789 -5.125 -1.646 1 96.69 191 ILE B O 1
ATOM 4056 N N . LEU B 1 192 ? 15.242 -7.156 -2.334 1 97 192 LEU B N 1
ATOM 4057 C CA . LEU B 1 192 ? 15.43 -7.762 -1.021 1 97 192 LEU B CA 1
ATOM 4058 C C . LEU B 1 192 ? 16.859 -7.566 -0.537 1 97 192 LEU B C 1
ATOM 4060 O O . LEU B 1 192 ? 17.094 -7.195 0.617 1 97 192 LEU B O 1
ATOM 4064 N N . PRO B 1 193 ? 17.891 -7.703 -1.456 1 96.31 193 PRO B N 1
ATOM 4065 C CA . PRO B 1 193 ? 19.266 -7.48 -0.984 1 96.31 193 PRO B CA 1
ATOM 4066 C C . PRO B 1 193 ? 19.5 -6.051 -0.494 1 96.31 193 PRO B C 1
ATOM 4068 O O . PRO B 1 193 ? 20.234 -5.836 0.466 1 96.31 193 PRO B O 1
ATOM 4071 N N . SER B 1 194 ? 18.859 -5.094 -1.108 1 91.69 194 SER B N 1
ATOM 4072 C CA . SER B 1 194 ? 19.016 -3.699 -0.701 1 91.69 194 SER B CA 1
ATOM 4073 C C . SER B 1 194 ? 18.422 -3.463 0.687 1 91.69 194 SER B C 1
ATOM 4075 O O . SER B 1 194 ? 18.766 -2.486 1.355 1 91.69 194 SER B O 1
ATOM 4077 N N . MET B 1 195 ? 17.625 -4.371 1.116 1 90.56 195 MET B N 1
ATOM 4078 C CA . MET B 1 195 ? 17.016 -4.285 2.441 1 90.56 195 MET B CA 1
ATOM 4079 C C . MET B 1 195 ? 17.734 -5.199 3.43 1 90.56 195 MET B C 1
ATOM 4081 O O . MET B 1 195 ? 17.281 -5.379 4.559 1 90.56 195 MET B O 1
ATOM 4085 N N . GLY B 1 196 ? 18.781 -5.871 2.963 1 93.56 196 GLY B N 1
ATOM 4086 C CA . GLY B 1 196 ? 19.578 -6.715 3.838 1 93.56 196 GLY B CA 1
ATOM 4087 C C . GLY B 1 196 ? 19.094 -8.156 3.877 1 93.56 196 GLY B C 1
ATOM 4088 O O . GLY B 1 196 ? 19.469 -8.914 4.773 1 93.56 196 GLY B O 1
ATOM 4089 N N . TYR B 1 197 ? 18.297 -8.5 2.887 1 95.19 197 TYR B N 1
ATOM 4090 C CA . TYR B 1 197 ? 17.781 -9.859 2.848 1 95.19 197 TYR B CA 1
ATOM 4091 C C . TYR B 1 197 ? 18.344 -10.625 1.654 1 95.19 197 TYR B C 1
ATOM 4093 O O . TYR B 1 197 ? 18.875 -10.016 0.714 1 95.19 197 TYR B O 1
ATOM 4101 N N . LYS B 1 198 ? 18.266 -11.867 1.715 1 94.44 198 LYS B N 1
ATOM 4102 C CA . LYS B 1 198 ? 18.797 -12.711 0.649 1 94.44 198 LYS B CA 1
ATOM 4103 C C . LYS B 1 198 ? 17.859 -12.727 -0.56 1 94.44 198 LYS B C 1
ATOM 4105 O O . LYS B 1 198 ? 16.641 -12.742 -0.408 1 94.44 198 LYS B O 1
ATOM 4110 N N . ALA B 1 199 ? 18.531 -12.734 -1.725 1 97.62 199 ALA B N 1
ATOM 4111 C CA . ALA B 1 199 ? 17.766 -12.945 -2.955 1 97.62 199 ALA B CA 1
ATOM 4112 C C . ALA B 1 199 ? 17.391 -14.414 -3.125 1 97.62 199 ALA B C 1
ATOM 4114 O O . ALA B 1 199 ? 18.219 -15.297 -2.951 1 97.62 199 ALA B O 1
ATOM 4115 N N . PRO B 1 200 ? 16.172 -14.656 -3.459 1 98.75 200 PRO B N 1
ATOM 4116 C CA . PRO B 1 200 ? 15.797 -16.047 -3.715 1 98.75 200 PRO B CA 1
ATOM 4117 C C . PRO B 1 200 ? 16.297 -16.562 -5.066 1 98.75 200 PRO B C 1
ATOM 4119 O O . PRO B 1 200 ? 16.438 -15.773 -6.012 1 98.75 200 PRO B O 1
ATOM 4122 N N . VAL B 1 201 ? 16.625 -17.875 -5.117 1 98.81 201 VAL B N 1
ATOM 4123 C CA . VAL B 1 201 ? 16.641 -18.531 -6.418 1 98.81 201 VAL B CA 1
ATOM 4124 C C . VAL B 1 201 ? 15.227 -18.609 -6.984 1 98.81 201 VAL B C 1
ATOM 4126 O O . VAL B 1 201 ? 14.273 -18.828 -6.238 1 98.81 201 VAL B O 1
ATOM 4129 N N . CYS B 1 202 ? 15.102 -18.375 -8.266 1 98.81 202 CYS B N 1
ATOM 4130 C CA . CYS B 1 202 ? 13.773 -18.406 -8.883 1 98.81 202 CYS B CA 1
ATOM 4131 C C . CYS B 1 202 ? 13.68 -19.516 -9.914 1 98.81 202 CYS B C 1
ATOM 4133 O O . CYS B 1 202 ? 14.555 -19.656 -10.766 1 98.81 202 CYS B O 1
ATOM 4135 N N . ILE B 1 203 ? 12.648 -20.312 -9.789 1 98.81 203 ILE B N 1
ATOM 4136 C CA . ILE B 1 203 ? 12.359 -21.375 -10.742 1 98.81 203 ILE B CA 1
ATOM 4137 C C . ILE B 1 203 ? 11 -21.125 -11.398 1 98.81 203 ILE B C 1
ATOM 4139 O O . ILE B 1 203 ? 9.984 -21.031 -10.711 1 98.81 203 ILE B O 1
ATOM 4143 N N . HIS B 1 204 ? 11.008 -21.016 -12.672 1 98.44 204 HIS B N 1
ATOM 4144 C CA . HIS B 1 204 ? 9.781 -20.766 -13.414 1 98.44 204 HIS B CA 1
ATOM 4145 C C . HIS B 1 204 ? 9.445 -21.938 -14.336 1 98.44 204 HIS B C 1
ATOM 4147 O O . HIS B 1 204 ? 10.289 -22.375 -15.125 1 98.44 204 HIS B O 1
ATOM 4153 N N . ASN B 1 205 ? 8.227 -22.359 -14.227 1 97.94 205 ASN B N 1
ATOM 4154 C CA . ASN B 1 205 ? 7.715 -23.453 -15.039 1 97.94 205 ASN B CA 1
ATOM 4155 C C . ASN B 1 205 ? 6.828 -22.938 -16.172 1 97.94 205 ASN B C 1
ATOM 4157 O O . ASN B 1 205 ? 6.406 -21.781 -16.156 1 97.94 205 ASN B O 1
ATOM 4161 N N . PRO B 1 206 ? 6.637 -23.844 -17.141 1 96.69 206 PRO B N 1
ATOM 4162 C CA . PRO B 1 206 ? 5.68 -23.469 -18.188 1 96.69 206 PRO B CA 1
ATOM 4163 C C . PRO B 1 206 ? 4.266 -23.281 -17.656 1 96.69 206 PRO B C 1
ATOM 4165 O O . PRO B 1 206 ? 3.908 -23.859 -16.625 1 96.69 206 PRO B O 1
ATOM 4168 N N . VAL B 1 207 ? 3.545 -22.422 -18.312 1 95.81 207 VAL B N 1
ATOM 4169 C CA . VAL B 1 207 ? 2.121 -22.234 -18.062 1 95.81 207 VAL B CA 1
ATOM 4170 C C . VAL B 1 207 ? 1.302 -22.922 -19.156 1 95.81 207 VAL B C 1
ATOM 4172 O O . VAL B 1 207 ? 1.494 -22.656 -20.344 1 95.81 207 VAL B O 1
ATOM 4175 N N . LEU B 1 208 ? 0.424 -23.766 -18.812 1 96.62 208 LEU B N 1
ATOM 4176 C CA . LEU B 1 208 ? -0.341 -24.531 -19.781 1 96.62 208 LEU B CA 1
ATOM 4177 C C . LEU B 1 208 ? -1.403 -23.672 -20.453 1 96.62 208 LEU B C 1
ATOM 4179 O O . LEU B 1 208 ? -2.057 -22.859 -19.781 1 96.62 208 LEU B O 1
ATOM 4183 N N . THR B 1 209 ? -1.562 -23.922 -21.734 1 96.81 209 THR B N 1
ATOM 4184 C CA . THR B 1 209 ? -2.629 -23.266 -22.484 1 96.81 209 THR B CA 1
ATOM 4185 C C . THR B 1 209 ? -3.988 -23.859 -22.109 1 96.81 209 THR B C 1
ATOM 4187 O O . THR B 1 209 ? -4.105 -25.047 -21.844 1 96.81 209 THR B O 1
ATOM 4190 N N . GLY B 1 210 ? -4.988 -23.016 -22.094 1 97.5 210 GLY B N 1
ATOM 4191 C CA . GLY B 1 210 ? -6.336 -23.5 -21.891 1 97.5 210 GLY B CA 1
ATOM 4192 C C . GLY B 1 210 ? -6.773 -24.516 -22.938 1 97.5 210 GLY B C 1
ATOM 4193 O O . GLY B 1 210 ? -6.324 -24.453 -24.078 1 97.5 210 GLY B O 1
ATOM 4194 N N . LEU B 1 211 ? -7.727 -25.375 -22.578 1 98.19 211 LEU B N 1
ATOM 4195 C CA . LEU B 1 211 ? -8.172 -26.422 -23.484 1 98.19 211 LEU B CA 1
ATOM 4196 C C . LEU B 1 211 ? -8.82 -25.828 -24.734 1 98.19 211 LEU B C 1
ATOM 4198 O O . LEU B 1 211 ? -8.953 -26.516 -25.75 1 98.19 211 LEU B O 1
ATOM 4202 N N . ASP B 1 212 ? -9.203 -24.594 -24.625 1 97.12 212 ASP B N 1
ATOM 4203 C CA . ASP B 1 212 ? -9.828 -23.906 -25.766 1 97.12 212 ASP B CA 1
ATOM 4204 C C . ASP B 1 212 ? -8.781 -23.266 -26.656 1 97.12 212 ASP B C 1
ATOM 4206 O O . ASP B 1 212 ? -9.117 -22.641 -27.672 1 97.12 212 ASP B O 1
ATOM 4210 N N . GLY B 1 213 ? -7.512 -23.359 -26.219 1 96.19 213 GLY B N 1
ATOM 4211 C CA . GLY B 1 213 ? -6.43 -22.812 -27.016 1 96.19 213 GLY B CA 1
ATOM 4212 C C . GLY B 1 213 ? -6.195 -21.328 -26.766 1 96.19 213 GLY B C 1
ATOM 4213 O O . GLY B 1 213 ? -5.406 -20.688 -27.453 1 96.19 213 GLY B O 1
ATOM 4214 N N . GLU B 1 214 ? -6.891 -20.844 -25.812 1 93.31 214 GLU B N 1
ATOM 4215 C CA . GLU B 1 214 ? -6.801 -19.422 -25.531 1 93.31 214 GLU B CA 1
ATOM 4216 C C . GLU B 1 214 ? -6.258 -19.156 -24.141 1 93.31 214 GLU B C 1
ATOM 4218 O O . GLU B 1 214 ? -6.801 -19.656 -23.156 1 93.31 214 GLU B O 1
ATOM 4223 N N . GLY B 1 215 ? -5.215 -18.359 -24.109 1 91.31 215 GLY B N 1
ATOM 4224 C CA . GLY B 1 215 ? -4.695 -17.969 -22.812 1 91.31 215 GLY B CA 1
ATOM 4225 C C . GLY B 1 215 ? -4.242 -19.125 -21.953 1 91.31 215 GLY B C 1
ATOM 4226 O O . GLY B 1 215 ? -3.957 -20.219 -22.469 1 91.31 215 GLY B O 1
ATOM 4227 N N . LYS B 1 216 ? -4.145 -18.891 -20.734 1 92.62 216 LYS B N 1
ATOM 4228 C CA . LYS B 1 216 ? -3.686 -19.906 -19.797 1 92.62 216 LYS B CA 1
ATOM 4229 C C . LYS B 1 216 ? -4.852 -20.75 -19.297 1 92.62 216 LYS B C 1
ATOM 4231 O O . LYS B 1 216 ? -6.004 -20.328 -19.328 1 92.62 216 LYS B O 1
ATOM 4236 N N . MET B 1 217 ? -4.555 -21.984 -18.969 1 94.06 217 MET B N 1
ATOM 4237 C CA . MET B 1 217 ? -5.539 -22.844 -18.297 1 94.06 217 MET B CA 1
ATOM 4238 C C . MET B 1 217 ? -5.98 -22.234 -16.969 1 94.06 217 MET B C 1
ATOM 4240 O O . MET B 1 217 ? -5.148 -21.797 -16.172 1 94.06 217 MET B O 1
ATOM 4244 N N . SER B 1 218 ? -7.309 -22.094 -16.844 1 91.06 218 SER B N 1
ATOM 4245 C CA . SER B 1 218 ? -7.816 -21.484 -15.617 1 91.06 218 SER B CA 1
ATOM 4246 C C . SER B 1 218 ? -9.164 -22.062 -15.219 1 91.06 218 SER B C 1
ATOM 4248 O O . SER B 1 218 ? -9.977 -22.422 -16.078 1 91.06 218 SER B O 1
ATOM 4250 N N . SER B 1 219 ? -9.352 -22.047 -13.977 1 86.62 219 SER B N 1
ATOM 4251 C CA . SER B 1 219 ? -10.625 -22.516 -13.445 1 86.62 219 SER B CA 1
ATOM 4252 C C . SER B 1 219 ? -11.75 -21.531 -13.758 1 86.62 219 SER B C 1
ATOM 4254 O O . SER B 1 219 ? -12.883 -21.938 -14.023 1 86.62 219 SER B O 1
ATOM 4256 N N . SER B 1 220 ? -11.469 -20.312 -13.797 1 84.56 220 SER B N 1
ATOM 4257 C CA . SER B 1 220 ? -12.477 -19.266 -13.992 1 84.56 220 SER B CA 1
ATOM 4258 C C . SER B 1 220 ? -13.062 -19.328 -15.391 1 84.56 220 SER B C 1
ATOM 4260 O O . SER B 1 220 ? -14.234 -19 -15.594 1 84.56 220 SER B O 1
ATOM 4262 N N . LYS B 1 221 ? -12.352 -19.812 -16.359 1 87.88 221 LYS B N 1
ATOM 4263 C CA . LYS B 1 221 ? -12.812 -19.859 -17.75 1 87.88 221 LYS B CA 1
ATOM 4264 C C . LYS B 1 221 ? -13.398 -21.219 -18.078 1 87.88 221 LYS B C 1
ATOM 4266 O O . LYS B 1 221 ? -13.961 -21.406 -19.172 1 87.88 221 LYS B O 1
ATOM 4271 N N . GLY B 1 222 ? -13.117 -22.141 -17.219 1 91.81 222 GLY B N 1
ATOM 4272 C CA . GLY B 1 222 ? -13.648 -23.484 -17.438 1 91.81 222 GLY B CA 1
ATOM 4273 C C . GLY B 1 222 ? -12.883 -24.266 -18.484 1 91.81 222 GLY B C 1
ATOM 4274 O O . GLY B 1 222 ? -13.352 -25.312 -18.953 1 91.81 222 GLY B O 1
ATOM 4275 N N . ASN B 1 223 ? -11.75 -23.812 -18.891 1 95 223 ASN B N 1
ATOM 4276 C CA . ASN B 1 223 ? -10.945 -24.438 -19.938 1 95 223 ASN B CA 1
ATOM 4277 C C . ASN B 1 223 ? -9.828 -25.297 -19.359 1 95 223 ASN B C 1
ATOM 4279 O O . ASN B 1 223 ? -8.664 -25.156 -19.75 1 95 223 ASN B O 1
ATOM 4283 N N . PHE B 1 224 ? -10.227 -26.156 -18.484 1 96.81 224 PHE B N 1
ATOM 4284 C CA . PHE B 1 224 ? -9.219 -26.906 -17.734 1 96.81 224 PHE B CA 1
ATOM 4285 C C . PHE B 1 224 ? -9.664 -28.344 -17.516 1 96.81 224 PHE B C 1
ATOM 4287 O O . PHE B 1 224 ? -10.836 -28.672 -17.719 1 96.81 224 PHE B O 1
ATOM 4294 N N . ILE B 1 225 ? -8.727 -29.234 -17.25 1 97.62 225 ILE B N 1
ATOM 4295 C CA . ILE B 1 225 ? -8.969 -30.531 -16.641 1 97.62 225 ILE B CA 1
ATOM 4296 C C . ILE B 1 225 ? -8.547 -30.5 -15.172 1 97.62 225 ILE B C 1
ATOM 4298 O O . ILE B 1 225 ? -7.395 -30.188 -14.859 1 97.62 225 ILE B O 1
ATOM 4302 N N . ALA B 1 226 ? -9.531 -30.75 -14.289 1 97.25 226 ALA B N 1
ATOM 4303 C CA . ALA B 1 226 ? -9.195 -30.859 -12.867 1 97.25 226 ALA B CA 1
ATOM 4304 C C . ALA B 1 226 ? -8.461 -32.156 -12.562 1 97.25 226 ALA B C 1
ATOM 4306 O O . ALA B 1 226 ? -8.719 -33.188 -13.203 1 97.25 226 ALA B O 1
ATOM 4307 N N . VAL B 1 227 ? -7.617 -32.125 -11.594 1 97.56 227 VAL B N 1
ATOM 4308 C CA . VAL B 1 227 ? -6.789 -33.312 -11.305 1 97.56 227 VAL B CA 1
ATOM 4309 C C . VAL B 1 227 ? -7.641 -34.406 -10.672 1 97.56 227 VAL B C 1
ATOM 4311 O O . VAL B 1 227 ? -7.23 -35.562 -10.617 1 97.56 227 VAL B O 1
ATOM 4314 N N . ASP B 1 228 ? -8.812 -33.969 -10.195 1 95.88 228 ASP B N 1
ATOM 4315 C CA . ASP B 1 228 ? -9.695 -34.969 -9.578 1 95.88 228 ASP B CA 1
ATOM 4316 C C . ASP B 1 228 ? -10.914 -35.25 -10.461 1 95.88 228 ASP B C 1
ATOM 4318 O O . ASP B 1 228 ? -11.922 -35.75 -9.992 1 95.88 228 ASP B O 1
ATOM 4322 N N . ASP B 1 229 ? -10.938 -34.844 -11.734 1 96.56 229 ASP B N 1
ATOM 4323 C CA . ASP B 1 229 ? -12.008 -35.188 -12.672 1 96.56 229 ASP B CA 1
ATOM 4324 C C . ASP B 1 229 ? -12.148 -36.688 -12.836 1 96.56 229 ASP B C 1
ATOM 4326 O O . ASP B 1 229 ? -11.156 -37.406 -12.836 1 96.56 229 ASP B O 1
ATOM 4330 N N . ASP B 1 230 ? -13.367 -37.125 -13.062 1 96.94 230 ASP B N 1
ATOM 4331 C CA . ASP B 1 230 ? -13.562 -38.562 -13.336 1 96.94 230 ASP B CA 1
ATOM 4332 C C . ASP B 1 230 ? -13.195 -38.906 -14.773 1 96.94 230 ASP B C 1
ATOM 4334 O O . ASP B 1 230 ? -12.961 -38 -15.594 1 96.94 230 ASP B O 1
ATOM 4338 N N . GLU B 1 231 ? -13.156 -40.188 -15.062 1 97.94 231 GLU B N 1
ATOM 4339 C CA . GLU B 1 231 ? -12.688 -40.656 -16.359 1 97.94 231 GLU B CA 1
ATOM 4340 C C . GLU B 1 231 ? -13.539 -40.094 -17.484 1 97.94 231 GLU B C 1
ATOM 4342 O O . GLU B 1 231 ? -13.008 -39.656 -18.5 1 97.94 231 GLU B O 1
ATOM 4347 N N . ALA B 1 232 ? -14.844 -40.156 -17.297 1 98.31 232 ALA B N 1
ATOM 4348 C CA . ALA B 1 232 ? -15.758 -39.688 -18.344 1 98.31 232 ALA B CA 1
ATOM 4349 C C . ALA B 1 232 ? -15.555 -38.188 -18.625 1 98.31 232 ALA B C 1
ATOM 4351 O O . ALA B 1 232 ? -15.555 -37.781 -19.781 1 98.31 232 ALA B O 1
ATOM 4352 N N . THR B 1 233 ? -15.367 -37.469 -17.594 1 98.19 233 THR B N 1
ATOM 4353 C CA . THR B 1 233 ? -15.156 -36.031 -17.719 1 98.19 233 THR B CA 1
ATOM 4354 C C . THR B 1 233 ? -13.844 -35.75 -18.438 1 98.19 233 THR B C 1
ATOM 4356 O O . THR B 1 233 ? -13.797 -34.875 -19.328 1 98.19 233 THR B O 1
ATOM 4359 N N . ILE B 1 234 ? -12.781 -36.438 -18.141 1 98.5 234 ILE B N 1
ATOM 4360 C CA . ILE B 1 234 ? -11.484 -36.25 -18.781 1 98.5 234 ILE B CA 1
ATOM 4361 C C . ILE B 1 234 ? -11.602 -36.531 -20.281 1 98.5 234 ILE B C 1
ATOM 4363 O O . ILE B 1 234 ? -11.148 -35.75 -21.109 1 98.5 234 ILE B O 1
ATOM 4367 N N . LYS B 1 235 ? -12.258 -37.625 -20.609 1 98.31 235 LYS B N 1
ATOM 4368 C CA . LYS B 1 235 ? -12.43 -38.031 -22.016 1 98.31 235 LYS B CA 1
ATOM 4369 C C . LYS B 1 235 ? -13.227 -36.969 -22.781 1 98.31 235 LYS B C 1
ATOM 4371 O O . LYS B 1 235 ? -12.867 -36.594 -23.891 1 98.31 235 LYS B O 1
ATOM 4376 N N . LYS B 1 236 ? -14.281 -36.531 -22.141 1 98.38 236 LYS B N 1
ATOM 4377 C CA . LYS B 1 236 ? -15.141 -35.531 -22.766 1 98.38 236 LYS B CA 1
ATOM 4378 C C . LYS B 1 236 ? -14.383 -34.219 -23.016 1 98.38 236 LYS B C 1
ATOM 4380 O O . LYS B 1 236 ? -14.422 -33.688 -24.109 1 98.38 236 LYS B O 1
ATOM 4385 N N . LYS B 1 237 ? -13.703 -33.75 -21.984 1 98.38 237 LYS B N 1
ATOM 4386 C CA . LYS B 1 237 ? -12.969 -32.5 -22.094 1 98.38 237 LYS B CA 1
ATOM 4387 C C . LYS B 1 237 ? -11.836 -32.594 -23.109 1 98.38 237 LYS B C 1
ATOM 4389 O O . LYS B 1 237 ? -11.617 -31.688 -23.906 1 98.38 237 LYS B O 1
ATOM 4394 N N . MET B 1 238 ? -11.141 -33.719 -23.172 1 98.38 238 MET B N 1
ATOM 4395 C CA . MET B 1 238 ? -10.055 -33.938 -24.125 1 98.38 238 MET B CA 1
ATOM 4396 C C . MET B 1 238 ? -10.586 -34.031 -25.562 1 98.38 238 MET B C 1
ATOM 4398 O O . MET B 1 238 ? -9.992 -33.438 -26.469 1 98.38 238 MET B O 1
ATOM 4402 N N . LYS B 1 239 ? -11.688 -34.688 -25.672 1 97.81 239 LYS B N 1
ATOM 4403 C CA . LYS B 1 239 ? -12.312 -34.781 -26.984 1 97.81 239 LYS B CA 1
ATOM 4404 C C . LYS B 1 239 ? -12.617 -33.406 -27.578 1 97.81 239 LYS B C 1
ATOM 4406 O O . LYS B 1 239 ? -12.453 -33.188 -28.766 1 97.81 239 LYS B O 1
ATOM 4411 N N . ASN B 1 240 ? -12.992 -32.531 -26.734 1 97.75 240 ASN B N 1
ATOM 4412 C CA . ASN B 1 240 ? -13.422 -31.203 -27.172 1 97.75 240 ASN B CA 1
ATOM 4413 C C . ASN B 1 240 ? -12.258 -30.219 -27.188 1 97.75 240 ASN B C 1
ATOM 4415 O O . ASN B 1 240 ? -12.414 -29.062 -27.609 1 97.75 240 ASN B O 1
ATOM 4419 N N . ALA B 1 241 ? -11.117 -30.594 -26.703 1 98.5 241 ALA B N 1
ATOM 4420 C CA . ALA B 1 241 ? -9.969 -29.688 -26.562 1 98.5 241 ALA B CA 1
ATOM 4421 C C . ALA B 1 241 ? -9.461 -29.219 -27.922 1 98.5 241 ALA B C 1
ATOM 4423 O O . ALA B 1 241 ? -9.516 -29.953 -28.906 1 98.5 241 ALA B O 1
ATOM 4424 N N . PHE B 1 242 ? -9.023 -27.953 -27.969 1 98.31 242 PHE B N 1
ATOM 4425 C CA . PHE B 1 242 ? -8.43 -27.344 -29.156 1 98.31 242 PHE B CA 1
ATOM 4426 C C . PHE B 1 242 ? -7.168 -28.109 -29.578 1 98.31 242 PHE B C 1
ATOM 4428 O O . PHE B 1 242 ? -6.219 -28.219 -28.797 1 98.31 242 PHE B O 1
ATOM 4435 N N . CYS B 1 243 ? -7.164 -28.672 -30.812 1 98.25 243 CYS B N 1
ATOM 4436 C CA . CYS B 1 243 ? -6.039 -29.422 -31.359 1 98.25 243 CYS B CA 1
ATOM 4437 C C . CYS B 1 243 ? -6.016 -29.344 -32.875 1 98.25 243 CYS B C 1
ATOM 4439 O O . CYS B 1 243 ? -6.254 -30.344 -33.562 1 98.25 243 CYS B O 1
ATOM 4441 N N . PRO B 1 244 ? -5.602 -28.172 -33.375 1 97.75 244 PRO B N 1
ATOM 4442 C CA . PRO B 1 244 ? -5.57 -28.031 -34.844 1 97.75 244 PRO B CA 1
ATOM 4443 C C . PRO B 1 244 ? -4.523 -28.938 -35.5 1 97.75 244 PRO B C 1
ATOM 4445 O O . PRO B 1 244 ? -3.396 -29.031 -35 1 97.75 244 PRO B O 1
ATOM 4448 N N . MET B 1 245 ? -4.914 -29.484 -36.594 1 95.94 245 MET B N 1
ATOM 4449 C CA . MET B 1 245 ? -4.059 -30.438 -37.312 1 95.94 245 MET B CA 1
ATOM 4450 C C . MET B 1 245 ? -2.711 -29.812 -37.656 1 95.94 245 MET B C 1
ATOM 4452 O O . MET B 1 245 ? -2.652 -28.688 -38.125 1 95.94 245 MET B O 1
ATOM 4456 N N . LYS B 1 246 ? -1.658 -30.5 -37.281 1 96.75 246 LYS B N 1
ATOM 4457 C CA . LYS B 1 246 ? -0.283 -30.203 -37.656 1 96.75 246 LYS B CA 1
ATOM 4458 C C . LYS B 1 246 ? 0.223 -28.938 -37 1 96.75 246 LYS B C 1
ATOM 4460 O O . LYS B 1 246 ? 1.271 -28.406 -37.375 1 96.75 246 LYS B O 1
ATOM 4465 N N . GLU B 1 247 ? -0.479 -28.391 -36.094 1 96.75 247 GLU B N 1
ATOM 4466 C CA . GLU B 1 247 ? -0.07 -27.203 -35.3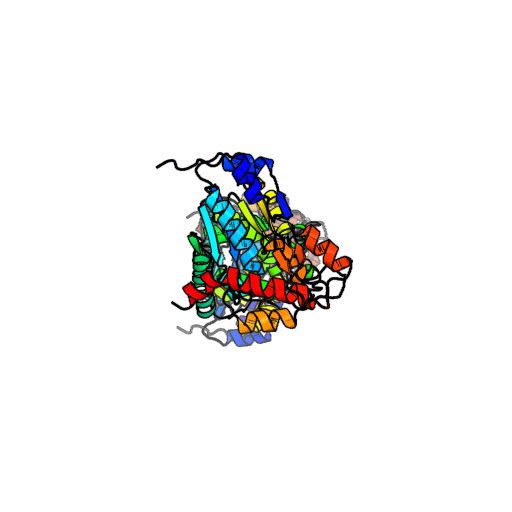75 1 96.75 247 GLU B CA 1
ATOM 4467 C C . GLU B 1 247 ? 0.372 -27.547 -33.938 1 96.75 247 GLU B C 1
ATOM 4469 O O . GLU B 1 247 ? -0.432 -28.016 -33.156 1 96.75 247 GLU B O 1
ATOM 4474 N N . VAL B 1 248 ? 1.592 -27.25 -33.625 1 96.81 248 VAL B N 1
ATOM 4475 C CA . VAL B 1 248 ? 2.158 -27.641 -32.344 1 96.81 248 VAL B CA 1
ATOM 4476 C C . VAL B 1 248 ? 2.027 -26.484 -31.344 1 96.81 248 VAL B C 1
ATOM 4478 O O . VAL B 1 248 ? 1.656 -26.688 -30.188 1 96.81 248 VAL B O 1
ATOM 4481 N N . SER B 1 249 ? 2.279 -25.219 -31.844 1 94.56 249 SER B N 1
ATOM 4482 C CA . SER B 1 249 ? 2.293 -24.047 -30.984 1 94.56 249 SER B CA 1
ATOM 4483 C C . SER B 1 249 ? 0.894 -23.719 -30.469 1 94.56 249 SER B C 1
ATOM 4485 O O . SER B 1 249 ? -0.064 -23.672 -31.25 1 94.56 249 SER B O 1
ATOM 4487 N N . GLY B 1 250 ? 0.834 -23.516 -29.141 1 94.81 250 GLY B N 1
ATOM 4488 C CA . GLY B 1 250 ? -0.439 -23.141 -28.547 1 94.81 250 GLY B CA 1
ATOM 4489 C C . GLY B 1 250 ? -1.439 -24.266 -28.484 1 94.81 250 GLY B C 1
ATOM 4490 O O . GLY B 1 250 ? -2.645 -24.047 -28.375 1 94.81 250 GLY B O 1
ATOM 4491 N N . ASN B 1 251 ? -0.965 -25.484 -28.688 1 97.75 251 ASN B N 1
ATOM 4492 C CA . ASN B 1 251 ? -1.802 -26.688 -28.672 1 97.75 251 ASN B CA 1
ATOM 4493 C C . ASN B 1 251 ? -1.826 -27.328 -27.297 1 97.75 251 ASN B C 1
ATOM 4495 O O . ASN B 1 251 ? -0.864 -27.984 -26.906 1 97.75 251 ASN B O 1
ATOM 4499 N N . PRO B 1 252 ? -2.953 -27.141 -26.594 1 98.25 252 PRO B N 1
ATOM 4500 C CA . PRO B 1 252 ? -2.971 -27.625 -25.203 1 98.25 252 PRO B CA 1
ATOM 4501 C C . PRO B 1 252 ? -2.838 -29.141 -25.109 1 98.25 252 PRO B C 1
ATOM 4503 O O . PRO B 1 252 ? -2.301 -29.656 -24.125 1 98.25 252 PRO B O 1
ATOM 4506 N N . VAL B 1 253 ? -3.303 -29.891 -26.078 1 98.56 253 VAL B N 1
ATOM 4507 C CA . VAL B 1 253 ? -3.209 -31.344 -26.078 1 98.56 253 VAL B CA 1
ATOM 4508 C C . VAL B 1 253 ? -1.746 -31.766 -26.156 1 98.56 253 VAL B C 1
ATOM 4510 O O . VAL B 1 253 ? -1.292 -32.625 -25.391 1 98.56 253 VAL B O 1
ATOM 4513 N N . LEU B 1 254 ? -1.052 -31.141 -27.031 1 98.44 254 LEU B N 1
ATOM 4514 C CA . LEU B 1 254 ? 0.366 -31.453 -27.188 1 98.44 254 LEU B CA 1
ATOM 4515 C C . LEU B 1 254 ? 1.157 -30.984 -25.969 1 98.44 254 LEU B C 1
ATOM 4517 O O . LEU B 1 254 ? 2.137 -31.625 -25.578 1 98.44 254 LEU B O 1
ATOM 4521 N N . GLU B 1 255 ? 0.787 -29.859 -25.375 1 98 255 GLU B N 1
ATOM 4522 C CA . GLU B 1 255 ? 1.449 -29.406 -24.156 1 98 255 GLU B CA 1
ATOM 4523 C C . GLU B 1 255 ? 1.294 -30.422 -23.031 1 98 255 GLU B C 1
ATOM 4525 O O . GLU B 1 255 ? 2.26 -30.734 -22.328 1 98 255 GLU B O 1
ATOM 4530 N N . ILE B 1 256 ? 0.1 -30.891 -22.875 1 98.31 256 ILE B N 1
ATOM 4531 C CA . ILE B 1 256 ? -0.138 -31.906 -21.844 1 98.31 256 ILE B CA 1
ATOM 4532 C C . ILE B 1 256 ? 0.681 -33.156 -22.156 1 98.31 256 ILE B C 1
ATOM 4534 O O . ILE B 1 256 ? 1.282 -33.75 -21.25 1 98.31 256 ILE B O 1
ATOM 4538 N N . ALA B 1 257 ? 0.722 -33.562 -23.422 1 98.31 257 ALA B N 1
ATOM 4539 C CA . ALA B 1 257 ? 1.523 -34.719 -23.812 1 98.31 257 ALA B CA 1
ATOM 4540 C C . ALA B 1 257 ? 2.996 -34.5 -23.484 1 98.31 257 ALA B C 1
ATOM 4542 O O . ALA B 1 257 ? 3.678 -35.438 -23.031 1 98.31 257 ALA B O 1
ATOM 4543 N N . LYS B 1 258 ? 3.447 -33.344 -23.688 1 97.94 258 LYS B N 1
ATOM 4544 C CA . LYS B 1 258 ? 4.852 -33 -23.484 1 97.94 258 LYS B CA 1
ATOM 4545 C C . LYS B 1 258 ? 5.23 -33.094 -22 1 97.94 258 LYS B C 1
ATOM 4547 O O . LYS B 1 258 ? 6.258 -33.656 -21.656 1 97.94 258 LYS B O 1
ATOM 4552 N N . TYR B 1 259 ? 4.383 -32.625 -21.156 1 97.56 259 TYR B N 1
ATOM 4553 C CA . TYR B 1 259 ? 4.816 -32.375 -19.797 1 97.56 259 TYR B CA 1
ATOM 4554 C C . TYR B 1 259 ? 4.352 -33.5 -18.859 1 97.56 259 TYR B C 1
ATOM 4556 O O . TYR B 1 259 ? 4.855 -33.656 -17.75 1 97.56 259 TYR B O 1
ATOM 4564 N N . TYR B 1 260 ? 3.408 -34.344 -19.297 1 97.5 260 TYR B N 1
ATOM 4565 C CA . TYR B 1 260 ? 2.84 -35.281 -18.328 1 97.5 260 TYR B CA 1
ATOM 4566 C C . TYR B 1 260 ? 3.039 -36.719 -18.781 1 97.5 260 TYR B C 1
ATOM 4568 O O . TYR B 1 260 ? 3.18 -37.625 -17.953 1 97.5 260 TYR B O 1
ATOM 4576 N N . LEU B 1 261 ? 3.061 -36.969 -20.078 1 97.44 261 LEU B N 1
ATOM 4577 C CA . LEU B 1 261 ? 3.053 -38.344 -20.531 1 97.44 261 LEU B CA 1
ATOM 4578 C C . LEU B 1 261 ? 4.422 -39 -20.328 1 97.44 261 LEU B C 1
ATOM 4580 O O . LEU B 1 261 ? 5.434 -38.312 -20.234 1 97.44 261 LEU B O 1
ATOM 4584 N N . LYS B 1 262 ? 4.312 -40.281 -20.266 1 95.62 262 LYS B N 1
ATOM 4585 C CA . LYS B 1 262 ? 5.523 -41.094 -20.266 1 95.62 262 LYS B CA 1
ATOM 4586 C C . LYS B 1 262 ? 5.773 -41.719 -21.641 1 95.62 262 LYS B C 1
ATOM 4588 O O . LYS B 1 262 ? 4.828 -42.062 -22.359 1 95.62 262 LYS B O 1
ATOM 4593 N N . TYR B 1 263 ? 6.934 -41.844 -21.922 1 96.25 263 TYR B N 1
ATOM 4594 C CA . TYR B 1 263 ? 7.348 -42.438 -23.188 1 96.25 263 TYR B CA 1
ATOM 4595 C C . TYR B 1 263 ? 8.273 -43.625 -22.953 1 96.25 263 TYR B C 1
ATOM 4597 O O . TYR B 1 263 ? 9.031 -43.625 -21.969 1 96.25 263 TYR B O 1
ATOM 4605 N N . PRO B 1 264 ? 8.266 -44.594 -23.734 1 97.12 264 PRO B N 1
ATOM 4606 C CA . PRO B 1 264 ? 7.516 -44.688 -24.984 1 97.12 264 PRO B CA 1
ATOM 4607 C C . PRO B 1 264 ? 6.008 -44.781 -24.766 1 97.12 264 PRO B C 1
ATOM 4609 O O . PRO B 1 264 ? 5.566 -45.344 -23.75 1 97.12 264 PRO B O 1
ATOM 4612 N N . ALA B 1 265 ? 5.277 -44.188 -25.688 1 96.69 265 ALA B N 1
ATOM 4613 C CA . ALA B 1 265 ? 3.818 -44.219 -25.688 1 96.69 265 ALA B CA 1
ATOM 4614 C C . ALA B 1 265 ? 3.291 -44.844 -26.984 1 96.69 265 ALA B C 1
ATOM 4616 O O . ALA B 1 265 ? 3.895 -44.656 -28.047 1 96.69 265 ALA B O 1
ATOM 4617 N N . THR B 1 266 ? 2.16 -45.5 -26.906 1 95.44 266 THR B N 1
ATOM 4618 C CA . THR B 1 266 ? 1.589 -46.156 -28.062 1 95.44 266 THR B CA 1
ATOM 4619 C C . THR B 1 266 ? 0.263 -45.5 -28.469 1 95.44 266 THR B C 1
ATOM 4621 O O . THR B 1 266 ? -0.665 -45.438 -27.656 1 95.44 266 THR B O 1
ATOM 4624 N N . VAL B 1 267 ? 0.212 -45.094 -29.641 1 93.69 267 VAL B N 1
ATOM 4625 C CA . VAL B 1 267 ? -1.036 -44.625 -30.234 1 93.69 267 VAL B CA 1
ATOM 4626 C C . VAL B 1 267 ? -1.778 -45.812 -30.875 1 93.69 267 VAL B C 1
ATOM 4628 O O . VAL B 1 267 ? -1.276 -46.438 -31.812 1 93.69 267 VAL B O 1
ATOM 4631 N N . LYS B 1 268 ? -2.904 -46.062 -30.344 1 89.44 268 LYS B N 1
ATOM 4632 C CA . LYS B 1 268 ? -3.715 -47.125 -30.891 1 89.44 268 LYS B CA 1
ATOM 4633 C C . LYS B 1 268 ? -4.535 -46.656 -32.094 1 89.44 268 LYS B C 1
ATOM 4635 O O . LYS B 1 268 ? -5.316 -45.719 -31.969 1 89.44 268 LYS B O 1
ATOM 4640 N N . ARG B 1 269 ? -4.285 -47.219 -33.156 1 86.69 269 ARG B N 1
ATOM 4641 C CA . ARG B 1 269 ? -5.02 -46.906 -34.375 1 86.69 269 ARG B CA 1
ATOM 4642 C C . ARG B 1 269 ? -5.465 -48.188 -35.094 1 86.69 269 ARG B C 1
ATOM 4644 O O . ARG B 1 269 ? -4.797 -49.219 -35 1 86.69 269 ARG B O 1
ATOM 4651 N N . PRO B 1 270 ? -6.609 -48.125 -35.688 1 84.25 270 PRO B N 1
ATOM 4652 C CA . PRO B 1 270 ? -7.016 -49.281 -36.5 1 84.25 270 PRO B CA 1
ATOM 4653 C C . PRO B 1 270 ? -5.984 -49.688 -37.562 1 84.25 270 PRO B C 1
ATOM 4655 O O . PRO B 1 270 ? -5.227 -48.812 -38 1 84.25 270 PRO B O 1
ATOM 4658 N N . GLU B 1 271 ? -6.059 -50.969 -37.875 1 85.19 271 GLU B N 1
ATOM 4659 C CA . GLU B 1 271 ? -5.121 -51.469 -38.875 1 85.19 271 GLU B CA 1
ATOM 4660 C C . GLU B 1 271 ? -5.234 -50.719 -40.188 1 85.19 271 GLU B C 1
ATOM 4662 O O . GLU B 1 271 ? -4.23 -50.469 -40.875 1 85.19 271 GLU B O 1
ATOM 4667 N N . LYS B 1 272 ? -6.445 -50.312 -40.5 1 84.88 272 LYS B N 1
ATOM 4668 C CA . LYS B 1 272 ? -6.703 -49.625 -41.75 1 84.88 272 LYS B CA 1
ATOM 4669 C C . LYS B 1 272 ? -5.996 -48.281 -41.781 1 84.88 272 LYS B C 1
ATOM 4671 O O . LYS B 1 272 ? -5.75 -47.719 -42.844 1 84.88 272 LYS B O 1
ATOM 4676 N N . PHE B 1 273 ? -5.609 -47.781 -40.656 1 79.12 273 PHE B N 1
ATOM 4677 C CA . PHE B 1 273 ? -4.949 -46.5 -40.594 1 79.12 273 PHE B CA 1
ATOM 4678 C C . PHE B 1 273 ? -3.473 -46.656 -40.25 1 79.12 273 PHE B C 1
ATOM 4680 O O . PHE B 1 273 ? -2.842 -45.719 -39.75 1 79.12 273 PHE B O 1
ATOM 4687 N N . GLY B 1 274 ? -2.883 -47.938 -40.344 1 80.69 274 GLY B N 1
ATOM 4688 C CA . GLY B 1 274 ? -1.455 -48.156 -40.156 1 80.69 274 GLY B CA 1
ATOM 4689 C C . GLY B 1 274 ? -1.11 -48.906 -38.906 1 80.69 274 GLY B C 1
ATOM 4690 O O . GLY B 1 274 ? 0.06 -49.188 -38.656 1 80.69 274 GLY B O 1
ATOM 4691 N N . GLY B 1 275 ? -2.143 -49.219 -38.031 1 86.62 275 GLY B N 1
ATOM 4692 C CA . GLY B 1 275 ? -1.897 -49.969 -36.812 1 86.62 275 GLY B CA 1
ATOM 4693 C C . GLY B 1 275 ? -1.276 -49.125 -35.719 1 86.62 275 GLY B C 1
ATOM 4694 O O . GLY B 1 275 ? -1.136 -47.906 -35.875 1 86.62 275 GLY B O 1
ATOM 4695 N N . ASP B 1 276 ? -0.892 -49.781 -34.688 1 92.19 276 ASP B N 1
ATOM 4696 C CA . ASP B 1 276 ? -0.365 -49.125 -33.5 1 92.19 276 ASP B CA 1
ATOM 4697 C C . ASP B 1 276 ? 0.956 -48.406 -33.781 1 92.19 276 ASP B C 1
ATOM 4699 O O . ASP B 1 276 ? 1.793 -48.938 -34.531 1 92.19 276 ASP B O 1
ATOM 4703 N N . LEU B 1 277 ? 1.047 -47.219 -33.375 1 94.25 277 LEU B N 1
ATOM 4704 C CA . LEU B 1 277 ? 2.252 -46.406 -33.531 1 94.25 277 LEU B CA 1
ATOM 4705 C C . LEU B 1 277 ? 2.945 -46.188 -32.188 1 94.25 277 LEU B C 1
ATOM 4707 O O . LEU B 1 277 ? 2.348 -45.656 -31.266 1 94.25 277 LEU B O 1
ATOM 4711 N N . VAL B 1 278 ? 4.148 -46.688 -32.062 1 96.19 278 VAL B N 1
ATOM 4712 C CA . VAL B 1 278 ? 4.922 -46.5 -30.828 1 96.19 278 VAL B CA 1
ATOM 4713 C C . VAL B 1 278 ? 5.777 -45.25 -30.953 1 96.19 278 VAL B C 1
ATOM 4715 O O . VAL B 1 278 ? 6.559 -45.094 -31.891 1 96.19 278 VAL B O 1
ATOM 4718 N N . LEU B 1 279 ? 5.617 -44.375 -30.078 1 97.25 279 LEU B N 1
ATOM 4719 C CA . LEU B 1 279 ? 6.359 -43.125 -30.016 1 97.25 279 LEU B CA 1
ATOM 4720 C C . LEU B 1 279 ? 7.367 -43.125 -28.875 1 97.25 279 LEU B C 1
ATOM 4722 O O . LEU B 1 279 ? 6.984 -43.188 -27.703 1 97.25 279 LEU B O 1
ATOM 4726 N N . GLU B 1 280 ? 8.633 -42.938 -29.094 1 97 280 GLU B N 1
ATOM 4727 C CA . GLU B 1 280 ? 9.703 -43.125 -28.125 1 97 280 GLU B CA 1
ATOM 4728 C C . GLU B 1 280 ? 9.891 -41.906 -27.25 1 97 280 GLU B C 1
ATOM 4730 O O . GLU B 1 280 ? 10.492 -41.969 -26.172 1 97 280 GLU B O 1
ATOM 4735 N N . SER B 1 281 ? 9.555 -40.812 -27.781 1 97.62 281 SER B N 1
ATOM 4736 C CA . SER B 1 281 ? 9.727 -39.531 -27.078 1 97.62 281 SER B CA 1
ATOM 4737 C C . SER B 1 281 ? 8.648 -38.531 -27.469 1 97.62 281 SER B C 1
ATOM 4739 O O . SER B 1 281 ? 7.852 -38.781 -28.375 1 97.62 281 SER B O 1
ATOM 4741 N N . TYR B 1 282 ? 8.562 -37.5 -26.703 1 97.5 282 TYR B N 1
ATOM 4742 C CA . TYR B 1 282 ? 7.652 -36.438 -27.109 1 97.5 282 TYR B CA 1
ATOM 4743 C C . TYR B 1 282 ? 8.016 -35.906 -28.484 1 97.5 282 TYR B C 1
ATOM 4745 O O . TYR B 1 282 ? 7.129 -35.562 -29.281 1 97.5 282 TYR B O 1
ATOM 4753 N N . GLU B 1 283 ? 9.289 -35.719 -28.797 1 97.88 283 GLU B N 1
ATOM 4754 C CA . GLU B 1 283 ? 9.727 -35.25 -30.109 1 97.88 283 GLU B CA 1
ATOM 4755 C C . GLU B 1 283 ? 9.164 -36.156 -31.219 1 97.88 283 GLU B C 1
ATOM 4757 O O . GLU B 1 283 ? 8.75 -35.656 -32.25 1 97.88 283 GLU B O 1
ATOM 4762 N N . ALA B 1 284 ? 9.148 -37.438 -30.922 1 97.94 284 ALA B N 1
ATOM 4763 C CA . ALA B 1 284 ? 8.578 -38.375 -31.875 1 97.94 284 ALA B CA 1
ATOM 4764 C C . ALA B 1 284 ? 7.09 -38.125 -32.062 1 97.94 284 ALA B C 1
ATOM 4766 O O . ALA B 1 284 ? 6.586 -38.188 -33.188 1 97.94 284 ALA B O 1
ATOM 4767 N N . LEU B 1 285 ? 6.418 -37.812 -31.016 1 97.88 285 LEU B N 1
ATOM 4768 C CA . LEU B 1 285 ? 4.996 -37.5 -31.094 1 97.88 285 LEU B CA 1
ATOM 4769 C C . LEU B 1 285 ? 4.773 -36.219 -31.906 1 97.88 285 LEU B C 1
ATOM 4771 O O . LEU B 1 285 ? 3.9 -36.188 -32.781 1 97.88 285 LEU B O 1
ATOM 4775 N N . GLU B 1 286 ? 5.539 -35.188 -31.578 1 97.94 286 GLU B N 1
ATOM 4776 C CA . GLU B 1 286 ? 5.426 -33.938 -32.312 1 97.94 286 GLU B CA 1
ATOM 4777 C C . GLU B 1 286 ? 5.656 -34.125 -33.812 1 97.94 286 GLU B C 1
ATOM 4779 O O . GLU B 1 286 ? 4.906 -33.594 -34.625 1 97.94 286 GLU B O 1
ATOM 4784 N N . ASN B 1 287 ? 6.664 -34.844 -34.156 1 97.69 287 ASN B N 1
ATOM 4785 C CA . ASN B 1 287 ? 6.969 -35.125 -35.562 1 97.69 287 ASN B CA 1
ATOM 4786 C C . ASN B 1 287 ? 5.828 -35.875 -36.25 1 97.69 287 ASN B C 1
ATOM 4788 O O . ASN B 1 287 ? 5.418 -35.5 -37.344 1 97.69 287 ASN B O 1
ATOM 4792 N N . ALA B 1 288 ? 5.34 -36.906 -35.594 1 96.44 288 ALA B N 1
ATOM 4793 C CA . ALA B 1 288 ? 4.223 -37.656 -36.156 1 96.44 288 ALA B CA 1
ATOM 4794 C C . ALA B 1 288 ? 3.002 -36.781 -36.344 1 96.44 288 ALA B C 1
ATOM 4796 O O . ALA B 1 288 ? 2.289 -36.906 -37.344 1 96.44 288 ALA B O 1
ATOM 4797 N N . PHE B 1 289 ? 2.777 -35.844 -35.406 1 97.5 289 PHE B N 1
ATOM 4798 C CA . PHE B 1 289 ? 1.636 -34.938 -35.5 1 97.5 289 PHE B CA 1
ATOM 4799 C C . PHE B 1 289 ? 1.763 -34 -36.688 1 97.5 289 PHE B C 1
ATOM 4801 O O . PHE B 1 289 ? 0.811 -33.844 -37.438 1 97.5 289 PHE B O 1
ATOM 4808 N N . VAL B 1 290 ? 2.955 -33.406 -36.875 1 97.69 290 VAL B N 1
ATOM 4809 C CA . VAL B 1 290 ? 3.209 -32.469 -37.969 1 97.69 290 VAL B CA 1
ATOM 4810 C C . VAL B 1 290 ? 3.123 -33.219 -39.312 1 97.69 290 VAL B C 1
ATOM 4812 O O . VAL B 1 290 ? 2.689 -32.656 -40.312 1 97.69 290 VAL B O 1
ATOM 4815 N N . GLU B 1 291 ? 3.426 -34.5 -39.312 1 95.25 291 GLU B N 1
ATOM 4816 C CA . GLU B 1 291 ? 3.412 -35.312 -40.531 1 95.25 291 GLU B CA 1
ATOM 4817 C C . GLU B 1 291 ? 2.004 -35.812 -40.844 1 95.25 291 GLU B C 1
ATOM 4819 O O . GLU B 1 291 ? 1.75 -36.312 -41.938 1 95.25 291 GLU B O 1
ATOM 4824 N N . GLY B 1 292 ? 1.145 -35.75 -39.844 1 93.38 292 GLY B N 1
ATOM 4825 C CA . GLY B 1 292 ? -0.227 -36 -40.25 1 93.38 292 GLY B CA 1
ATOM 4826 C C . GLY B 1 292 ? -0.969 -36.906 -39.281 1 93.38 292 GLY B C 1
ATOM 4827 O O . GLY B 1 292 ? -2.084 -37.344 -39.562 1 93.38 292 GLY B O 1
ATOM 4828 N N . LEU B 1 293 ? -0.364 -37.25 -38.188 1 94.31 293 LEU B N 1
ATOM 4829 C CA . LEU B 1 293 ? -1.109 -37.969 -37.156 1 94.31 293 LEU B CA 1
ATOM 4830 C C . LEU B 1 293 ? -2.381 -37.219 -36.781 1 94.31 293 LEU B C 1
ATOM 4832 O O . LEU B 1 293 ? -2.344 -36 -36.531 1 94.31 293 LEU B O 1
ATOM 4836 N N . HIS B 1 294 ? -3.5 -37.938 -36.781 1 94.56 294 HIS B N 1
ATOM 4837 C CA . HIS B 1 294 ? -4.793 -37.281 -36.562 1 94.56 294 HIS B CA 1
ATOM 4838 C C . HIS B 1 294 ? -4.945 -36.781 -35.125 1 94.56 294 HIS B C 1
ATOM 4840 O O . HIS B 1 294 ? -4.562 -37.469 -34.188 1 94.56 294 HIS B O 1
ATOM 4846 N N . PRO B 1 295 ? -5.52 -35.625 -34.969 1 96.62 295 PRO B N 1
ATOM 4847 C CA . PRO B 1 295 ? -5.707 -35.062 -33.625 1 96.62 295 PRO B CA 1
ATOM 4848 C C . PRO B 1 295 ? -6.441 -36 -32.656 1 96.62 295 PRO B C 1
ATOM 4850 O O . PRO B 1 295 ? -6.102 -36.094 -31.484 1 96.62 295 PRO B O 1
ATOM 4853 N N . MET B 1 296 ? -7.398 -36.688 -33.219 1 95.56 296 MET B N 1
ATOM 4854 C CA . MET B 1 296 ? -8.188 -37.562 -32.344 1 95.56 296 MET B CA 1
ATOM 4855 C C . MET B 1 296 ? -7.324 -38.688 -31.781 1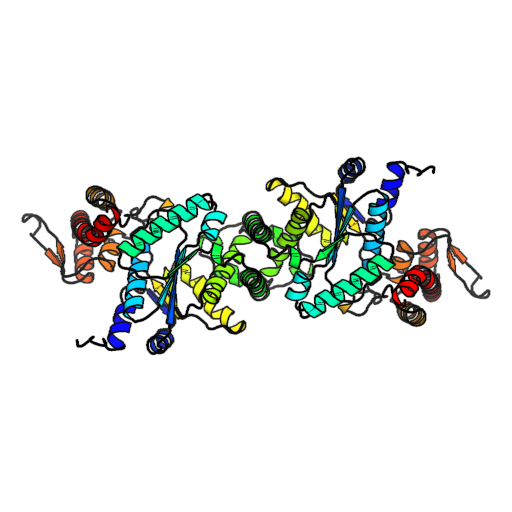 95.56 296 MET B C 1
ATOM 4857 O O . MET B 1 296 ? -7.539 -39.125 -30.656 1 95.56 296 MET B O 1
ATOM 4861 N N . ASP B 1 297 ? -6.344 -39.125 -32.531 1 95.44 297 ASP B N 1
ATOM 4862 C CA . ASP B 1 297 ? -5.43 -40.156 -32.031 1 95.44 297 ASP B CA 1
ATOM 4863 C C . ASP B 1 297 ? -4.594 -39.656 -30.875 1 95.44 297 ASP B C 1
ATOM 4865 O O . ASP B 1 297 ? -4.402 -40.344 -29.875 1 95.44 297 ASP B O 1
ATOM 4869 N N . VAL B 1 298 ? -4.148 -38.438 -31.016 1 97 298 VAL B N 1
ATOM 4870 C CA . VAL B 1 298 ? -3.357 -37.812 -29.969 1 97 298 VAL B CA 1
ATOM 4871 C C . VAL B 1 298 ? -4.234 -37.594 -28.734 1 97 298 VAL B C 1
ATOM 4873 O O . VAL B 1 298 ? -3.82 -37.875 -27.609 1 97 298 VAL B O 1
ATOM 4876 N N . LYS B 1 299 ? -5.441 -37.094 -28.938 1 98 299 LYS B N 1
ATOM 4877 C CA . LYS B 1 299 ? -6.383 -36.844 -27.844 1 98 299 LYS B CA 1
ATOM 4878 C C . LYS B 1 299 ? -6.664 -38.125 -27.078 1 98 299 LYS B C 1
ATOM 4880 O O . LYS B 1 299 ? -6.703 -38.125 -25.844 1 98 299 LYS B O 1
ATOM 4885 N N . ASN B 1 300 ? -6.848 -39.188 -27.812 1 96.75 300 ASN B N 1
ATOM 4886 C CA . ASN B 1 300 ? -7.109 -40.5 -27.172 1 96.75 300 ASN B CA 1
ATOM 4887 C C . ASN B 1 300 ? -5.914 -40.969 -26.344 1 96.75 300 ASN B C 1
ATOM 4889 O O . ASN B 1 300 ? -6.078 -41.438 -25.219 1 96.75 300 ASN B O 1
ATOM 4893 N N . LEU B 1 301 ? -4.766 -40.844 -26.922 1 97.31 301 LEU B N 1
ATOM 4894 C CA . LEU B 1 301 ? -3.545 -41.219 -26.203 1 97.31 301 LEU B CA 1
ATOM 4895 C C . LEU B 1 301 ? -3.418 -40.406 -24.906 1 97.31 301 LEU B C 1
ATOM 4897 O O . LEU B 1 301 ? -3.201 -40.969 -23.844 1 97.31 301 LEU B O 1
ATOM 4901 N N . VAL B 1 302 ? -3.592 -39.094 -25.016 1 98.38 302 VAL B N 1
ATOM 4902 C CA . VAL B 1 302 ? -3.439 -38.188 -23.859 1 98.38 302 VAL B CA 1
ATOM 4903 C C . VAL B 1 302 ? -4.508 -38.5 -22.828 1 98.38 302 VAL B C 1
ATOM 4905 O O . VAL B 1 302 ? -4.215 -38.562 -21.625 1 98.38 302 VAL B O 1
ATOM 4908 N N . SER B 1 303 ? -5.738 -38.719 -23.266 1 98.19 303 SER B N 1
ATOM 4909 C CA . SER B 1 303 ? -6.832 -39.031 -22.344 1 98.19 303 SER B CA 1
ATOM 4910 C C . SER B 1 303 ? -6.539 -40.281 -21.547 1 98.19 303 SER B C 1
ATOM 4912 O O . SER B 1 303 ? -6.695 -40.281 -20.312 1 98.19 303 SER B O 1
ATOM 4914 N N . GLU B 1 304 ? -6.113 -41.312 -22.219 1 97.38 304 GLU B N 1
ATOM 4915 C CA . GLU B 1 304 ? -5.852 -42.594 -21.578 1 97.38 304 GLU B CA 1
ATOM 4916 C C . GLU B 1 304 ? -4.73 -42.469 -20.547 1 97.38 304 GLU B C 1
ATOM 4918 O O . GLU B 1 304 ? -4.859 -42.969 -19.422 1 97.38 304 GLU B O 1
ATOM 4923 N N . GLN B 1 305 ? -3.697 -41.844 -20.906 1 97.69 305 GLN B N 1
ATOM 4924 C CA . GLN B 1 305 ? -2.574 -41.719 -19.984 1 97.69 305 GLN B CA 1
ATOM 4925 C C . GLN B 1 305 ? -2.93 -40.781 -18.828 1 97.69 305 GLN B C 1
ATOM 4927 O O . GLN B 1 305 ? -2.533 -41.031 -17.688 1 97.69 305 GLN B O 1
ATOM 4932 N N . LEU B 1 306 ? -3.658 -39.719 -19.141 1 98 306 LEU B N 1
ATOM 4933 C CA . LEU B 1 306 ? -4.059 -38.812 -18.078 1 98 306 LEU B CA 1
ATOM 4934 C C . LEU B 1 306 ? -4.934 -39.5 -17.047 1 98 306 LEU B C 1
ATOM 4936 O O . LEU B 1 306 ? -4.809 -39.25 -15.844 1 98 306 LEU B O 1
ATOM 4940 N N . ILE B 1 307 ? -5.852 -40.344 -17.531 1 98.06 307 ILE B N 1
ATOM 4941 C CA . ILE B 1 307 ? -6.723 -41.094 -16.625 1 98.06 307 ILE B CA 1
ATOM 4942 C C . ILE B 1 307 ? -5.879 -41.938 -15.672 1 98.06 307 ILE B C 1
ATOM 4944 O O . ILE B 1 307 ? -6.156 -41.969 -14.469 1 98.06 307 ILE B O 1
ATOM 4948 N N . GLU B 1 308 ? -4.812 -42.5 -16.172 1 97.62 308 GLU B N 1
ATOM 4949 C CA . GLU B 1 308 ? -3.934 -43.312 -15.352 1 97.62 308 GLU B CA 1
ATOM 4950 C C . GLU B 1 308 ? -3.129 -42.469 -14.383 1 97.62 308 GLU B C 1
ATOM 4952 O O . GLU B 1 308 ? -2.986 -42.812 -13.211 1 97.62 308 GLU B O 1
ATOM 4957 N N . ILE B 1 309 ? -2.637 -41.375 -14.867 1 97.31 309 ILE B N 1
ATOM 4958 C CA . ILE B 1 309 ? -1.8 -40.469 -14.078 1 97.31 309 ILE B CA 1
ATOM 4959 C C . ILE B 1 309 ? -2.607 -39.906 -12.914 1 97.31 309 ILE B C 1
ATOM 4961 O O . ILE B 1 309 ? -2.092 -39.781 -11.805 1 97.31 309 ILE B O 1
ATOM 4965 N N . LEU B 1 310 ? -3.904 -39.594 -13.109 1 97.94 310 LEU B N 1
ATOM 4966 C CA . LEU B 1 310 ? -4.715 -38.875 -12.133 1 97.94 310 LEU B CA 1
ATOM 4967 C C . LEU B 1 310 ? -5.469 -39.844 -11.234 1 97.94 310 LEU B C 1
ATOM 4969 O O . LEU B 1 310 ? -6.059 -39.438 -10.227 1 97.94 310 LEU B O 1
ATOM 4973 N N . ARG B 1 311 ? -5.41 -41.156 -11.562 1 97.38 311 ARG B N 1
ATOM 4974 C CA . ARG B 1 311 ? -6.164 -42.156 -10.844 1 97.38 311 ARG B CA 1
ATOM 4975 C C . ARG B 1 311 ? -5.824 -42.156 -9.352 1 97.38 311 ARG B C 1
ATOM 4977 O O . ARG B 1 311 ? -6.723 -42.125 -8.508 1 97.38 311 ARG B O 1
ATOM 4984 N N . PRO B 1 312 ? -4.516 -42.156 -9 1 96.25 312 PRO B N 1
ATOM 4985 C CA . PRO B 1 312 ? -4.195 -42.156 -7.57 1 96.25 312 PRO B CA 1
ATOM 4986 C C . PRO B 1 312 ? -4.754 -40.938 -6.832 1 96.25 312 PRO B C 1
ATOM 4988 O O . PRO B 1 312 ? -5.117 -41.031 -5.656 1 96.25 312 PRO B O 1
ATOM 4991 N N . ILE B 1 313 ? -4.785 -39.781 -7.461 1 97.12 313 ILE B N 1
ATOM 4992 C CA . ILE B 1 313 ? -5.312 -38.562 -6.859 1 97.12 313 ILE B CA 1
ATOM 4993 C C . ILE B 1 313 ? -6.816 -38.719 -6.629 1 97.12 313 ILE B C 1
ATOM 4995 O O . ILE B 1 313 ? -7.309 -38.438 -5.527 1 97.12 313 ILE B O 1
ATOM 4999 N N . ARG B 1 314 ? -7.547 -39.188 -7.648 1 95.56 314 ARG B N 1
ATOM 5000 C CA . ARG B 1 314 ? -8.992 -39.406 -7.555 1 95.56 314 ARG B CA 1
ATOM 5001 C C . ARG B 1 314 ? -9.328 -40.375 -6.445 1 95.56 314 ARG B C 1
ATOM 5003 O O . ARG B 1 314 ? -10.281 -40.188 -5.688 1 95.56 314 ARG B O 1
ATOM 5010 N N . GLU B 1 315 ? -8.602 -41.438 -6.414 1 95.75 315 GLU B N 1
ATOM 5011 C CA . GLU B 1 315 ? -8.867 -42.469 -5.426 1 95.75 315 GLU B CA 1
ATOM 5012 C C . GLU B 1 315 ? -8.688 -41.938 -4.008 1 95.75 315 GLU B C 1
ATOM 5014 O O . GLU B 1 315 ? -9.469 -42.281 -3.111 1 95.75 315 GLU B O 1
ATOM 5019 N N . LYS B 1 316 ? -7.707 -41.125 -3.811 1 94.62 316 LYS B N 1
ATOM 5020 C CA . LYS B 1 316 ? -7.461 -40.562 -2.492 1 94.62 316 LYS B CA 1
ATOM 5021 C C . LYS B 1 316 ? -8.516 -39.5 -2.145 1 94.62 316 LYS B C 1
ATOM 5023 O O . LYS B 1 316 ? -8.875 -39.344 -0.978 1 94.62 316 LYS B O 1
ATOM 5028 N N . MET B 1 317 ? -8.977 -38.781 -3.117 1 93.06 317 MET B N 1
ATOM 5029 C CA . MET B 1 317 ? -9.961 -37.719 -2.885 1 93.06 317 MET B CA 1
ATOM 5030 C C . MET B 1 317 ? -11.344 -38.312 -2.604 1 93.06 317 MET B C 1
ATOM 5032 O O . MET B 1 317 ? -12.18 -37.656 -1.97 1 93.06 317 MET B O 1
ATOM 5036 N N . ASN B 1 318 ? -11.695 -39.469 -3.09 1 86.62 318 ASN B N 1
ATOM 5037 C CA . ASN B 1 318 ? -12.984 -40.125 -2.885 1 86.62 318 ASN B CA 1
ATOM 5038 C C . ASN B 1 318 ? -13 -40.906 -1.583 1 86.62 318 ASN B C 1
ATOM 5040 O O . ASN B 1 318 ? -14.039 -41.469 -1.207 1 86.62 318 ASN B O 1
ATOM 5044 N N . LYS B 1 319 ? -11.961 -41 -0.886 1 74.75 319 LYS B N 1
ATOM 5045 C CA . LYS B 1 319 ? -11.953 -41.625 0.443 1 74.75 319 LYS B CA 1
ATOM 5046 C C . LYS B 1 319 ? -12.242 -40.562 1.522 1 74.75 319 LYS B C 1
ATOM 5048 O O . LYS B 1 319 ? -11.883 -39.406 1.381 1 74.75 319 LYS B O 1
#

Secondary structure (DSSP, 8-state):
-------HHHHHHHHHTT-SEEETHHHHHHHTT-SS-EEEEEE---S--BHHHHHHHHHHHHHHHTTPEEEEEE-HHHHHHTTSS-HHHHHHHHHHHHHHHHHTT---EEEEGGGTTTSHHHHHHHHHHHHHSBHHHHHHHS-HHHHT-SS-BTHHHHHHHHHHHHHHHTT-SEEEEEGGGHHHHHHHHHHHHHTT-PPPEEEEEPPPBPTTSSSB--TTTT---BTT--HHHHHHHHHHS---TT--TT-HHHHHHHHH--SSEEE---GGGTS-EEE-SHHHHHHHHHHT--HHHHHHHHHHHHHHHHHHHHHHHT-/-------HHHHHHHHHTT-SEEETHHHHHHHHT-SS-EEEEEE---S--BHHHHHHHHHHHHHHHTTPEEEEEE-HHHHHHTTSS-HHHHHHHHHHHHHHHHHTT---EEEEGGGTTTSHHHHHHHHHHHHHSBHHHHHHHS-HHHHT-SS-BTHHHHHHHHHHHHHHHTT-SEEEEEGGGHHHHHHHHHHHHHTT-PPPEEEEEPPPBPTTSSSB--TTTT---BTT--HHHHHHHHHHS---TT--TT-HHHHHHHHH--SSEEE---GGGTS-EEESSHHHHHHHHHHT--HHHHHHHHHHHHHHHHHHHHHHHT-

Solvent-accessible surface area (backbone atoms only — not comparable to full-atom values): 33761 Å² total; per-residue (Å²): 138,81,75,75,76,68,55,74,68,59,46,51,51,56,56,50,54,84,44,71,46,60,51,44,62,69,58,44,57,56,49,64,72,44,77,83,42,30,35,32,39,75,43,64,37,74,65,71,62,26,55,56,54,46,57,54,50,53,52,51,44,43,41,38,74,54,56,32,46,37,36,37,34,36,26,36,48,60,24,34,75,70,66,66,40,53,66,67,56,24,47,53,43,35,52,52,48,50,51,51,46,41,41,71,69,46,76,64,48,78,40,53,35,65,78,48,63,45,38,53,71,45,46,52,49,45,51,53,47,22,64,73,33,34,41,66,62,34,43,66,28,40,49,68,68,66,60,66,41,91,69,42,34,39,35,58,44,46,50,50,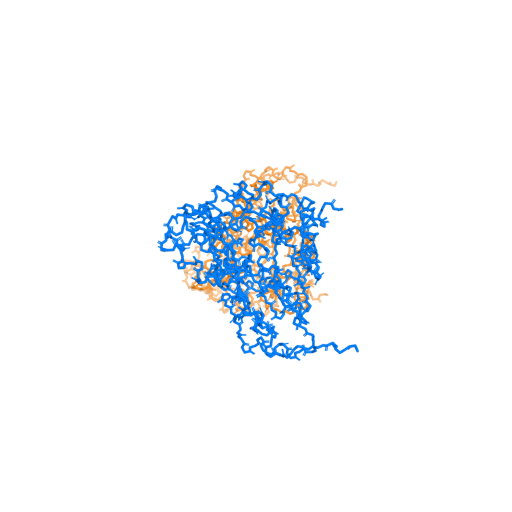46,48,54,36,47,47,42,60,77,66,60,34,45,27,42,44,42,40,56,76,45,45,44,35,52,51,47,30,41,61,51,32,44,79,72,75,38,78,54,42,31,35,40,23,24,72,71,44,42,4,32,73,45,53,67,60,45,34,62,91,77,64,28,60,55,46,51,64,56,52,64,67,54,45,45,52,53,40,70,68,33,34,54,61,77,54,48,68,80,69,18,23,59,56,50,48,42,60,75,67,58,68,62,66,34,67,36,78,42,57,67,92,75,71,29,67,43,79,27,70,37,59,67,47,45,53,50,42,28,56,74,60,47,52,47,67,49,52,36,50,42,46,35,56,51,47,46,60,71,29,41,63,30,33,57,53,68,74,99,136,82,74,75,76,69,53,74,68,59,46,52,52,55,55,51,55,84,43,71,45,59,51,43,63,70,59,45,59,56,49,63,72,46,76,85,42,30,36,30,39,72,42,66,39,75,65,71,61,26,56,56,54,46,56,54,50,53,50,50,44,43,40,41,76,56,55,32,46,39,36,39,34,37,26,38,48,59,24,33,75,68,66,68,40,55,64,67,56,24,47,52,43,35,51,52,50,49,52,52,48,41,41,71,68,46,77,64,50,76,41,52,36,67,78,49,64,45,38,53,70,45,47,52,49,44,51,52,48,22,64,72,33,34,42,67,60,35,44,65,29,42,48,68,71,65,59,64,41,92,69,40,33,38,35,57,44,46,48,51,47,47,53,38,47,45,42,59,77,66,60,32,44,27,44,44,42,38,56,76,45,44,44,35,52,51,48,29,42,61,50,31,44,79,71,77,38,77,52,42,31,35,39,22,25,72,72,44,41,4,33,72,43,52,67,60,46,34,61,91,78,64,27,59,55,49,51,64,54,52,64,68,54,45,44,53,53,43,70,69,32,35,54,61,76,55,49,68,80,68,18,23,59,57,50,48,43,59,75,67,57,68,64,65,37,66,36,78,42,58,67,92,74,70,28,67,43,78,26,69,36,58,68,48,46,53,50,44,26,58,75,58,47,54,45,68,49,53,35,51,42,46,34,56,51,46,47,61,70,30,40,62,30,34,57,52,67,74,99